Protein AF-0000000071814256 (afdb_homodimer)

Secondary structure (DSSP, 8-state):
-HHHHHHHTT-----HHHHHHHHHHHHHHHHHHHHHHHHHHIIIIIS----SSSSHHHHTHHHHHHHIIIIIIHHHHHHHHHHTTTS-HHHHHHHHHHHHHHHHHHHHHHHHHHHHHHHHHTPPSS-SHHHHHHHHHHHHHHHHHHHHIIIIIS--S-HHHHHHHHHHHHHHHHHHHHHHHHHHHHHHHHHHHHHS-GGG--HHHHHHHHHHHHHHHHHHHHHHHHH-GGGSPPPPHHHHHHHHHHHH-/-HHHHHHHTT-----HHHHHHHHHHHHHHHHHHHHHHHHHHIIIIIS----SSSSHHHHTHHHHHHHIIIIIIHHHHHHHHHHTTTS-HHHHHHHHHHHHHHHHHHHHHHHHHHHHHHHHHTPPSS-SHHHHHHHHHHHHHHHHHHHHIIIIIS--S-HHHHHHHHHHHHHHHHHHHHHHHHHHHHHHHHHHHHHS-GGG--HHHHHHHHHHHHHHHHHHHHHHHHH-GGGSPPPPHHHHHHHHHHHH-

pLDDT: mean 90.41, std 16.83, range [28.31, 98.94]

Sequence (498 aa):
MLERLQLRQSGTSTNLTERLWPFLVVASQTFGLLAFILLTIWVTKFLGGMLWDGGAKEFNVHPYCMVISMILLNGEAISFFRIFRHSSKNTVKLAHASIQLVAFTLATVGLSAVFQFHDNKGYPNAYSMHSWCGLLTVSLFGLQYVFGLVFFVLRFFHENLRQDYLKLHQFFGKIIFAMAIATSLIGIDEELTFAGKYGQLPPVASLGNVLGLVLIIFGIIVAYIITHTEFERPPSDDEFKAISETENDMLERLQLRQSGTSTNLTERLWPFLVVASQTFGLLAFILLTIWVTKFLGGMLWDGGAKEFNVHPYCMVISMILLNGEAISFFRIFRHSSKNTVKLAHASIQLVAFTLATVGLSAVFQFHDNKGYPNAYSMHSWCGLLTVSLFGLQYVFGLVFFVLRFFHENLRQDYLKLHQFFGKIIFAMAIATSLIGIDEELTFAGKYGQLPPVASLGNVLGLVLIIFGIIVAYIITHTEFERPPSDDEFKAISETEND

InterPro domains:
  IPR006593 Cytochrome b561/ferric reductase, transmembrane domain [PF03188] (61-194)
  IPR006593 Cytochrome b561/ferric reductase, transmembrane domain [PS50939] (27-227)
  IPR006593 Cytochrome b561/ferric reductase, transmembrane domain [SM00665] (61-188)
  IPR043205 Cytochrome b561/Cytochrome b reductase 1-like [PTHR10106] (24-233)

Foldseek 3Di:
DVVVVVPPVPPPPVPPVNVCQVVLVVLLVVLLVVLLVLLQCLLVPPQPAADQDLESNLLSLQLNLLCCQLANLLLVLLLLQLVVLVDDPVVSLVVSLVSNVVSLVSNVSSVVSNVSSCVSVVHDAQDDPLSVLSVVLSVLSVVLSVVSCVCPVVVVDDPVVSVVVVVVSSVVSLVSNVSSLVSSLVVLVVVLVVVDPLVVVDVSNVSSVVSSVSSVVSSVSSCVSNVDCVSGRDDDPVRVVVVVVVVVD/DVVVVVPPVPPPPVPPVNVCQVVLVVLLVVLLVVLLVLLQCLLVPPQPAADQDLESNLLSLQLNLLCCQLANLLLVLLLLQLVVLVDDPVVSLVVSLVSNVVSLVSNVSSVVSNVSSCVSVVHDAQDDPLSVLSVVLSVLSVVLSVVSCVCPVVVVDDPVVSVVVVVVSSVVSLVSNVSSLVSSLVVLVVVLVVVDPLVVVDVSNVSSVVSSVSSVVSSVSSCVSNVDCVSGRDDDPVRVVVVVVVVVD

Solvent-accessible surface area (backbone atoms only — not comparable to full-atom values): 25847 Å² total; per-residue (Å²): 113,72,70,61,59,65,60,54,81,54,68,67,70,70,46,73,65,62,71,41,44,68,57,49,53,51,48,34,52,50,34,43,50,48,36,51,51,46,49,50,47,46,38,46,72,62,63,68,21,70,42,94,72,53,40,70,27,15,34,43,40,17,64,56,27,35,47,45,12,48,40,49,40,42,52,50,33,67,37,39,62,43,74,48,34,86,52,59,67,66,60,48,50,51,51,31,53,50,44,47,48,53,20,51,53,37,33,51,52,12,49,50,28,40,54,47,22,27,60,67,69,68,46,74,75,73,61,48,48,38,42,51,46,39,52,51,35,53,50,51,47,51,52,50,50,53,52,45,42,42,47,68,72,65,48,75,54,57,68,70,58,40,56,56,46,46,56,52,52,54,51,48,51,54,51,41,43,52,44,36,51,37,28,48,43,26,43,53,38,50,56,38,56,72,70,49,65,40,74,71,46,44,68,62,45,47,49,50,42,50,40,46,50,37,48,50,52,30,48,52,48,47,49,53,53,69,67,40,71,89,41,51,51,69,76,48,71,68,57,48,49,50,53,52,49,59,68,73,98,112,72,71,62,61,63,58,57,77,52,67,64,69,71,46,74,64,64,71,40,44,68,57,51,54,51,47,33,53,48,34,43,50,49,37,50,51,48,49,51,46,46,38,48,71,61,62,67,20,71,43,94,74,52,40,72,28,14,35,43,39,16,64,55,27,35,46,46,14,46,40,48,40,41,50,50,32,68,36,39,61,44,73,48,34,88,50,59,67,68,59,50,49,50,52,31,54,50,44,46,48,53,20,50,52,36,34,50,52,12,48,51,30,38,52,47,21,27,60,66,70,68,46,73,75,73,58,48,48,39,40,50,46,41,51,52,35,53,49,51,48,51,52,49,51,52,53,44,42,43,44,68,71,65,48,78,56,56,71,69,58,41,58,57,46,47,57,52,51,55,52,48,52,54,50,41,41,52,44,36,51,37,28,49,45,27,43,52,36,49,55,38,56,74,70,49,64,40,74,72,46,45,70,62,45,46,50,51,43,51,40,45,52,38,47,50,51,29,48,51,47,47,48,51,54,70,66,41,70,90,41,50,51,70,78,48,72,68,54,48,49,53,53,50,49,64,69,72,104

Nearest PDB structures (foldseek):
  5zle-assembly1_A  TM=9.724E-01  e=1.574E-11  Homo sapiens
  4o79-assembly1_A  TM=9.378E-01  e=1.574E-11  Arabidopsis thaliana
  6z0c-assembly4_D  TM=2.703E-01  e=1.440E+00  Escherichia coli
  5zle-assembly1_A  TM=9.723E-01  e=1.574E-11  Homo sapiens
  4o79-assembly1_A  TM=9.378E-01  e=1.574E-11  Arabidopsis thaliana

Radius of gyration: 24.45 Å; Cα contacts (8 Å, |Δi|>4): 523; chains: 2; bounding box: 48×78×53 Å

Organism: Trichoplax adhaerens (NCBI:txid10228)

Structure (mmCIF, N/CA/C/O backbone):
data_AF-0000000071814256-model_v1
#
loop_
_entity.id
_entity.type
_entity.pdbx_description
1 polymer 'Cytochrome b561 domain-containing protein'
#
loop_
_atom_site.group_PDB
_atom_site.id
_atom_site.type_symbol
_atom_site.label_atom_id
_atom_site.label_alt_id
_atom_site.label_comp_id
_atom_site.label_asym_id
_atom_site.label_entity_id
_atom_site.label_seq_id
_atom_site.pdbx_PDB_ins_code
_atom_site.Cartn_x
_atom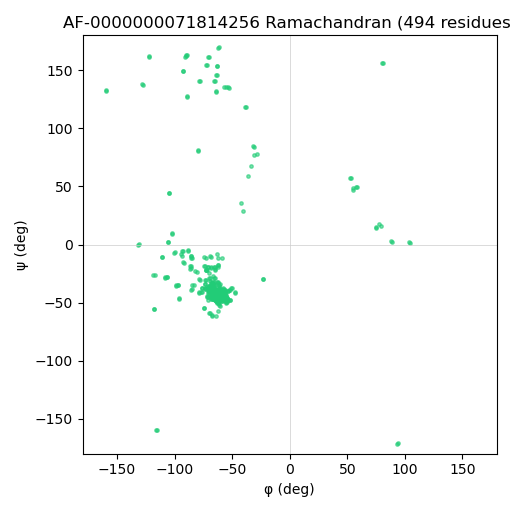_site.Cartn_y
_atom_site.Cartn_z
_atom_site.occupancy
_atom_site.B_iso_or_equiv
_atom_site.auth_seq_id
_atom_site.auth_comp_id
_atom_site.auth_asym_id
_atom_site.auth_atom_id
_atom_site.pdbx_PDB_model_num
ATOM 1 N N . MET A 1 1 ? -7.086 48.562 13.062 1 28.31 1 MET A N 1
ATOM 2 C CA . MET A 1 1 ? -5.812 48 12.633 1 28.31 1 MET A CA 1
ATOM 3 C C . MET A 1 1 ? -5.883 46.469 12.594 1 28.31 1 MET A C 1
ATOM 5 O O . MET A 1 1 ? -5.324 45.844 11.695 1 28.31 1 MET A O 1
ATOM 9 N N . LEU A 1 2 ? -6.496 45.844 13.617 1 32.44 2 LEU A N 1
ATOM 10 C CA . LEU A 1 2 ? -6.684 44.406 13.664 1 32.44 2 LEU A CA 1
ATOM 11 C C . LEU A 1 2 ? -7.594 43.906 12.539 1 32.44 2 LEU A C 1
ATOM 13 O O . LEU A 1 2 ? -7.441 42.812 12.039 1 32.44 2 LEU A O 1
ATOM 17 N N . GLU A 1 3 ? -8.656 44.656 12.219 1 37.81 3 GLU A N 1
ATOM 18 C CA . GLU A 1 3 ? -9.594 44.281 11.164 1 37.81 3 GLU A CA 1
ATOM 19 C C . GLU A 1 3 ? -8.891 44.219 9.805 1 37.81 3 GLU A C 1
ATOM 21 O O . GLU A 1 3 ? -9.195 43.344 8.992 1 37.81 3 GLU A O 1
ATOM 26 N N . ARG A 1 4 ? -8.016 45.156 9.484 1 35.41 4 ARG A N 1
ATOM 27 C CA . ARG A 1 4 ? -7.348 45.156 8.188 1 35.41 4 ARG A CA 1
ATOM 28 C C . ARG A 1 4 ? -6.367 44 8.062 1 35.41 4 ARG A C 1
ATOM 30 O O . ARG A 1 4 ? -6.043 43.562 6.957 1 35.41 4 ARG A O 1
ATOM 37 N N . LEU A 1 5 ? -5.664 43.594 9.172 1 34.88 5 LEU A N 1
ATOM 38 C CA . LEU A 1 5 ? -4.688 42.5 9.047 1 34.88 5 LEU A CA 1
ATOM 39 C C . LEU A 1 5 ? -5.371 41.188 8.734 1 34.88 5 LEU A C 1
ATOM 41 O O . LEU A 1 5 ? -4.754 40.281 8.156 1 34.88 5 LEU A O 1
ATOM 45 N N . GLN A 1 6 ? -6.551 40.938 9.266 1 35.47 6 GLN A N 1
ATOM 46 C CA . GLN A 1 6 ? -7.25 39.688 8.953 1 35.47 6 GLN A CA 1
ATOM 47 C C . GLN A 1 6 ? -7.598 39.594 7.473 1 35.47 6 GLN A C 1
ATOM 49 O O . GLN A 1 6 ? -7.688 38.5 6.914 1 35.47 6 GLN A O 1
ATOM 54 N N . LEU A 1 7 ? -7.996 40.656 6.844 1 34.47 7 LEU A N 1
ATOM 55 C CA . LEU A 1 7 ? -8.492 40.688 5.473 1 34.47 7 LEU A CA 1
ATOM 56 C C . LEU A 1 7 ? -7.355 40.438 4.484 1 34.47 7 LEU A C 1
ATOM 58 O O . LEU A 1 7 ? -7.59 39.938 3.371 1 34.47 7 LEU A O 1
ATOM 62 N N . ARG A 1 8 ? -6.16 41.062 4.621 1 33.91 8 ARG A N 1
ATOM 63 C CA . ARG A 1 8 ? -5.168 41 3.553 1 33.91 8 ARG A CA 1
ATOM 64 C C . ARG A 1 8 ? -4.684 39.562 3.342 1 33.91 8 ARG A C 1
ATOM 66 O O . ARG A 1 8 ? -4.406 39.156 2.211 1 33.91 8 ARG A O 1
ATOM 73 N N . GLN A 1 9 ? -4.078 38.938 4.328 1 35.5 9 GLN A N 1
ATOM 74 C CA . GLN A 1 9 ? -3.332 37.75 3.906 1 35.5 9 GLN A CA 1
ATOM 75 C C . GLN A 1 9 ? -4.262 36.688 3.32 1 35.5 9 GLN A C 1
ATOM 77 O O . GLN A 1 9 ? -3.904 35.531 3.248 1 35.5 9 GLN A O 1
ATOM 82 N N . SER A 1 10 ? -5.512 36.875 3.406 1 35.38 10 SER A N 1
ATOM 83 C CA . SER A 1 10 ? -6.473 36.062 2.668 1 35.38 10 SER A CA 1
ATOM 84 C C . SER A 1 10 ? -6.234 36.156 1.164 1 35.38 10 SER A C 1
ATOM 86 O O . SER A 1 10 ? -7.176 36.031 0.374 1 35.38 10 SER A O 1
ATOM 88 N N . GLY A 1 11 ? -5.414 37.062 0.671 1 36.56 11 GLY A N 1
ATOM 89 C CA . GLY A 1 11 ? -5.238 36.875 -0.761 1 36.56 11 GLY A CA 1
ATOM 90 C C . GLY A 1 11 ? -5.281 35.438 -1.19 1 36.56 11 GLY A C 1
ATOM 91 O O . GLY A 1 11 ? -4.336 34.656 -0.938 1 36.56 11 GLY A O 1
ATOM 92 N N . THR A 1 12 ? -6.375 34.75 -1.119 1 39.97 12 THR A N 1
ATOM 93 C CA . THR A 1 12 ? -6.777 33.375 -1.449 1 39.97 12 THR A CA 1
ATOM 94 C C . THR A 1 12 ? -6.141 32.938 -2.76 1 39.97 12 THR A C 1
ATOM 96 O O . THR A 1 12 ? -6.656 33.219 -3.84 1 39.97 12 THR A O 1
ATOM 99 N N . SER A 1 13 ? -5.023 33.406 -3.162 1 43.78 13 SER A N 1
ATOM 100 C CA . SER A 1 13 ? -4.449 32.625 -4.266 1 43.78 13 SER A CA 1
ATOM 101 C C . SER A 1 13 ? -4.824 31.156 -4.172 1 43.78 13 SER A C 1
ATOM 103 O O . SER A 1 13 ? -4.484 30.484 -3.195 1 43.78 13 SER A O 1
ATOM 105 N N . THR A 1 14 ? -6.02 30.844 -4.539 1 55.06 14 THR A N 1
ATOM 106 C CA . THR A 1 14 ? -6.512 29.484 -4.691 1 55.06 14 THR A CA 1
ATOM 107 C C . THR A 1 14 ? -5.391 28.562 -5.145 1 55.06 14 THR A C 1
ATOM 109 O O . THR A 1 14 ? -4.852 28.719 -6.242 1 55.06 14 THR A O 1
ATOM 112 N N . ASN A 1 15 ? -4.574 28.031 -4.207 1 68.69 15 ASN A N 1
ATOM 113 C CA . ASN A 1 15 ? -3.506 27.062 -4.41 1 68.69 15 ASN A CA 1
ATOM 114 C C . ASN A 1 15 ? -3.896 26.016 -5.449 1 68.69 15 ASN A C 1
ATOM 116 O O . ASN A 1 15 ? -5.082 25.781 -5.688 1 68.69 15 ASN A O 1
ATOM 120 N N . LEU A 1 16 ? -3.133 25.984 -6.512 1 75.12 16 LEU A N 1
ATOM 121 C CA . LEU A 1 16 ? -3.291 24.984 -7.562 1 75.12 16 LEU A CA 1
ATOM 122 C C . LEU A 1 16 ? -3.992 23.734 -7.027 1 75.12 16 LEU A C 1
ATOM 124 O O . LEU A 1 16 ? -4.871 23.172 -7.688 1 75.12 16 LEU A O 1
ATOM 128 N N . THR A 1 17 ? -3.783 23.5 -5.789 1 76 17 THR A N 1
ATOM 129 C CA . THR A 1 17 ? -4.348 22.297 -5.199 1 76 17 THR A CA 1
ATOM 130 C C . THR A 1 17 ? -5.844 22.469 -4.953 1 76 17 THR A C 1
ATOM 132 O O . THR A 1 17 ? -6.629 21.547 -5.199 1 76 17 THR A O 1
ATOM 135 N N . GLU A 1 18 ? -6.258 23.609 -4.559 1 80.31 18 GLU A N 1
ATOM 136 C CA . GLU A 1 18 ? -7.676 23.875 -4.316 1 80.31 18 GLU A CA 1
ATOM 137 C C . GLU A 1 18 ? -8.469 23.875 -5.621 1 80.31 18 GLU A C 1
ATOM 139 O O . GLU A 1 18 ? -9.60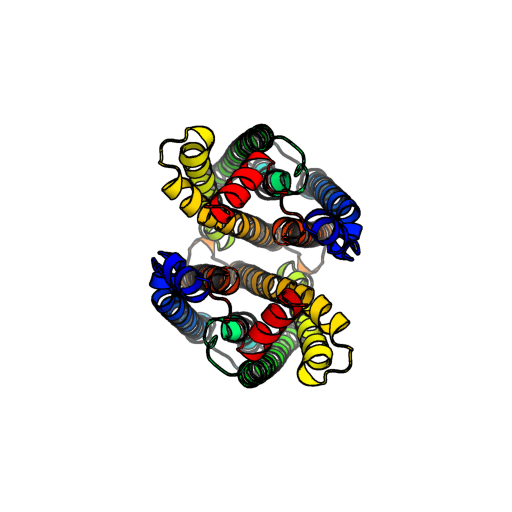9 23.438 -5.664 1 80.31 18 GLU A O 1
ATOM 144 N N . ARG A 1 19 ? -7.836 24.297 -6.68 1 83.88 19 ARG A N 1
ATOM 145 C CA . ARG A 1 19 ? -8.484 24.328 -7.988 1 83.88 19 ARG A CA 1
ATOM 146 C C . ARG A 1 19 ? -8.656 22.922 -8.547 1 83.88 19 ARG A C 1
ATOM 148 O O . ARG A 1 19 ? -9.586 22.672 -9.32 1 83.88 19 ARG A O 1
ATOM 155 N N . LEU A 1 20 ? -7.84 22.047 -8.039 1 88.69 20 LEU A N 1
ATOM 156 C CA . LEU A 1 20 ? -7.855 20.688 -8.539 1 88.69 20 LEU A CA 1
ATOM 157 C C . LEU A 1 20 ? -8.867 19.828 -7.785 1 88.69 20 LEU A C 1
ATOM 159 O O . LEU A 1 20 ? -9.219 18.734 -8.227 1 88.69 20 LEU A O 1
ATOM 163 N N . TRP A 1 21 ? -9.477 20.406 -6.762 1 89.06 21 TRP A N 1
ATOM 164 C CA . TRP A 1 21 ? -10.297 19.656 -5.828 1 89.06 21 TRP A CA 1
ATOM 165 C C . TRP A 1 21 ? -11.484 19.016 -6.543 1 89.06 21 TRP A C 1
ATOM 167 O O . TRP A 1 21 ? -11.672 17.797 -6.484 1 89.06 21 TRP A O 1
ATOM 177 N N . PRO A 1 22 ? -12.281 19.797 -7.312 1 91.19 22 PRO A N 1
ATOM 178 C CA . PRO A 1 22 ? -13.445 19.172 -7.957 1 91.19 22 PRO A CA 1
ATOM 179 C C . PRO A 1 22 ? -13.047 18.094 -8.969 1 91.19 22 PRO A C 1
ATOM 181 O O . PRO A 1 22 ? -13.766 17.109 -9.125 1 91.19 22 PRO A O 1
ATOM 184 N N . PHE A 1 23 ? -11.984 18.25 -9.594 1 94.31 23 PHE A N 1
ATOM 185 C CA . PHE A 1 23 ? -11.523 17.281 -10.586 1 94.31 23 PHE A CA 1
ATOM 186 C C . PHE A 1 23 ? -11.062 15.992 -9.906 1 94.31 23 PHE A C 1
ATOM 188 O O . PHE A 1 23 ? -11.266 14.898 -10.438 1 94.31 23 PHE A O 1
ATOM 195 N N . LEU A 1 24 ? -10.445 16.172 -8.766 1 95.94 24 LEU A N 1
ATOM 196 C CA . LEU A 1 24 ? -10 15 -8.008 1 95.94 24 LEU A CA 1
ATOM 197 C C . LEU A 1 24 ? -11.188 14.18 -7.52 1 95.94 24 LEU A C 1
ATOM 199 O O . LEU A 1 24 ? -11.164 12.953 -7.582 1 95.94 24 LEU A O 1
ATOM 203 N N . VAL A 1 25 ? -12.188 14.844 -7.051 1 96.06 25 VAL A N 1
ATOM 204 C CA . VAL A 1 25 ? -13.383 14.164 -6.57 1 96.06 25 VAL A CA 1
ATOM 205 C C . VAL A 1 25 ? -14.055 13.422 -7.723 1 96.06 25 VAL A C 1
ATOM 207 O O . VAL A 1 25 ? -14.391 12.242 -7.602 1 96.06 25 VAL A O 1
ATOM 210 N N . VAL A 1 26 ? -14.195 14.086 -8.852 1 97.5 26 VAL A N 1
ATOM 211 C CA . VAL A 1 26 ? -14.812 13.469 -10.023 1 97.5 26 VAL A CA 1
ATOM 212 C C . VAL A 1 26 ? -13.969 12.289 -10.492 1 97.5 26 VAL A C 1
ATOM 214 O O . VAL A 1 26 ? -14.5 11.234 -10.844 1 97.5 26 VAL A O 1
ATOM 217 N N . ALA A 1 27 ? -12.688 12.461 -10.484 1 98.06 27 ALA A N 1
ATOM 218 C CA . ALA A 1 27 ? -11.781 11.391 -10.891 1 98.06 27 ALA A CA 1
ATOM 219 C C . ALA A 1 27 ? -11.922 10.18 -9.969 1 98.06 27 ALA A C 1
ATOM 221 O O . ALA A 1 27 ? -11.953 9.039 -10.43 1 98.06 27 ALA A O 1
ATOM 222 N N . SER A 1 28 ? -11.961 10.43 -8.648 1 97.88 28 SER A N 1
ATOM 223 C CA . SER A 1 28 ? -12.109 9.328 -7.711 1 97.88 28 SER A CA 1
ATOM 224 C C . SER A 1 28 ? -13.406 8.562 -7.953 1 97.88 28 SER A C 1
ATOM 226 O O . SER A 1 28 ? -13.422 7.332 -7.953 1 97.88 28 SER A O 1
ATOM 228 N N . GLN A 1 29 ? -14.508 9.305 -8.227 1 98.12 29 GLN A N 1
ATOM 229 C CA . GLN A 1 29 ? -15.789 8.664 -8.5 1 98.12 29 GLN A CA 1
ATOM 230 C C . GLN A 1 29 ? -15.758 7.906 -9.82 1 98.12 29 GLN A C 1
ATOM 232 O O . GLN A 1 29 ? -16.312 6.809 -9.93 1 98.12 29 GLN A O 1
ATOM 237 N N . THR A 1 30 ? -15.102 8.453 -10.789 1 98.62 30 THR A N 1
ATOM 238 C CA . THR A 1 30 ? -15.023 7.848 -12.109 1 98.62 30 THR A CA 1
ATOM 239 C C . THR A 1 30 ? -14.211 6.555 -12.062 1 98.62 30 THR A C 1
ATOM 241 O O . THR A 1 30 ? -14.641 5.523 -12.586 1 98.62 30 THR A O 1
ATOM 244 N N . PHE A 1 31 ? -13.133 6.578 -11.414 1 98.81 31 PHE A N 1
ATOM 245 C CA . PHE A 1 31 ? -12.289 5.387 -11.344 1 98.81 31 PHE A CA 1
ATOM 246 C C . PHE A 1 31 ? -12.906 4.344 -10.422 1 98.81 31 PHE A C 1
ATOM 248 O O . PHE A 1 31 ? -12.742 3.141 -10.641 1 98.81 31 PHE A O 1
ATOM 255 N N . GLY A 1 32 ? -13.602 4.828 -9.352 1 98.69 32 GLY A N 1
ATOM 256 C CA . GLY A 1 32 ? -14.375 3.883 -8.562 1 98.69 32 GLY A CA 1
ATOM 257 C C . GLY A 1 32 ? -15.438 3.164 -9.359 1 98.69 32 GLY A C 1
ATOM 258 O O . GLY A 1 32 ? -15.57 1.941 -9.273 1 98.69 32 GLY A O 1
ATOM 259 N N . LEU A 1 33 ? -16.172 3.91 -10.109 1 98.75 33 LEU A N 1
ATOM 260 C CA . LEU A 1 33 ? -17.203 3.334 -10.953 1 98.75 33 LEU A CA 1
ATOM 261 C C . LEU A 1 33 ? -16.609 2.42 -12.016 1 98.75 33 LEU A C 1
ATOM 263 O O . LEU A 1 33 ? -17.141 1.347 -12.297 1 98.75 33 LEU A O 1
ATOM 267 N N . LEU A 1 34 ? -15.523 2.863 -12.602 1 98.88 34 LEU A N 1
ATOM 268 C CA . LEU A 1 34 ? -14.828 2.043 -13.586 1 98.88 34 LEU A CA 1
ATOM 269 C C . LEU A 1 34 ? -14.383 0.719 -12.977 1 98.88 34 LEU A C 1
ATOM 271 O O . LEU A 1 34 ? -14.539 -0.337 -13.594 1 98.88 34 LEU A O 1
ATOM 275 N N . ALA A 1 35 ? -13.82 0.777 -11.812 1 98.94 35 ALA A N 1
ATOM 276 C CA . ALA A 1 35 ? -13.414 -0.443 -11.117 1 98.94 35 ALA A CA 1
ATOM 277 C C . ALA A 1 35 ? -14.602 -1.371 -10.891 1 98.94 35 ALA A C 1
ATOM 279 O O . ALA A 1 35 ? -14.5 -2.584 -11.086 1 98.94 35 ALA A O 1
ATOM 280 N N . PHE A 1 36 ? -15.688 -0.779 -10.508 1 98.88 36 PHE A N 1
ATOM 281 C CA . PHE A 1 36 ? -16.891 -1.562 -10.273 1 98.88 36 PHE A CA 1
ATOM 282 C C . PHE A 1 36 ? -17.359 -2.254 -11.547 1 98.88 36 PHE A C 1
ATOM 284 O O . PHE A 1 36 ? -17.688 -3.441 -11.531 1 98.88 36 PHE A O 1
ATOM 291 N N . ILE A 1 37 ? -17.344 -1.537 -12.602 1 98.88 37 ILE A N 1
ATOM 292 C CA . ILE A 1 37 ? -17.797 -2.062 -13.883 1 98.88 37 ILE A CA 1
ATOM 293 C C . ILE A 1 37 ? -16.859 -3.168 -14.352 1 98.88 37 ILE A C 1
ATOM 295 O O . ILE A 1 37 ? -17.312 -4.25 -14.742 1 98.88 37 ILE A O 1
ATOM 299 N N . LEU A 1 38 ? -15.57 -2.943 -14.297 1 98.88 38 LEU A N 1
ATOM 300 C CA . LEU A 1 38 ? -14.586 -3.936 -14.719 1 98.88 38 LEU A CA 1
ATOM 301 C C . LEU A 1 38 ? -14.68 -5.188 -13.859 1 98.88 38 LEU A C 1
ATOM 303 O O . LEU A 1 38 ? -14.594 -6.309 -14.367 1 98.88 38 LEU A O 1
ATOM 307 N N . LEU A 1 39 ? -14.812 -4.984 -12.586 1 98.88 39 LEU A N 1
ATOM 308 C CA . LEU A 1 39 ? -14.969 -6.109 -11.664 1 98.88 39 LEU A CA 1
ATOM 309 C C . LEU A 1 39 ? -16.188 -6.949 -12.031 1 98.88 39 LEU A C 1
ATOM 311 O O . LEU A 1 39 ? -16.109 -8.18 -12.047 1 98.88 39 LEU A O 1
ATOM 315 N N . THR A 1 40 ? -17.266 -6.254 -12.258 1 98.88 40 THR A N 1
ATOM 316 C CA . THR A 1 40 ? -18.516 -6.941 -12.562 1 98.88 40 THR A CA 1
ATOM 317 C C . THR A 1 40 ? -18.391 -7.742 -13.859 1 98.88 40 THR A C 1
ATOM 319 O O . THR A 1 40 ? -18.781 -8.914 -13.914 1 98.88 40 THR A O 1
ATOM 322 N N . ILE A 1 41 ? -17.797 -7.195 -14.867 1 98.81 41 ILE A N 1
ATOM 323 C CA . ILE A 1 41 ? -17.578 -7.887 -16.141 1 98.81 41 ILE A CA 1
ATOM 324 C C . ILE A 1 41 ? -16.625 -9.055 -15.938 1 98.81 41 ILE A C 1
ATOM 326 O O . ILE A 1 41 ? -16.859 -10.156 -16.438 1 98.81 41 ILE A O 1
ATOM 330 N N . TRP A 1 42 ? -15.547 -8.828 -15.211 1 98.69 42 TRP A N 1
ATOM 331 C CA . TRP A 1 42 ? -14.547 -9.859 -14.977 1 98.69 42 TRP A CA 1
ATOM 332 C C . TRP A 1 42 ? -15.164 -11.078 -14.297 1 98.69 42 TRP A C 1
ATOM 334 O O . TRP A 1 42 ? -14.953 -12.211 -14.727 1 98.69 42 TRP A O 1
ATOM 344 N N . VAL A 1 43 ? -16 -10.844 -13.32 1 98.5 43 VAL A N 1
ATOM 345 C CA . VAL A 1 43 ? -16.562 -11.914 -12.5 1 98.5 43 VAL A CA 1
ATOM 346 C C . VAL A 1 43 ? -17.703 -12.602 -13.25 1 98.5 43 VAL A C 1
ATOM 348 O O . VAL A 1 43 ? -17.797 -13.828 -13.258 1 98.5 43 VAL A O 1
ATOM 351 N N . THR A 1 44 ? -18.547 -11.867 -13.938 1 98.06 44 THR A N 1
ATOM 352 C CA . THR A 1 44 ? -19.75 -12.43 -14.531 1 98.06 44 THR A CA 1
ATOM 353 C C . THR A 1 44 ? -19.438 -13.023 -15.906 1 98.06 44 THR A C 1
ATOM 355 O O . THR A 1 44 ? -19.922 -14.109 -16.234 1 98.06 44 THR A O 1
ATOM 358 N N . LYS A 1 45 ? -18.641 -12.438 -16.688 1 97.75 45 LYS A N 1
ATOM 359 C CA . LYS A 1 45 ? -18.438 -12.875 -18.062 1 97.75 45 LYS A CA 1
ATOM 360 C C . LYS A 1 45 ? -17.203 -13.773 -18.172 1 97.75 45 LYS A C 1
ATOM 362 O O . LYS A 1 45 ? -17.203 -14.742 -18.938 1 97.75 45 LYS A O 1
ATOM 367 N N . PHE A 1 46 ? -16.219 -13.484 -17.391 1 97.31 46 PHE A N 1
ATOM 368 C CA . PHE A 1 46 ? -14.961 -14.164 -17.656 1 97.31 46 PHE A CA 1
ATOM 369 C C . PHE A 1 46 ? -14.695 -15.234 -16.609 1 97.31 46 PHE A C 1
ATOM 371 O O . PHE A 1 46 ? -14.023 -16.234 -16.891 1 97.31 46 PHE A O 1
ATOM 378 N N . LEU A 1 47 ? -15.219 -15.078 -15.375 1 97.12 47 LEU A N 1
ATOM 379 C CA . LEU A 1 47 ? -14.992 -16.094 -14.336 1 97.12 47 LEU A CA 1
ATOM 380 C C . LEU A 1 47 ? -16.203 -17 -14.203 1 97.12 47 LEU A C 1
ATOM 382 O O . LEU A 1 47 ? -16.172 -17.953 -13.422 1 97.12 47 LEU A O 1
ATOM 386 N N . GLY A 1 48 ? -17.297 -16.688 -14.891 1 96.75 48 GLY A N 1
ATOM 387 C CA . GLY A 1 48 ? -18.406 -17.625 -14.961 1 96.75 48 GLY A CA 1
ATOM 388 C C . GLY A 1 48 ? -19.578 -17.234 -14.086 1 96.75 48 GLY A C 1
ATOM 389 O O . GLY A 1 48 ? -20.516 -18.016 -13.914 1 96.75 48 GLY A O 1
ATOM 390 N N . GLY A 1 49 ? -19.453 -16.109 -13.422 1 98.12 49 GLY A N 1
ATOM 391 C CA . GLY A 1 49 ? -20.578 -15.609 -12.648 1 98.12 49 GLY A CA 1
ATOM 392 C C . GLY A 1 49 ? -20.547 -16.031 -11.195 1 98.12 49 GLY A C 1
ATOM 393 O O . GLY A 1 49 ? -19.516 -16.516 -10.711 1 98.12 49 GLY A O 1
ATOM 394 N N . MET A 1 50 ? -21.609 -15.773 -10.477 1 98.44 50 MET A N 1
ATOM 395 C CA . MET A 1 50 ? -21.672 -16.047 -9.047 1 98.44 50 MET A CA 1
ATOM 396 C C . MET A 1 50 ? -22.922 -16.859 -8.703 1 98.44 50 MET A C 1
ATOM 398 O O . MET A 1 50 ? -24 -16.625 -9.25 1 98.44 50 MET A O 1
ATOM 402 N N . LEU A 1 51 ? -22.719 -17.766 -7.883 1 98 51 LEU A N 1
ATOM 403 C CA . LEU A 1 51 ? -23.781 -18.625 -7.336 1 98 51 LEU A CA 1
ATOM 404 C C . LEU A 1 51 ? -23.328 -19.266 -6.031 1 98 51 LEU A C 1
ATOM 406 O O . LEU A 1 51 ? -22.203 -19.734 -5.922 1 98 51 LEU A O 1
ATOM 410 N N . TRP A 1 52 ? -24.172 -19.203 -5.035 1 98 52 TRP A N 1
ATOM 411 C CA . TRP A 1 52 ? -23.828 -19.844 -3.768 1 98 52 TRP A CA 1
ATOM 412 C C . TRP A 1 52 ? -24.078 -21.344 -3.828 1 98 52 TRP A C 1
ATOM 414 O O . TRP A 1 52 ? -25.078 -21.844 -3.307 1 98 52 TRP A O 1
ATOM 424 N N . ASP A 1 53 ? -23.156 -22.141 -4.414 1 97.62 53 ASP A N 1
ATOM 425 C CA . ASP A 1 53 ? -23.406 -23.547 -4.723 1 97.62 53 ASP A CA 1
ATOM 426 C C . ASP A 1 53 ? -22.266 -24.422 -4.223 1 97.62 53 ASP A C 1
ATOM 428 O O . ASP A 1 53 ? -22.234 -25.625 -4.473 1 97.62 53 ASP A O 1
ATOM 432 N N . GLY A 1 54 ? -21.312 -23.844 -3.629 1 96.25 54 GLY A N 1
ATOM 433 C CA . GLY A 1 54 ? -20.172 -24.578 -3.107 1 96.25 54 GLY A CA 1
ATOM 434 C C . GLY A 1 54 ? -19.062 -24.766 -4.125 1 96.25 54 GLY A C 1
ATOM 435 O O . GLY A 1 54 ? -18.031 -25.375 -3.822 1 96.25 54 GLY A O 1
ATOM 436 N N . GLY A 1 55 ? -19.234 -24.203 -5.281 1 96.56 55 GLY A N 1
ATOM 437 C CA . GLY A 1 55 ? -18.266 -24.406 -6.348 1 96.56 55 GLY A CA 1
ATOM 438 C C . GLY A 1 55 ? -17.578 -23.125 -6.762 1 96.56 55 GLY A C 1
ATOM 439 O O . GLY A 1 55 ? -17.453 -22.188 -5.969 1 96.56 55 GLY A O 1
ATOM 440 N N . ALA A 1 56 ? -17.016 -23.141 -7.973 1 95.62 56 ALA A N 1
ATOM 441 C CA . ALA A 1 56 ? -16.219 -22.047 -8.492 1 95.62 56 ALA A CA 1
ATOM 442 C C . ALA A 1 56 ? -17 -20.734 -8.5 1 95.62 56 ALA A C 1
ATOM 444 O O . ALA A 1 56 ? -16.453 -19.672 -8.266 1 95.62 56 ALA A O 1
ATOM 445 N N . LYS A 1 57 ? -18.266 -20.859 -8.82 1 98 57 LYS A N 1
ATOM 446 C CA . LYS A 1 57 ? -19.109 -19.672 -8.836 1 98 57 LYS A CA 1
ATOM 447 C C . LYS A 1 57 ? -19.25 -19.078 -7.43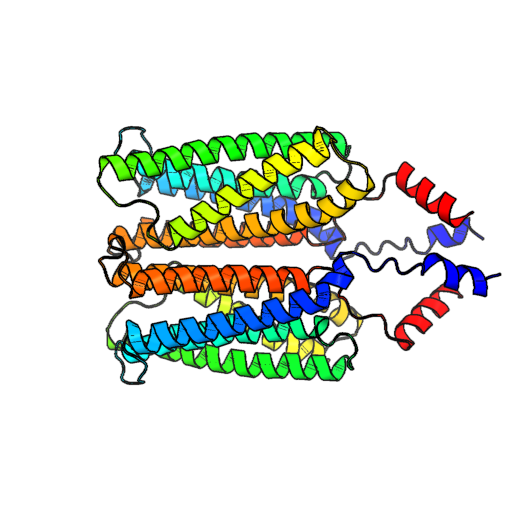4 1 98 57 LYS A C 1
ATOM 449 O O . LYS A 1 57 ? -19.375 -17.859 -7.273 1 98 57 LYS A O 1
ATOM 454 N N . GLU A 1 58 ? -19.297 -19.891 -6.465 1 98.12 58 GLU A N 1
ATOM 455 C CA . GLU A 1 58 ? -19.312 -19.406 -5.09 1 98.12 58 GLU A CA 1
ATOM 456 C C . GLU A 1 58 ? -18 -18.719 -4.727 1 98.12 58 GLU A C 1
ATOM 458 O O . GLU A 1 58 ? -18 -17.719 -4.016 1 98.12 58 GLU A O 1
ATOM 463 N N . PHE A 1 59 ? -16.906 -19.297 -5.156 1 98 59 PHE A N 1
ATOM 464 C CA . PHE A 1 59 ? -15.617 -18.625 -4.977 1 98 59 PHE A CA 1
ATOM 465 C C . PHE A 1 59 ? -15.672 -17.203 -5.516 1 98 59 PHE A C 1
ATOM 467 O O . PHE A 1 59 ? -15.141 -16.281 -4.895 1 98 59 PHE A O 1
ATOM 474 N N . ASN A 1 60 ? -16.312 -17 -6.602 1 98.5 60 ASN A N 1
ATOM 475 C CA . ASN A 1 60 ? -16.344 -15.711 -7.281 1 98.5 60 ASN A CA 1
ATOM 476 C C . ASN A 1 60 ? -17.047 -14.656 -6.449 1 98.5 60 ASN A C 1
ATOM 478 O O . ASN A 1 60 ? -16.875 -13.453 -6.672 1 98.5 60 ASN A O 1
ATOM 482 N N . VAL A 1 61 ? -17.828 -15.039 -5.496 1 98.81 61 VAL A N 1
ATOM 483 C CA . VAL A 1 61 ? -18.484 -14.109 -4.582 1 98.81 61 VAL A CA 1
ATOM 484 C C . VAL A 1 61 ? -17.438 -13.398 -3.734 1 98.81 61 VAL A C 1
ATOM 486 O O . VAL A 1 61 ? -17.594 -12.227 -3.381 1 98.81 61 VAL A O 1
ATOM 489 N N . HIS A 1 62 ? -16.344 -14.078 -3.514 1 98.81 62 HIS A N 1
ATOM 490 C CA . HIS A 1 62 ? -15.312 -13.562 -2.629 1 98.81 62 HIS A CA 1
ATOM 491 C C . HIS A 1 62 ? -14.641 -12.328 -3.227 1 98.81 62 HIS A C 1
ATOM 493 O O . HIS A 1 62 ? -14.711 -11.242 -2.65 1 98.81 62 HIS A O 1
ATOM 499 N N . PRO A 1 63 ? -13.992 -12.453 -4.398 1 98.81 63 PRO A N 1
ATOM 500 C CA . PRO A 1 63 ? -13.367 -11.242 -4.914 1 98.81 63 PRO A CA 1
ATOM 501 C C . PRO A 1 63 ? -14.367 -10.117 -5.176 1 98.81 63 PRO A C 1
ATOM 503 O O . PRO A 1 63 ? -14.039 -8.938 -5.02 1 98.81 63 PRO A O 1
ATOM 506 N N . TYR A 1 64 ? -15.555 -10.469 -5.578 1 98.88 64 TYR A N 1
ATOM 507 C CA . TYR A 1 64 ? -16.578 -9.461 -5.871 1 98.88 64 TYR A CA 1
ATOM 508 C C . TYR A 1 64 ? -16.938 -8.664 -4.621 1 98.88 64 TYR A C 1
ATOM 510 O O . TYR A 1 64 ? -16.891 -7.434 -4.633 1 98.88 64 TYR A O 1
ATOM 518 N N . CYS A 1 65 ? -17.219 -9.344 -3.557 1 98.88 65 CYS A N 1
ATOM 519 C CA . CYS A 1 65 ? -17.594 -8.703 -2.303 1 98.88 65 CYS A CA 1
ATOM 520 C C . CYS A 1 65 ? -16.422 -7.953 -1.695 1 98.88 65 CYS A C 1
ATOM 522 O O . CYS A 1 65 ? -16.578 -6.84 -1.194 1 98.88 65 CYS A O 1
ATOM 524 N N . MET A 1 66 ? -15.289 -8.547 -1.767 1 98.94 66 MET A N 1
ATOM 525 C CA . MET A 1 66 ? -14.148 -7.969 -1.062 1 98.94 66 MET A CA 1
ATOM 526 C C . MET A 1 66 ? -13.695 -6.676 -1.727 1 98.94 66 MET A C 1
ATOM 528 O O . MET A 1 66 ? -13.344 -5.711 -1.044 1 98.94 66 MET A O 1
ATOM 532 N N . VAL A 1 67 ? -13.672 -6.586 -3.029 1 98.94 67 VAL A N 1
ATOM 533 C CA . VAL A 1 67 ? -13.273 -5.367 -3.719 1 98.94 67 VAL A CA 1
ATOM 534 C C . VAL A 1 67 ? -14.297 -4.266 -3.457 1 98.94 67 VAL A C 1
ATOM 536 O O . VAL A 1 67 ? -13.93 -3.123 -3.17 1 98.94 67 VAL A O 1
ATOM 539 N N . ILE A 1 68 ? -15.531 -4.59 -3.514 1 98.94 68 ILE A N 1
ATOM 540 C CA . ILE A 1 68 ? -16.578 -3.602 -3.271 1 98.94 68 ILE A CA 1
ATOM 541 C C . ILE A 1 68 ? -16.516 -3.121 -1.824 1 98.94 68 ILE A C 1
ATOM 543 O O . ILE A 1 68 ? -16.578 -1.919 -1.559 1 98.94 68 ILE A O 1
ATOM 547 N N . SER A 1 69 ? -16.375 -4.055 -0.937 1 98.88 69 SER A N 1
ATOM 548 C CA . SER A 1 69 ? -16.359 -3.75 0.49 1 98.88 69 SER A CA 1
ATOM 549 C C . SER A 1 69 ? -15.102 -3.002 0.894 1 98.88 69 SER A C 1
ATOM 551 O O . SER A 1 69 ? -15.156 -1.836 1.288 1 98.88 69 SER A O 1
ATOM 553 N N . MET A 1 70 ? -13.945 -3.547 0.686 1 98.88 70 MET A N 1
ATOM 554 C CA . MET A 1 70 ? -12.688 -3.131 1.308 1 98.88 70 MET A CA 1
ATOM 555 C C . MET A 1 70 ? -12.039 -2.006 0.513 1 98.88 70 MET A C 1
ATOM 557 O O . MET A 1 70 ? -11.148 -1.313 1.021 1 98.88 70 MET A O 1
ATOM 561 N N . ILE A 1 71 ? -12.445 -1.839 -0.743 1 98.94 71 ILE A N 1
ATOM 562 C CA . ILE A 1 71 ? -11.773 -0.825 -1.547 1 98.94 71 ILE A CA 1
ATOM 563 C C . ILE A 1 71 ? -12.773 0.255 -1.958 1 98.94 71 ILE A C 1
ATOM 565 O O . ILE A 1 71 ? -12.609 1.426 -1.604 1 98.94 71 ILE A O 1
ATOM 569 N N . LEU A 1 72 ? -13.852 -0.125 -2.586 1 98.94 72 LEU A N 1
ATOM 570 C CA . LEU A 1 72 ? -14.75 0.883 -3.139 1 98.94 72 LEU A CA 1
ATOM 571 C C . LEU A 1 72 ? -15.547 1.564 -2.031 1 98.94 72 LEU A C 1
ATOM 573 O O . LEU A 1 72 ? -15.516 2.791 -1.904 1 98.94 72 LEU A O 1
ATOM 577 N N . LEU A 1 73 ? -16.266 0.802 -1.184 1 98.88 73 LEU A N 1
ATOM 578 C CA . LEU A 1 73 ? -17.031 1.383 -0.087 1 98.88 73 LEU A CA 1
ATOM 579 C C . LEU A 1 73 ? -16.109 2.004 0.955 1 98.88 73 LEU A C 1
ATOM 581 O O . LEU A 1 73 ? -16.344 3.121 1.418 1 98.88 73 LEU A O 1
ATOM 585 N N . ASN A 1 74 ? -15.086 1.233 1.309 1 98.81 74 ASN A N 1
ATOM 586 C CA . ASN A 1 74 ? -14.125 1.761 2.271 1 98.81 74 ASN A CA 1
ATOM 587 C C . ASN A 1 74 ? -13.492 3.057 1.777 1 98.81 74 ASN A C 1
ATOM 589 O O . ASN A 1 74 ? -13.398 4.031 2.525 1 98.81 74 ASN A O 1
ATOM 593 N N . GLY A 1 75 ? -13.031 3.076 0.499 1 98.62 75 GLY A N 1
ATOM 594 C CA . GLY A 1 75 ? -12.461 4.277 -0.086 1 98.62 75 GLY A CA 1
ATOM 595 C C . GLY A 1 75 ? -13.414 5.457 -0.08 1 98.62 75 GLY A C 1
ATOM 596 O O . GLY A 1 75 ? -13.008 6.586 0.209 1 98.62 75 GLY A O 1
ATOM 597 N N . GLU A 1 76 ? -14.672 5.184 -0.366 1 98.12 76 GLU A N 1
ATOM 598 C CA . GLU A 1 76 ? -15.688 6.227 -0.323 1 98.12 76 GLU A CA 1
ATOM 599 C C . GLU A 1 76 ? -15.883 6.75 1.097 1 98.12 76 GLU A C 1
ATOM 601 O O . GLU A 1 76 ? -15.922 7.961 1.318 1 98.12 76 GLU A O 1
ATOM 606 N N . ALA A 1 77 ? -15.992 5.863 1.996 1 98.5 77 ALA A N 1
ATOM 607 C CA . ALA A 1 77 ? -16.281 6.238 3.379 1 98.5 77 ALA A CA 1
ATOM 608 C C . ALA A 1 77 ? -15.156 7.098 3.957 1 98.5 77 ALA A C 1
ATOM 610 O O . ALA A 1 77 ? -15.422 8.086 4.648 1 98.5 77 ALA A O 1
ATOM 611 N N . ILE A 1 78 ? -13.906 6.754 3.701 1 97.94 78 ILE A N 1
ATOM 612 C CA . ILE A 1 78 ? -12.805 7.5 4.293 1 97.94 78 ILE A CA 1
ATOM 613 C C . ILE A 1 78 ? -12.664 8.852 3.602 1 97.94 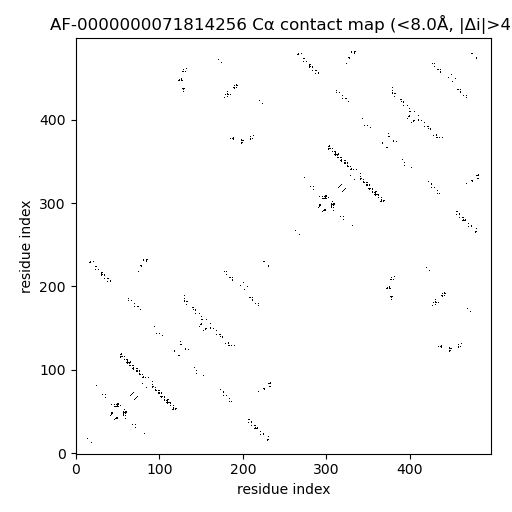78 ILE A C 1
ATOM 615 O O . ILE A 1 78 ? -12.086 9.789 4.16 1 97.94 78 ILE A O 1
ATOM 619 N N . SER A 1 79 ? -13.219 9 2.414 1 97.5 79 SER A N 1
ATOM 620 C CA . SER A 1 79 ? -13.133 10.25 1.669 1 97.5 79 SER A CA 1
ATOM 621 C C . SER A 1 79 ? -14.227 11.227 2.09 1 97.5 79 SER A C 1
ATOM 623 O O . SER A 1 79 ? -14.172 12.406 1.751 1 97.5 79 SER A O 1
ATOM 625 N N . PHE A 1 80 ? -15.188 10.773 2.84 1 96.44 80 PHE A N 1
ATOM 626 C CA . PHE A 1 80 ? -16.359 11.578 3.168 1 96.44 80 PHE A CA 1
ATOM 627 C C . PHE A 1 80 ? -15.961 12.828 3.945 1 96.44 80 PHE A C 1
ATOM 629 O O . PHE A 1 80 ? -16.531 13.898 3.74 1 96.44 80 PHE A O 1
ATOM 636 N N . PHE A 1 81 ? -14.977 12.727 4.766 1 94.44 81 PHE A N 1
ATOM 637 C CA . PHE A 1 81 ? -14.602 13.844 5.621 1 94.44 81 PHE A CA 1
ATOM 638 C C . PHE A 1 81 ? -13.953 14.961 4.805 1 94.44 81 PHE A C 1
ATOM 640 O O . PHE A 1 81 ? -13.859 16.094 5.262 1 94.44 81 PHE A O 1
ATOM 647 N N . ARG A 1 82 ? -13.492 14.547 3.592 1 93.44 82 ARG A N 1
ATOM 648 C CA . ARG A 1 82 ? -12.891 15.547 2.713 1 93.44 82 ARG A CA 1
ATOM 649 C C . ARG A 1 82 ? -13.891 16.031 1.668 1 93.44 82 ARG A C 1
ATOM 651 O O . ARG A 1 82 ? -13.906 17.219 1.316 1 93.44 82 ARG A O 1
ATOM 658 N N . ILE A 1 83 ? -14.703 15.164 1.233 1 92.81 83 ILE A N 1
ATOM 659 C CA . ILE A 1 83 ? -15.648 15.477 0.167 1 92.81 83 ILE A CA 1
ATOM 660 C C . ILE A 1 83 ? -16.797 16.312 0.725 1 92.81 83 ILE A C 1
ATOM 662 O O . ILE A 1 83 ? -17.219 17.297 0.102 1 92.81 83 ILE A O 1
ATOM 666 N N . PHE A 1 84 ? -17.297 16.031 1.882 1 92.31 84 PHE A N 1
ATOM 667 C CA . PHE A 1 84 ? -18.391 16.75 2.516 1 92.31 84 PHE A CA 1
ATOM 668 C C . PHE A 1 84 ? -17.875 17.641 3.637 1 92.31 84 PHE A C 1
ATOM 670 O O . PHE A 1 84 ? -18.484 17.703 4.715 1 92.31 84 PHE A O 1
ATOM 677 N N . ARG A 1 85 ? -16.812 18.328 3.363 1 88.25 85 ARG A N 1
ATOM 678 C CA . ARG A 1 85 ? -16.094 19.078 4.375 1 88.25 85 ARG A CA 1
ATOM 679 C C . ARG A 1 85 ? -16.906 20.281 4.852 1 88.25 85 ARG A C 1
ATOM 681 O O . ARG A 1 85 ? -16.594 20.891 5.875 1 88.25 85 ARG A O 1
ATOM 688 N N . HIS A 1 86 ? -18 20.609 4.207 1 89.12 86 HIS A N 1
ATOM 689 C CA . HIS A 1 86 ? -18.828 21.734 4.617 1 89.12 86 HIS A CA 1
ATOM 690 C C . HIS A 1 86 ? -20.109 21.25 5.297 1 89.12 86 HIS A C 1
ATOM 692 O O . HIS A 1 86 ? -20.922 22.078 5.742 1 89.12 86 HIS A O 1
ATOM 698 N N . SER A 1 87 ? -20.281 19.969 5.469 1 89.5 87 SER A N 1
ATOM 699 C CA . SER A 1 87 ? -21.422 19.375 6.156 1 89.5 87 SER A CA 1
ATOM 700 C C . SER A 1 87 ? -21.141 19.203 7.648 1 89.5 87 SER A C 1
ATOM 702 O O . SER A 1 87 ? -20 19.344 8.094 1 89.5 87 SER A O 1
ATOM 704 N N . SER A 1 88 ? -22.203 19.047 8.398 1 92.19 88 SER A N 1
ATOM 705 C CA . SER A 1 88 ? -22.047 18.812 9.836 1 92.19 88 SER A CA 1
ATOM 706 C C . SER A 1 88 ? -21.156 17.609 10.117 1 92.19 88 SER A C 1
ATOM 708 O O . SER A 1 88 ? -21.297 16.562 9.484 1 92.19 88 SER A O 1
ATOM 710 N N . LYS A 1 89 ? -20.297 17.812 11.031 1 92.12 89 LYS A N 1
ATOM 711 C CA . LYS A 1 89 ? -19.359 16.75 11.383 1 92.12 89 LYS A CA 1
ATOM 712 C C . LYS A 1 89 ? -20.094 15.5 11.844 1 92.12 89 LYS A C 1
ATOM 714 O O . LYS A 1 89 ? -19.703 14.383 11.508 1 92.12 89 LYS A O 1
ATOM 719 N N . ASN A 1 90 ? -21.109 15.695 12.539 1 92.81 90 ASN A N 1
ATOM 720 C CA . ASN A 1 90 ? -21.875 14.57 13.055 1 92.81 90 ASN A CA 1
ATOM 721 C C . ASN A 1 90 ? -22.562 13.789 11.938 1 92.81 90 ASN A C 1
ATOM 723 O O . ASN A 1 90 ? -22.609 12.562 11.969 1 92.81 90 ASN A O 1
ATOM 727 N N . THR A 1 91 ? -23.094 14.484 11.023 1 95.06 91 THR A N 1
ATOM 728 C CA . THR A 1 91 ? -23.734 13.836 9.891 1 95.06 91 THR A CA 1
ATOM 729 C C . THR A 1 91 ? -22.734 13.016 9.086 1 95.06 91 THR A C 1
ATOM 731 O O . THR A 1 91 ? -23.016 11.867 8.719 1 95.06 91 THR A O 1
ATOM 734 N N . VAL A 1 92 ? -21.562 13.57 8.836 1 96.5 92 VAL A N 1
ATOM 735 C CA . VAL A 1 92 ? -20.531 12.883 8.062 1 96.5 92 VAL A CA 1
ATOM 736 C C . VAL A 1 92 ? -20.047 11.664 8.836 1 96.5 92 VAL A C 1
ATOM 738 O O . VAL A 1 92 ? -19.844 10.594 8.258 1 96.5 92 VAL A O 1
ATOM 741 N N . LYS A 1 93 ? -19.891 11.844 10.109 1 96.69 93 LYS A N 1
ATOM 742 C CA . LYS A 1 93 ? -19.469 10.742 10.977 1 96.69 93 LYS A CA 1
ATOM 743 C C . LYS A 1 93 ? -20.453 9.578 10.922 1 96.69 93 LYS A C 1
ATOM 745 O O . LYS A 1 93 ? -20.047 8.422 10.82 1 96.69 93 LYS A O 1
ATOM 750 N N . LEU A 1 94 ? -21.672 9.859 11.008 1 96.5 94 LEU A N 1
ATOM 751 C CA . LEU A 1 94 ? -22.703 8.82 10.969 1 96.5 94 LEU A CA 1
ATOM 752 C C . LEU A 1 94 ? -22.734 8.141 9.602 1 96.5 94 LEU A C 1
ATOM 754 O O . LEU A 1 94 ? -22.906 6.922 9.516 1 96.5 94 LEU A O 1
ATOM 758 N N . ALA A 1 95 ? -22.656 8.938 8.539 1 97.69 95 ALA A N 1
ATOM 759 C CA . ALA A 1 95 ? -22.594 8.375 7.195 1 97.69 95 ALA A CA 1
ATOM 760 C C . ALA A 1 95 ? -21.375 7.465 7.035 1 97.69 95 ALA A C 1
ATOM 762 O O . ALA A 1 95 ? -21.5 6.359 6.5 1 97.69 95 ALA A O 1
ATOM 763 N N . HIS A 1 96 ? -20.219 7.953 7.488 1 98.44 96 HIS A N 1
ATOM 764 C CA . HIS A 1 96 ? -18.984 7.176 7.477 1 98.44 96 HIS A CA 1
ATOM 765 C C . HIS A 1 96 ? -19.172 5.852 8.211 1 98.44 96 HIS A C 1
ATOM 767 O O . HIS A 1 96 ? -18.844 4.789 7.672 1 98.44 96 HIS A O 1
ATOM 773 N N . ALA A 1 97 ? -19.703 5.891 9.391 1 98.38 97 ALA A N 1
ATOM 774 C CA . ALA A 1 97 ? -19.891 4.691 10.203 1 98.38 97 ALA A CA 1
ATOM 775 C C . ALA A 1 97 ? -20.859 3.729 9.531 1 98.38 97 ALA A C 1
ATOM 777 O O . ALA A 1 97 ? -20.672 2.514 9.562 1 98.38 97 ALA A O 1
ATOM 778 N N . SER A 1 98 ? -21.891 4.246 8.953 1 98.56 98 SER A N 1
ATOM 779 C CA . SER A 1 98 ? -22.922 3.426 8.328 1 98.56 98 SER A CA 1
ATOM 780 C C . SER A 1 98 ? -22.375 2.711 7.094 1 98.56 98 SER A C 1
ATOM 782 O O . SER A 1 98 ? -22.625 1.518 6.902 1 98.56 98 SER A O 1
ATOM 784 N N . ILE A 1 99 ? -21.672 3.443 6.242 1 98.75 99 ILE A N 1
ATOM 785 C CA . ILE A 1 99 ? -21.094 2.828 5.051 1 98.75 99 ILE A CA 1
ATOM 786 C C . ILE A 1 99 ? -20.094 1.753 5.457 1 98.75 99 ILE A C 1
ATOM 788 O O . ILE A 1 99 ? -20.031 0.688 4.836 1 98.75 99 ILE A O 1
ATOM 792 N N . GLN A 1 100 ? -19.344 2.031 6.535 1 98.88 100 GLN A N 1
ATOM 793 C CA . GLN A 1 100 ? -18.375 1.046 7.012 1 98.88 100 GLN A CA 1
ATOM 794 C C . GLN A 1 100 ? -19.078 -0.205 7.531 1 98.88 100 GLN A C 1
ATOM 796 O O . GLN A 1 100 ? -18.547 -1.312 7.418 1 98.88 100 GLN A O 1
ATOM 801 N N . LEU A 1 101 ? -20.234 -0.064 8.086 1 98.56 101 LEU A N 1
ATOM 802 C CA . LEU A 1 101 ? -21.016 -1.22 8.523 1 98.56 101 LEU A CA 1
ATOM 803 C C . LEU A 1 101 ? -21.422 -2.084 7.336 1 98.56 101 LEU A C 1
ATOM 805 O O . LEU A 1 101 ? -21.328 -3.312 7.395 1 98.56 101 LEU A O 1
ATOM 809 N N . VAL A 1 102 ? -21.891 -1.438 6.305 1 98.81 102 VAL A N 1
ATOM 810 C CA . VAL A 1 102 ? -22.25 -2.16 5.09 1 98.81 102 VAL A CA 1
ATOM 811 C C . VAL A 1 102 ? -21.016 -2.867 4.531 1 98.81 102 VAL A C 1
ATOM 813 O O . VAL A 1 102 ? -21.078 -4.039 4.152 1 98.81 102 VAL A O 1
ATOM 816 N N . ALA A 1 103 ? -19.906 -2.119 4.5 1 98.81 103 ALA A N 1
ATOM 817 C CA . ALA A 1 103 ? -18.656 -2.707 4.027 1 98.81 103 ALA A CA 1
ATOM 818 C C . ALA A 1 103 ? -18.266 -3.924 4.859 1 98.81 103 ALA A C 1
ATOM 820 O O . ALA A 1 103 ? -17.875 -4.957 4.316 1 98.81 103 ALA A O 1
ATOM 821 N N . PHE A 1 104 ? -18.391 -3.807 6.141 1 98.69 104 PHE A N 1
ATOM 822 C CA . PHE A 1 104 ? -18.062 -4.902 7.047 1 98.69 104 PHE A CA 1
ATOM 823 C C . PHE A 1 104 ? -18.938 -6.113 6.777 1 98.69 104 PHE A C 1
ATOM 825 O O . PHE A 1 104 ? -18.453 -7.246 6.746 1 98.69 104 PHE A O 1
ATOM 832 N N . THR A 1 105 ? -20.172 -5.922 6.594 1 98.69 105 THR A N 1
ATOM 833 C CA . THR A 1 105 ? -21.109 -6.996 6.328 1 98.69 105 THR A CA 1
ATOM 834 C C . THR A 1 105 ? -20.781 -7.695 5.012 1 98.69 105 THR A C 1
ATOM 836 O O . THR A 1 105 ? -20.75 -8.922 4.949 1 98.69 105 THR A O 1
ATOM 839 N N . LEU A 1 106 ? -20.531 -6.926 3.996 1 98.81 106 LEU A N 1
ATOM 840 C CA . LEU A 1 106 ? -20.188 -7.488 2.697 1 98.81 106 LEU A CA 1
ATOM 841 C C . LEU A 1 106 ? -18.875 -8.273 2.777 1 98.81 106 LEU A C 1
ATOM 843 O O . LEU A 1 106 ? -18.734 -9.32 2.139 1 98.81 106 LEU A O 1
ATOM 847 N N . ALA A 1 107 ? -17.922 -7.742 3.506 1 98.88 107 ALA A N 1
ATOM 848 C CA . ALA A 1 107 ? -16.656 -8.461 3.695 1 98.88 107 ALA A CA 1
ATOM 849 C C . ALA A 1 107 ? -16.891 -9.82 4.348 1 98.88 107 ALA A C 1
ATOM 851 O O . ALA A 1 107 ? -16.266 -10.812 3.979 1 98.88 107 ALA A O 1
ATOM 852 N N . THR A 1 108 ? -17.797 -9.844 5.293 1 98.69 108 THR A N 1
ATOM 853 C CA . THR A 1 108 ? -18.125 -11.102 5.973 1 98.69 108 THR A CA 1
ATOM 854 C C . THR A 1 108 ? -18.719 -12.102 4.992 1 98.69 108 THR A C 1
ATOM 856 O O . THR A 1 108 ? -18.406 -13.289 5.035 1 98.69 108 THR A O 1
ATOM 859 N N . VAL A 1 109 ? -19.547 -11.633 4.141 1 98.75 109 VAL A N 1
ATOM 860 C CA . VAL A 1 109 ? -20.141 -12.484 3.117 1 98.75 109 VAL A CA 1
ATOM 861 C C . VAL A 1 109 ? -19.062 -13.023 2.197 1 98.75 109 VAL A C 1
ATOM 863 O O . VAL A 1 109 ? -19.016 -14.219 1.907 1 98.75 109 V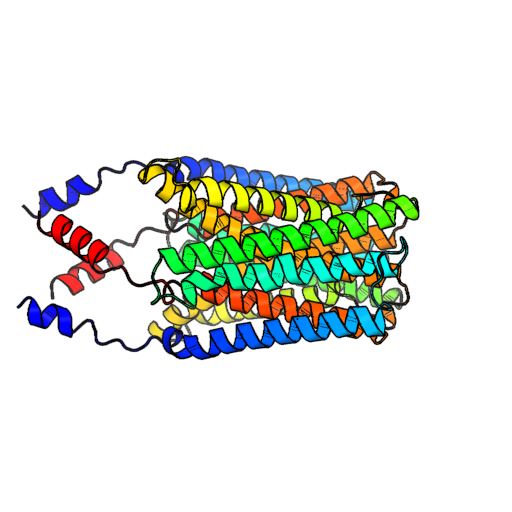AL A O 1
ATOM 866 N N . GLY A 1 110 ? -18.188 -12.156 1.734 1 98.75 110 GLY A N 1
ATOM 867 C CA . GLY A 1 110 ? -17.078 -12.586 0.88 1 98.75 110 GLY A CA 1
ATOM 868 C C . GLY A 1 110 ? -16.188 -13.609 1.539 1 98.75 110 GLY A C 1
ATOM 869 O O . GLY A 1 110 ? -15.773 -14.586 0.903 1 98.75 110 GLY A O 1
ATOM 870 N N . LEU A 1 111 ? -15.93 -13.422 2.777 1 98.69 111 LEU A N 1
ATOM 871 C CA . LEU A 1 111 ? -15.086 -14.359 3.514 1 98.69 111 LEU A CA 1
ATOM 872 C C . LEU A 1 111 ? -15.781 -15.711 3.678 1 98.69 111 LEU A C 1
ATOM 874 O O . LEU A 1 111 ? -15.156 -16.766 3.521 1 98.69 111 LEU A O 1
ATOM 878 N N . SER A 1 112 ? -17.031 -15.656 4.047 1 98.56 112 SER A N 1
ATOM 879 C CA . SER A 1 112 ? -17.797 -16.891 4.184 1 98.56 112 SER A CA 1
ATOM 880 C C . SER A 1 112 ? -17.781 -17.703 2.889 1 98.56 112 SER A C 1
ATOM 882 O O . SER A 1 112 ? -17.641 -18.922 2.914 1 98.56 112 SER A O 1
ATOM 884 N N . ALA A 1 113 ? -17.859 -17.031 1.792 1 98.62 113 ALA A N 1
ATOM 885 C CA . ALA A 1 113 ? -17.906 -17.688 0.492 1 98.62 113 ALA A CA 1
ATOM 886 C C . ALA A 1 113 ? -16.594 -18.438 0.219 1 98.62 113 ALA A C 1
ATOM 888 O O . ALA A 1 113 ? -16.609 -19.594 -0.199 1 98.62 113 ALA A O 1
ATOM 889 N N . VAL A 1 114 ? -15.492 -17.828 0.473 1 98.06 114 VAL A N 1
ATOM 890 C CA . VAL A 1 114 ? -14.227 -18.453 0.12 1 98.06 114 VAL A CA 1
ATOM 891 C C . VAL A 1 114 ? -13.922 -19.594 1.089 1 98.06 114 VAL A C 1
ATOM 893 O O . VAL A 1 114 ? -13.383 -20.625 0.689 1 98.06 114 VAL A O 1
ATOM 896 N N . PHE A 1 115 ? -14.242 -19.453 2.367 1 98 115 PHE A N 1
ATOM 897 C CA . PHE A 1 115 ? -14 -20.516 3.328 1 98 115 PHE A CA 1
ATOM 898 C C . PHE A 1 115 ? -14.883 -21.734 3.021 1 98 115 PHE A C 1
ATOM 900 O O . PHE A 1 115 ? -14.414 -22.875 3.07 1 98 115 PHE A O 1
ATOM 907 N N . GLN A 1 116 ? -16.094 -21.469 2.744 1 98.19 116 GLN A N 1
ATOM 908 C CA . GLN A 1 116 ? -16.984 -22.562 2.387 1 98.19 116 GLN A CA 1
ATOM 909 C C . GLN A 1 116 ? -16.516 -23.25 1.099 1 98.19 116 GLN A C 1
ATOM 911 O O . GLN A 1 116 ? -16.562 -24.469 0.989 1 98.19 116 GLN A O 1
ATOM 916 N N . PHE A 1 117 ? -16.141 -22.484 0.098 1 97.56 117 PHE A N 1
ATOM 917 C CA . PHE A 1 117 ? -15.602 -23.031 -1.143 1 97.56 117 PHE A CA 1
ATOM 918 C C . PHE A 1 117 ? -14.414 -23.953 -0.862 1 97.56 117 PHE A C 1
ATOM 920 O O . PHE A 1 117 ? -14.367 -25.078 -1.363 1 97.56 117 PHE A O 1
ATOM 927 N N . HIS A 1 118 ? -13.453 -23.5 -0.054 1 96.69 118 HIS A N 1
ATOM 928 C CA . HIS A 1 118 ? -12.273 -24.281 0.287 1 96.69 118 HIS A CA 1
ATOM 929 C C . HIS A 1 118 ? -12.656 -25.578 0.997 1 96.69 118 HIS A C 1
ATOM 931 O O . HIS A 1 118 ? -12.141 -26.641 0.664 1 96.69 118 HIS A O 1
ATOM 937 N N . ASP A 1 119 ? -13.555 -25.422 1.908 1 97.25 119 ASP A N 1
ATOM 938 C CA . ASP A 1 119 ? -14 -26.594 2.672 1 97.25 119 ASP A CA 1
ATOM 939 C C . ASP A 1 119 ? -14.664 -27.625 1.764 1 97.25 119 ASP A C 1
ATOM 941 O O . ASP A 1 119 ? -14.398 -28.828 1.881 1 97.25 119 ASP A O 1
ATOM 945 N N . ASN A 1 120 ? -15.438 -27.172 0.907 1 97.25 120 ASN A N 1
ATOM 946 C CA . ASN A 1 120 ? -16.156 -28.047 -0.007 1 97.25 120 ASN A CA 1
ATOM 947 C C . ASN A 1 120 ? -15.195 -28.75 -0.969 1 97.25 120 ASN A C 1
ATOM 949 O O . ASN A 1 120 ? -15.422 -29.906 -1.339 1 97.25 120 ASN A O 1
ATOM 953 N N . LYS A 1 121 ? -14.164 -28.078 -1.334 1 95.94 121 LYS A N 1
ATOM 954 C CA . LYS A 1 121 ? -13.242 -28.641 -2.318 1 95.94 121 LYS A CA 1
ATOM 955 C C . LYS A 1 121 ? -12.078 -29.344 -1.637 1 95.94 121 LYS A C 1
ATOM 957 O O . LYS A 1 121 ? -11.242 -29.969 -2.305 1 95.94 121 LYS A O 1
ATOM 962 N N . GLY A 1 122 ? -11.984 -29.188 -0.32 1 95.06 122 GLY A N 1
ATOM 963 C CA . GLY A 1 122 ? -10.898 -29.797 0.429 1 95.06 122 GLY A CA 1
ATOM 964 C C . GLY A 1 122 ? -9.586 -29.062 0.305 1 95.06 122 GLY A C 1
ATOM 965 O O . GLY A 1 122 ? -8.516 -29.656 0.421 1 95.06 122 GLY A O 1
ATOM 966 N N . TYR A 1 123 ? -9.594 -27.828 -0.127 1 92 123 TYR A N 1
ATOM 967 C CA . TYR A 1 123 ? -8.398 -27 -0.203 1 92 123 TYR A CA 1
ATOM 968 C C . TYR A 1 123 ? -8.031 -26.453 1.17 1 92 123 TYR A C 1
ATOM 970 O O . TYR A 1 123 ? -8.906 -26.094 1.96 1 92 123 TYR A O 1
ATOM 978 N N . PRO A 1 124 ? -6.766 -26.406 1.459 1 92.62 124 PRO A N 1
ATOM 979 C CA . PRO A 1 124 ? -6.383 -25.766 2.719 1 92.62 124 PRO A CA 1
ATOM 980 C C . PRO A 1 124 ? -6.734 -24.281 2.754 1 92.62 124 PRO A C 1
ATOM 982 O O . PRO A 1 124 ? -6.637 -23.594 1.733 1 92.62 124 PRO A O 1
ATOM 985 N N . ASN A 1 125 ? -7.086 -23.906 3.984 1 91.31 125 ASN A N 1
ATOM 986 C CA . ASN A 1 125 ? -7.367 -22.484 4.176 1 91.31 125 ASN A CA 1
ATOM 987 C C . ASN A 1 125 ? -6.133 -21.734 4.641 1 91.31 125 ASN A C 1
ATOM 989 O O . ASN A 1 125 ? -5.266 -22.297 5.312 1 91.31 125 ASN A O 1
ATOM 993 N N . ALA A 1 126 ? -5.984 -20.469 4.297 1 92.5 126 ALA A N 1
ATOM 994 C CA . ALA A 1 126 ? -5.09 -19.484 4.871 1 92.5 126 ALA A CA 1
ATOM 995 C C . ALA A 1 126 ? -3.635 -19.938 4.785 1 92.5 126 ALA A C 1
ATOM 997 O O . ALA A 1 126 ? -2.904 -19.891 5.777 1 92.5 126 ALA A O 1
ATOM 998 N N . TYR A 1 127 ? -3.213 -20.359 3.629 1 94.69 127 TYR A N 1
ATOM 999 C CA . TYR A 1 127 ? -1.833 -20.797 3.479 1 94.69 127 TYR A CA 1
ATOM 1000 C C . TYR A 1 127 ? -1.021 -19.797 2.662 1 94.69 127 TYR A C 1
ATOM 1002 O O . TYR A 1 127 ? 0.197 -19.703 2.822 1 94.69 127 TYR A O 1
ATOM 1010 N N . SER A 1 128 ? -1.71 -19.125 1.806 1 97.25 128 SER A N 1
ATOM 1011 C CA . SER A 1 128 ? -1.007 -18.328 0.817 1 97.25 128 SER A CA 1
ATOM 1012 C C . SER A 1 128 ? -0.749 -16.906 1.339 1 97.25 128 SER A C 1
ATOM 1014 O O . SER A 1 128 ? -1.34 -16.5 2.338 1 97.25 128 SER A O 1
ATOM 1016 N N . MET A 1 129 ? 0.181 -16.203 0.691 1 98.25 129 MET A N 1
ATOM 1017 C CA . MET A 1 129 ? 0.438 -14.797 1.002 1 98.25 129 MET A CA 1
ATOM 1018 C C . MET A 1 129 ? -0.848 -13.977 0.936 1 98.25 129 MET A C 1
ATOM 1020 O O . MET A 1 129 ? -1.085 -13.117 1.783 1 98.25 129 MET A O 1
ATOM 1024 N N . HIS A 1 130 ? -1.711 -14.227 -0.016 1 98.56 130 HIS A N 1
ATOM 1025 C CA . HIS A 1 130 ? -2.996 -13.547 -0.137 1 98.56 130 HIS A CA 1
ATOM 1026 C C . HIS A 1 130 ? -3.846 -13.75 1.112 1 98.56 130 HIS A C 1
ATOM 1028 O O . HIS A 1 130 ? -4.379 -12.789 1.672 1 98.56 130 HIS A O 1
ATOM 1034 N N . SER A 1 131 ? -3.934 -14.969 1.521 1 98.19 131 SER A N 1
ATOM 1035 C CA . SER A 1 131 ? -4.805 -15.258 2.654 1 98.19 131 SER A CA 1
ATOM 1036 C C . SER A 1 131 ? -4.258 -14.656 3.943 1 98.19 131 SER A C 1
ATOM 1038 O O . SER A 1 131 ? -5.02 -14.188 4.789 1 98.19 131 SER A O 1
ATOM 1040 N N . TRP A 1 132 ? -2.922 -14.672 4.117 1 98.25 132 TRP A N 1
ATOM 1041 C CA . TRP A 1 132 ? -2.328 -14.047 5.293 1 98.25 132 TRP A CA 1
ATOM 1042 C C . TRP A 1 132 ? -2.584 -12.539 5.301 1 98.25 132 TRP A C 1
ATOM 1044 O O . TRP A 1 132 ? -3.016 -11.984 6.309 1 98.25 132 TRP A O 1
ATOM 1054 N N . CYS A 1 133 ? -2.316 -11.938 4.195 1 98.69 133 CYS A N 1
ATOM 1055 C CA . CYS A 1 133 ? -2.57 -10.508 4.074 1 98.69 133 CYS A CA 1
ATOM 1056 C C . CYS A 1 133 ? -4.055 -10.195 4.234 1 98.69 133 CYS A C 1
ATOM 1058 O O . CYS A 1 133 ? -4.426 -9.219 4.887 1 98.69 133 CYS A O 1
ATOM 1060 N N . GLY A 1 134 ? -4.855 -11.039 3.627 1 98.69 134 GLY A N 1
ATOM 1061 C CA . GLY A 1 134 ? -6.293 -10.844 3.705 1 98.69 134 GLY A CA 1
ATOM 1062 C C . GLY A 1 134 ? -6.832 -10.914 5.121 1 98.69 134 GLY A C 1
ATOM 1063 O O . GLY A 1 134 ? -7.582 -10.039 5.555 1 98.69 134 GLY A O 1
ATOM 1064 N N . LEU A 1 135 ? -6.438 -11.906 5.793 1 98.44 135 LEU A N 1
ATOM 1065 C CA . LEU A 1 135 ? -6.906 -12.078 7.168 1 98.44 135 LEU A CA 1
ATOM 1066 C C . LEU A 1 135 ? -6.41 -10.938 8.055 1 98.44 135 LEU A C 1
ATOM 1068 O O . LEU A 1 135 ? -7.148 -10.445 8.906 1 98.44 135 LEU A O 1
ATOM 1072 N N . LEU A 1 136 ? -5.191 -10.57 7.828 1 98.56 136 LEU A N 1
ATOM 1073 C CA . LEU A 1 136 ? -4.656 -9.438 8.578 1 98.56 136 LEU A CA 1
ATOM 1074 C C . LEU A 1 136 ? -5.449 -8.164 8.289 1 98.56 136 LEU A C 1
ATOM 1076 O O . LEU A 1 136 ? -5.848 -7.457 9.211 1 98.56 136 LEU A O 1
ATOM 1080 N N . THR A 1 137 ? -5.688 -7.898 7.082 1 98.81 137 THR A N 1
ATOM 1081 C CA . THR A 1 137 ? -6.359 -6.68 6.648 1 98.81 137 THR A CA 1
ATOM 1082 C C . THR A 1 137 ? -7.785 -6.625 7.184 1 98.81 137 THR A C 1
ATOM 1084 O O . THR A 1 137 ? -8.203 -5.617 7.754 1 98.81 137 THR A O 1
ATOM 1087 N N . VAL A 1 138 ? -8.547 -7.715 7.055 1 98.69 138 VAL A N 1
ATOM 1088 C CA . VAL A 1 138 ? -9.945 -7.715 7.465 1 98.69 138 VAL A CA 1
ATOM 1089 C C . VAL A 1 138 ? -10.039 -7.648 8.984 1 98.69 138 VAL A C 1
ATOM 1091 O O . VAL A 1 138 ? -10.945 -7.016 9.531 1 98.69 138 VAL A O 1
ATOM 1094 N N . SER A 1 139 ? -9.117 -8.297 9.648 1 98.69 139 SER A N 1
ATOM 1095 C CA . SER A 1 139 ? -9.102 -8.211 11.109 1 98.69 139 SER A CA 1
ATOM 1096 C C . SER A 1 139 ? -8.836 -6.789 11.578 1 98.69 139 SER A C 1
ATOM 1098 O O . SER A 1 139 ? -9.523 -6.285 12.469 1 98.69 139 SER A O 1
ATOM 1100 N N . LEU A 1 140 ? -7.859 -6.145 10.992 1 98.81 140 LEU A N 1
ATOM 1101 C CA . LEU A 1 140 ? -7.574 -4.754 11.336 1 98.81 140 LEU A CA 1
ATOM 1102 C C . LEU A 1 140 ? -8.773 -3.859 11.016 1 98.81 140 LEU A C 1
ATOM 1104 O O . LEU A 1 140 ? -9.078 -2.941 11.781 1 98.81 140 LEU A O 1
ATOM 1108 N N . PHE A 1 141 ? -9.391 -4.141 9.922 1 98.88 141 PHE A N 1
ATOM 1109 C CA . PHE A 1 141 ? -10.578 -3.383 9.531 1 98.88 141 PHE A CA 1
ATOM 1110 C C . PHE A 1 141 ? -11.68 -3.537 10.57 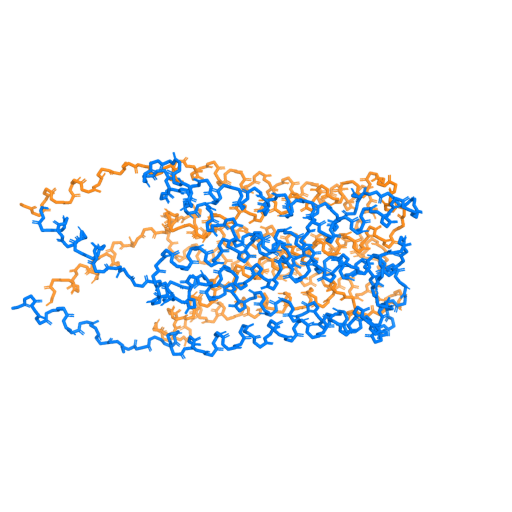1 98.88 141 PHE A C 1
ATOM 1112 O O . PHE A 1 141 ? -12.312 -2.555 10.961 1 98.88 141 PHE A O 1
ATOM 1119 N N . GLY A 1 142 ? -11.93 -4.773 10.953 1 98.69 142 GLY A N 1
ATOM 1120 C CA . GLY A 1 142 ? -12.93 -5.027 11.977 1 98.69 142 GLY A CA 1
ATOM 1121 C C . GLY A 1 142 ? -12.633 -4.328 13.289 1 98.69 142 GLY A C 1
ATOM 1122 O O . GLY A 1 142 ? -13.516 -3.709 13.883 1 98.69 142 GLY A O 1
ATOM 1123 N N . LEU A 1 143 ? -11.406 -4.422 13.75 1 98.62 143 LEU A N 1
ATOM 1124 C CA . LEU A 1 143 ? -10.992 -3.738 14.969 1 98.62 143 LEU A CA 1
ATOM 1125 C C . LEU A 1 143 ? -11.148 -2.229 14.82 1 98.62 143 LEU A C 1
ATOM 1127 O O . LEU A 1 143 ? -11.617 -1.556 15.742 1 98.62 143 LEU A O 1
ATOM 1131 N N . GLN A 1 144 ? -10.703 -1.724 13.688 1 98.5 144 GLN A N 1
ATOM 1132 C CA . GLN A 1 144 ? -10.859 -0.304 13.383 1 98.5 144 GLN A CA 1
ATOM 1133 C C . GLN A 1 144 ? -12.32 0.126 13.5 1 98.5 144 GLN A C 1
ATOM 1135 O O . GLN A 1 144 ? -12.617 1.206 14.016 1 98.5 144 GLN A O 1
ATOM 1140 N N . TYR A 1 145 ? -13.195 -0.664 12.938 1 98.38 145 TYR A N 1
ATOM 1141 C CA . TYR A 1 145 ? -14.617 -0.332 12.961 1 98.38 145 TYR A CA 1
ATOM 1142 C C . TYR A 1 145 ? -15.148 -0.308 14.391 1 98.38 145 TYR A C 1
ATOM 1144 O O . TYR A 1 145 ? -15.812 0.647 14.797 1 98.38 145 TYR A O 1
ATOM 1152 N N . VAL A 1 146 ? -14.859 -1.31 15.188 1 98 146 VAL A N 1
ATOM 1153 C CA . VAL A 1 146 ? -15.367 -1.438 16.547 1 98 146 VAL A CA 1
ATOM 1154 C C . VA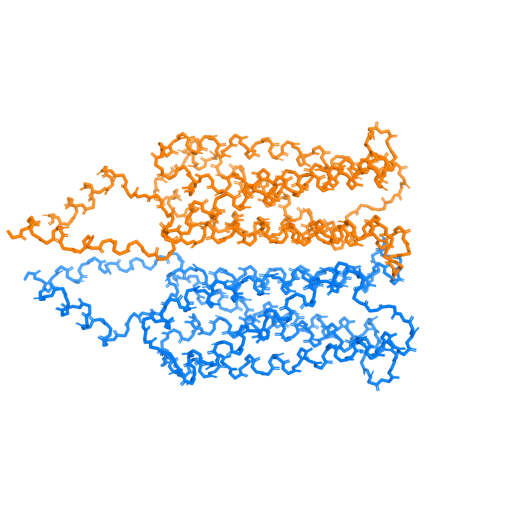L A 1 146 ? -14.82 -0.304 17.406 1 98 146 VAL A C 1
ATOM 1156 O O . VAL A 1 146 ? -15.578 0.376 18.109 1 98 146 VAL A O 1
ATOM 1159 N N . PHE A 1 147 ? -13.523 -0.054 17.344 1 98.12 147 PHE A N 1
ATOM 1160 C CA . PHE A 1 147 ? -12.938 1.015 18.141 1 98.12 147 PHE A CA 1
ATOM 1161 C C . PHE A 1 147 ? -13.453 2.375 17.688 1 98.12 147 PHE A C 1
ATOM 1163 O O . PHE A 1 147 ? -13.625 3.283 18.5 1 98.12 147 PHE A O 1
ATOM 1170 N N . GLY A 1 148 ? -13.609 2.475 16.391 1 97.69 148 GLY A N 1
ATOM 1171 C CA . GLY A 1 148 ? -14.219 3.707 15.906 1 97.69 148 GLY A CA 1
ATOM 1172 C C . GLY A 1 148 ? -15.609 3.941 16.469 1 97.69 148 GLY A C 1
ATOM 1173 O O . GLY A 1 148 ? -15.938 5.055 16.875 1 97.69 148 GLY A O 1
ATOM 1174 N N . LEU A 1 149 ? -16.453 2.932 16.547 1 97.5 149 LEU A N 1
ATOM 1175 C CA . LEU A 1 149 ? -17.797 3.027 17.109 1 97.5 149 LEU A CA 1
ATOM 1176 C C . LEU A 1 149 ? -17.75 3.404 18.578 1 97.5 149 LEU A C 1
ATOM 1178 O O . LEU A 1 149 ? -18.469 4.297 19.016 1 97.5 149 LEU A O 1
ATOM 1182 N N . VAL A 1 150 ? -16.891 2.809 19.328 1 97.12 150 VAL A N 1
ATOM 1183 C CA . VAL A 1 150 ? -16.797 2.975 20.766 1 97.12 150 VAL A CA 1
ATOM 1184 C C . VAL A 1 150 ? -16.281 4.375 21.094 1 97.12 150 VAL A C 1
ATOM 1186 O O . VAL A 1 150 ? -16.797 5.039 22 1 97.12 150 VAL A O 1
ATOM 1189 N N . PHE A 1 151 ? -15.344 4.879 20.375 1 96.69 151 PHE A N 1
ATOM 1190 C CA . PHE A 1 151 ? -14.688 6.145 20.688 1 96.69 151 PHE A CA 1
ATOM 1191 C C . PHE A 1 151 ? -15.5 7.324 20.172 1 96.69 151 PHE A C 1
ATOM 1193 O O . PHE A 1 151 ? -15.57 8.367 20.812 1 96.69 151 PHE A O 1
ATOM 1200 N N . PHE A 1 152 ? -16.156 7.121 19.016 1 96.12 152 PHE A N 1
ATOM 1201 C CA . PHE A 1 152 ? -16.609 8.336 18.359 1 96.12 152 PHE A CA 1
ATOM 1202 C C . PHE A 1 152 ? -18.125 8.359 18.234 1 96.12 152 PHE A C 1
ATOM 1204 O O . PHE A 1 152 ? -18.719 9.43 18.109 1 96.12 152 PHE A O 1
ATOM 1211 N N . VAL A 1 153 ? -18.75 7.25 18.203 1 94.56 153 VAL A N 1
ATOM 1212 C CA . VAL A 1 153 ? -20.219 7.215 18.125 1 94.56 153 VAL A CA 1
ATOM 1213 C C . VAL A 1 153 ? -20.797 7.059 19.531 1 94.56 153 VAL A C 1
ATOM 1215 O O . VAL A 1 153 ? -21.656 7.832 19.938 1 94.56 153 VAL A O 1
ATOM 1218 N N . LEU A 1 154 ? -20.266 6.137 20.297 1 94.81 154 LEU A N 1
ATOM 1219 C CA . LEU A 1 154 ? -20.766 5.906 21.641 1 94.81 154 LEU A CA 1
ATOM 1220 C C . LEU A 1 154 ? -20.094 6.848 22.641 1 94.81 154 LEU A C 1
ATOM 1222 O O . LEU A 1 154 ? -20.594 7.039 23.75 1 94.81 154 LEU A O 1
ATOM 1226 N N . ARG A 1 155 ? -18.969 7.406 22.328 1 94.75 155 ARG A N 1
ATOM 1227 C CA . ARG A 1 155 ? -18.25 8.398 23.125 1 94.75 155 ARG A CA 1
ATOM 1228 C C . ARG A 1 155 ? -18 7.891 24.531 1 94.75 155 ARG A C 1
ATOM 1230 O O . ARG A 1 155 ? -18.266 8.594 25.516 1 94.75 155 ARG A O 1
ATOM 1237 N N . PHE A 1 156 ? -17.484 6.652 24.594 1 95 156 PHE A N 1
ATOM 1238 C CA . PHE A 1 156 ? -17.266 5.988 25.875 1 95 156 PHE A CA 1
ATOM 1239 C C . PHE A 1 156 ? -16.062 6.582 26.578 1 95 156 PHE A C 1
ATOM 1241 O O . PHE A 1 156 ? -15.891 6.379 27.797 1 95 156 PHE A O 1
ATOM 1248 N N . PHE A 1 157 ? -15.25 7.398 25.953 1 94.31 157 PHE A N 1
ATOM 1249 C CA . PHE A 1 157 ? -14 7.898 26.516 1 94.31 157 PHE A CA 1
ATOM 1250 C C . PHE A 1 157 ? -14 9.422 26.562 1 94.31 157 PHE A C 1
ATOM 1252 O O . PHE A 1 157 ? -14.781 10.07 25.859 1 94.31 157 PHE A O 1
ATOM 1259 N N . HIS A 1 158 ? -13.078 9.961 27.391 1 93.88 158 HIS A N 1
ATOM 1260 C CA . HIS A 1 158 ? -12.961 11.406 27.547 1 93.88 158 HIS A CA 1
ATOM 1261 C C . HIS A 1 158 ? -12.383 12.047 26.297 1 93.88 158 HIS A C 1
ATOM 1263 O O . HIS A 1 158 ? -11.742 11.375 25.484 1 93.88 158 HIS A O 1
ATOM 1269 N N . GLU A 1 159 ? -12.594 13.312 26.188 1 92.81 159 GLU A N 1
ATOM 1270 C CA . GLU A 1 159 ? -12.266 14.07 24.984 1 92.81 159 GLU A CA 1
ATOM 1271 C C . GLU A 1 159 ? -10.781 13.992 24.656 1 92.81 159 GLU A C 1
ATOM 1273 O O . GLU A 1 159 ? -10.398 13.875 23.5 1 92.81 159 GLU A O 1
ATOM 1278 N N . ASN A 1 160 ? -9.961 14.062 25.609 1 91.31 160 ASN A N 1
ATOM 1279 C CA . ASN A 1 160 ? -8.523 14.016 25.375 1 91.31 160 ASN A CA 1
ATOM 1280 C C . ASN A 1 160 ? -8.102 12.688 24.766 1 91.31 160 ASN A C 1
ATOM 1282 O O . ASN A 1 160 ? -7.301 12.664 23.828 1 91.31 160 ASN A O 1
ATOM 1286 N N . LEU A 1 161 ? -8.688 11.586 25.312 1 93.56 161 LEU A N 1
ATOM 1287 C CA . LEU A 1 161 ? -8.383 10.266 24.781 1 93.56 161 LEU A CA 1
ATOM 1288 C C . LEU A 1 161 ? -8.93 10.117 23.359 1 93.56 161 LEU A C 1
ATOM 1290 O O . LEU A 1 161 ? -8.312 9.469 22.516 1 93.56 161 LEU A O 1
ATOM 1294 N N . ARG A 1 162 ? -10.047 10.688 23.094 1 95.31 162 ARG A N 1
ATOM 1295 C CA . ARG A 1 162 ? -10.641 10.625 21.766 1 95.31 162 ARG A CA 1
ATOM 1296 C C . ARG A 1 162 ? -9.781 11.367 20.734 1 95.31 162 ARG A C 1
ATOM 1298 O O . ARG A 1 162 ? -9.602 10.898 19.609 1 95.31 162 ARG A O 1
ATOM 1305 N N . GLN A 1 163 ? -9.234 12.461 21.125 1 92.94 163 GLN A N 1
ATOM 1306 C CA . GLN A 1 163 ? -8.383 13.234 20.234 1 92.94 163 GLN A CA 1
ATOM 1307 C C . GLN A 1 163 ? -7.094 12.484 19.922 1 92.94 163 GLN A C 1
ATOM 1309 O O . GLN A 1 163 ? -6.637 12.484 18.766 1 92.94 163 GLN A O 1
ATOM 1314 N N . ASP A 1 164 ? -6.59 11.852 20.906 1 91.69 164 ASP A N 1
ATOM 1315 C CA . ASP A 1 164 ? -5.387 11.055 20.688 1 91.69 164 ASP A CA 1
ATOM 1316 C C . ASP A 1 164 ? -5.672 9.852 19.797 1 91.69 164 ASP A C 1
ATOM 1318 O O . ASP A 1 164 ? -4.895 9.547 18.891 1 91.69 164 ASP A O 1
ATOM 1322 N N . TYR A 1 165 ? -6.785 9.219 20.094 1 96.12 165 TYR A N 1
ATOM 1323 C CA . TYR A 1 165 ? -7.117 8.031 19.312 1 96.12 165 TYR A CA 1
ATOM 1324 C C . TYR A 1 165 ? -7.492 8.406 17.891 1 96.12 165 TYR A C 1
ATOM 1326 O O . TYR A 1 165 ? -7.344 7.594 16.969 1 96.12 165 TYR A O 1
ATOM 1334 N N . LEU A 1 166 ? -8.023 9.586 17.672 1 96.38 166 LEU A N 1
ATOM 1335 C CA . LEU A 1 166 ? -8.391 10.039 16.328 1 96.38 166 LEU A CA 1
ATOM 1336 C C . LEU A 1 166 ? -7.191 9.984 15.398 1 96.38 166 LEU A C 1
ATOM 1338 O O . LEU A 1 166 ? -7.312 9.539 14.25 1 96.38 166 LEU A O 1
ATOM 1342 N N . LYS A 1 167 ? -6.043 10.375 15.867 1 94.56 167 LYS A N 1
ATOM 1343 C CA . LYS A 1 167 ? -4.824 10.344 15.062 1 94.56 167 LYS A CA 1
ATOM 1344 C C . LYS A 1 167 ? -4.469 8.922 14.656 1 94.56 167 LYS A C 1
ATOM 1346 O O . LYS A 1 167 ? -4.105 8.672 13.5 1 94.56 167 LYS A O 1
ATOM 1351 N N . LEU A 1 168 ? -4.59 8.008 15.609 1 96.25 168 LEU A N 1
ATOM 1352 C CA . LEU A 1 168 ? -4.309 6.602 15.336 1 96.25 168 LEU A CA 1
ATOM 1353 C C . LEU A 1 168 ? -5.348 6.008 14.391 1 96.25 168 LEU A C 1
ATOM 1355 O O . LEU A 1 168 ? -5.008 5.262 13.469 1 96.25 168 LEU A O 1
ATOM 1359 N N . HIS A 1 169 ? -6.629 6.355 14.664 1 98.12 169 HIS A N 1
ATOM 1360 C CA . HIS A 1 169 ? -7.727 5.887 13.828 1 98.12 169 HIS A CA 1
ATOM 1361 C C . HIS A 1 169 ? -7.539 6.32 12.375 1 98.12 169 HIS A C 1
ATOM 1363 O O . HIS A 1 169 ? -7.711 5.516 11.461 1 98.12 169 HIS A O 1
ATOM 1369 N N . GLN A 1 170 ? -7.133 7.555 12.18 1 97.31 170 GLN A N 1
ATOM 1370 C CA . GLN A 1 170 ? -6.922 8.07 10.836 1 97.31 170 GLN A CA 1
ATOM 1371 C C . GLN A 1 170 ? -5.723 7.406 10.172 1 97.31 170 GLN A C 1
ATOM 1373 O O . GLN A 1 170 ? -5.754 7.102 8.977 1 97.31 170 GLN A O 1
ATOM 1378 N N . PHE A 1 171 ? -4.703 7.223 10.953 1 97.62 171 PHE A N 1
ATOM 1379 C CA . PHE A 1 171 ? -3.508 6.57 10.422 1 97.62 171 PHE A CA 1
ATOM 1380 C C . PHE A 1 171 ? -3.824 5.152 9.961 1 97.62 171 PHE A C 1
ATOM 1382 O O . PHE A 1 171 ? -3.535 4.785 8.82 1 97.62 171 PHE A O 1
ATOM 1389 N N . PHE A 1 172 ? -4.445 4.355 10.734 1 98.5 172 PHE A N 1
ATOM 1390 C CA . PHE A 1 172 ? -4.703 2.953 10.414 1 98.5 172 PHE A CA 1
ATOM 1391 C C . PHE A 1 172 ? -5.785 2.828 9.352 1 98.5 172 PHE A C 1
ATOM 1393 O O . PHE A 1 172 ? -5.805 1.857 8.594 1 98.5 172 PHE A O 1
ATOM 1400 N N . GLY A 1 173 ? -6.707 3.773 9.328 1 98.5 173 GLY A N 1
ATOM 1401 C CA . GLY A 1 173 ? -7.641 3.775 8.211 1 98.5 173 GLY A CA 1
ATOM 1402 C C . GLY A 1 173 ? -6.949 3.789 6.863 1 98.5 173 GLY A C 1
ATOM 1403 O O . GLY A 1 173 ? -7.324 3.039 5.961 1 98.5 173 GLY A O 1
ATOM 1404 N N . LYS A 1 174 ? -5.922 4.664 6.719 1 98.5 174 LYS A N 1
ATOM 1405 C CA . LYS A 1 174 ? -5.164 4.762 5.473 1 98.5 174 LYS A CA 1
ATOM 1406 C C . LYS A 1 174 ? -4.371 3.486 5.207 1 98.5 174 LYS A C 1
ATOM 1408 O O . LYS A 1 174 ? -4.305 3.014 4.07 1 98.5 174 LYS A O 1
ATOM 1413 N N . ILE A 1 175 ? -3.785 2.922 6.258 1 98.81 175 ILE A N 1
ATOM 1414 C CA . ILE A 1 175 ? -2.98 1.71 6.141 1 98.81 175 ILE A CA 1
ATOM 1415 C C . ILE A 1 175 ? -3.861 0.547 5.688 1 98.81 175 ILE A C 1
ATOM 1417 O O . ILE A 1 175 ? -3.496 -0.197 4.777 1 98.81 175 ILE A O 1
ATOM 1421 N N . ILE A 1 176 ? -4.992 0.421 6.328 1 98.88 176 ILE A N 1
ATOM 1422 C CA . ILE A 1 176 ? -5.91 -0.669 6.012 1 98.88 176 ILE A CA 1
ATOM 1423 C C . ILE A 1 176 ? -6.371 -0.549 4.562 1 98.88 176 ILE A C 1
ATOM 1425 O O . ILE A 1 176 ? -6.473 -1.552 3.852 1 98.88 176 ILE A O 1
ATOM 1429 N N . PHE A 1 177 ? -6.695 0.656 4.145 1 98.88 177 PHE A N 1
ATOM 1430 C CA . PHE A 1 177 ? -7.113 0.897 2.77 1 98.88 177 PHE A CA 1
ATOM 1431 C C . PHE A 1 177 ? -6.023 0.467 1.792 1 98.88 177 PHE A C 1
ATOM 1433 O O . PHE A 1 177 ? -6.301 -0.234 0.816 1 98.88 177 PHE A O 1
ATOM 1440 N N . ALA A 1 178 ? -4.773 0.826 2.027 1 98.88 178 ALA A N 1
ATOM 1441 C CA . ALA A 1 178 ? -3.643 0.435 1.188 1 98.88 178 ALA A CA 1
ATOM 1442 C C . ALA A 1 178 ? -3.449 -1.078 1.196 1 98.88 178 ALA A C 1
ATOM 1444 O O . ALA A 1 178 ? -3.191 -1.684 0.154 1 98.88 178 ALA A O 1
ATOM 1445 N N . MET A 1 179 ? -3.568 -1.637 2.328 1 98.94 179 MET A N 1
ATOM 1446 C CA . MET A 1 179 ? -3.416 -3.084 2.461 1 98.94 179 MET A CA 1
ATOM 1447 C C . MET A 1 179 ? -4.508 -3.816 1.687 1 98.94 179 MET A C 1
ATOM 1449 O O . MET A 1 179 ? -4.262 -4.883 1.12 1 98.94 179 MET A O 1
ATOM 1453 N N . ALA A 1 180 ? -5.695 -3.287 1.734 1 98.94 180 ALA A N 1
ATOM 1454 C CA . ALA A 1 180 ? -6.793 -3.906 0.995 1 98.94 180 ALA A CA 1
ATOM 1455 C C . ALA A 1 180 ? -6.492 -3.947 -0.501 1 98.94 180 ALA A C 1
ATOM 1457 O O . ALA A 1 180 ? -6.734 -4.961 -1.161 1 98.94 180 ALA A O 1
ATOM 1458 N N . ILE A 1 181 ? -6.004 -2.887 -1.019 1 98.94 181 ILE A N 1
ATOM 1459 C CA . ILE A 1 181 ? -5.66 -2.834 -2.436 1 98.94 181 ILE A CA 1
ATOM 1460 C C . ILE A 1 181 ? -4.543 -3.83 -2.732 1 98.94 181 ILE A C 1
ATOM 1462 O O . ILE A 1 181 ? -4.645 -4.625 -3.67 1 98.94 181 ILE A O 1
ATOM 1466 N N . ALA A 1 182 ? -3.486 -3.822 -1.908 1 98.94 182 ALA A N 1
ATOM 1467 C CA . ALA A 1 182 ? -2.379 -4.758 -2.092 1 98.94 182 ALA A CA 1
ATOM 1468 C C . ALA A 1 182 ? -2.867 -6.203 -2.053 1 98.94 182 ALA A C 1
ATOM 1470 O O . ALA A 1 182 ? -2.475 -7.02 -2.889 1 98.94 182 ALA A O 1
ATOM 1471 N N . THR A 1 183 ? -3.686 -6.473 -1.059 1 98.94 183 THR A N 1
ATOM 1472 C CA . THR A 1 183 ? -4.223 -7.82 -0.906 1 98.94 183 THR A CA 1
ATOM 1473 C C . THR A 1 183 ? -5.016 -8.227 -2.145 1 98.94 183 THR A C 1
ATOM 1475 O O . THR A 1 183 ? -4.922 -9.375 -2.598 1 98.94 183 THR A O 1
ATOM 1478 N N . SER A 1 184 ? -5.805 -7.336 -2.66 1 98.94 184 SER A N 1
ATOM 1479 C CA . SER A 1 184 ? -6.602 -7.613 -3.852 1 98.94 184 SER A CA 1
ATOM 1480 C C . SER A 1 184 ? -5.711 -7.891 -5.059 1 98.94 184 SER A C 1
ATOM 1482 O O . SER A 1 184 ? -6.02 -8.758 -5.879 1 98.94 184 SER A O 1
ATOM 1484 N N . LEU A 1 185 ? -4.633 -7.145 -5.184 1 98.94 185 LEU A N 1
ATOM 1485 C CA . LEU A 1 185 ? -3.695 -7.371 -6.277 1 98.94 185 LEU A CA 1
ATOM 1486 C C . LEU A 1 185 ? -3.066 -8.758 -6.176 1 98.94 185 LEU A C 1
ATOM 1488 O O . LEU A 1 185 ? -2.908 -9.445 -7.188 1 98.94 185 LEU A O 1
ATOM 1492 N N . ILE A 1 186 ? -2.713 -9.156 -4.953 1 98.88 186 ILE A N 1
ATOM 1493 C CA . ILE A 1 186 ? -2.184 -10.5 -4.738 1 98.88 186 ILE A CA 1
ATOM 1494 C C . ILE A 1 186 ? -3.227 -11.539 -5.148 1 98.88 186 ILE A C 1
ATOM 1496 O O . ILE A 1 186 ? -2.902 -12.523 -5.816 1 98.88 186 ILE A O 1
ATOM 1500 N N . GLY A 1 187 ? -4.445 -11.328 -4.75 1 98.5 187 GLY A N 1
ATOM 1501 C CA . GLY A 1 187 ? -5.516 -12.258 -5.07 1 98.5 187 GLY A CA 1
ATOM 1502 C C . GLY A 1 187 ? -5.766 -12.391 -6.559 1 98.5 187 GLY A C 1
ATOM 1503 O O . GLY A 1 187 ? -5.98 -13.5 -7.062 1 98.5 187 GLY A O 1
ATOM 1504 N N . ILE A 1 188 ? -5.789 -11.281 -7.266 1 98.44 188 ILE A N 1
ATOM 1505 C CA . ILE A 1 188 ? -5.969 -11.305 -8.711 1 98.44 188 ILE A CA 1
ATOM 1506 C C . ILE A 1 188 ? -4.836 -12.094 -9.367 1 98.44 188 ILE A C 1
ATOM 1508 O O . ILE A 1 188 ? -5.074 -12.93 -10.234 1 98.44 188 ILE A O 1
ATOM 1512 N N . ASP A 1 189 ? -3.637 -11.852 -8.93 1 98.25 189 ASP A N 1
ATOM 1513 C CA . ASP A 1 189 ? -2.473 -12.555 -9.453 1 98.25 189 ASP A CA 1
ATOM 1514 C C . ASP A 1 189 ? -2.596 -14.062 -9.227 1 98.25 189 ASP A C 1
ATOM 1516 O O . ASP A 1 189 ? -2.322 -14.859 -10.125 1 98.25 189 ASP A O 1
ATOM 1520 N N . GLU A 1 190 ? -2.984 -14.414 -8.008 1 96.38 190 GLU A N 1
ATOM 1521 C CA . GLU A 1 190 ? -3.125 -15.82 -7.652 1 96.38 190 GLU A CA 1
ATOM 1522 C C . GLU A 1 190 ? -4.191 -16.5 -8.508 1 96.38 190 GLU A C 1
ATOM 1524 O O . GLU A 1 190 ? -3.979 -17.609 -9.016 1 96.38 190 GLU A O 1
ATOM 1529 N N . GLU A 1 191 ? -5.363 -15.836 -8.641 1 95.81 191 GLU A N 1
ATOM 1530 C CA . GLU A 1 191 ? -6.457 -16.375 -9.445 1 95.81 191 GLU A CA 1
ATOM 1531 C C . GLU A 1 191 ? -6.008 -16.641 -10.875 1 95.81 191 GLU A C 1
ATOM 1533 O O . GLU A 1 191 ? -6.301 -17.703 -11.43 1 95.81 191 GLU A O 1
ATOM 1538 N N . LEU A 1 192 ? -5.266 -15.75 -11.43 1 96.44 192 LEU A N 1
ATOM 1539 C CA . LEU A 1 192 ? -4.859 -15.844 -12.828 1 96.44 192 LEU A CA 1
ATOM 1540 C C . LEU A 1 192 ? -3.713 -16.844 -12.992 1 96.44 192 LEU A C 1
ATOM 1542 O O . LEU A 1 192 ? -3.609 -17.5 -14.023 1 96.44 192 LEU A O 1
ATOM 1546 N N . THR A 1 193 ? -2.9 -16.969 -11.969 1 93.81 193 THR A N 1
ATOM 1547 C CA . THR A 1 193 ? -1.827 -17.953 -12 1 93.81 193 THR A CA 1
ATOM 1548 C C . THR A 1 193 ? -2.389 -19.375 -11.906 1 93.81 193 THR A C 1
ATOM 1550 O O . THR A 1 193 ? -1.98 -20.266 -12.656 1 93.81 193 THR A O 1
ATOM 1553 N N . PHE A 1 194 ? -3.344 -19.594 -11.078 1 89.94 194 PHE A N 1
ATOM 1554 C CA . PHE A 1 194 ? -3.949 -20.906 -10.883 1 89.94 194 PHE A CA 1
ATOM 1555 C C . PHE A 1 194 ? -4.711 -21.344 -12.125 1 89.94 194 PHE A C 1
ATOM 1557 O O . PHE A 1 194 ? -4.773 -22.531 -12.43 1 89.94 194 PHE A O 1
ATOM 1564 N N . ALA A 1 195 ? -5.301 -20.406 -12.844 1 88.62 195 ALA A N 1
ATOM 1565 C CA . ALA A 1 195 ? -6.098 -20.719 -14.031 1 88.62 195 ALA A CA 1
ATOM 1566 C C . ALA A 1 195 ? -5.215 -21.234 -15.164 1 88.62 195 ALA A C 1
ATOM 1568 O O . ALA A 1 195 ? -5.707 -21.859 -16.109 1 88.62 195 ALA A O 1
ATOM 1569 N N . GLY A 1 196 ? -3.971 -20.938 -15.047 1 87.75 196 GLY A N 1
ATOM 1570 C CA . GLY A 1 196 ? -3.07 -21.391 -16.094 1 87.75 196 GLY A CA 1
ATOM 1571 C C . GLY A 1 196 ? -3.088 -20.516 -17.328 1 87.75 196 GLY A C 1
ATOM 1572 O O . GLY A 1 196 ? -3.953 -19.641 -17.453 1 87.75 196 GLY A O 1
ATOM 1573 N N . LYS A 1 197 ? -2.098 -20.484 -18.109 1 91.81 197 LYS A N 1
ATOM 1574 C CA . LYS A 1 197 ? -1.959 -19.797 -19.391 1 91.81 197 LYS A CA 1
ATOM 1575 C C . LYS A 1 197 ? -1.783 -18.281 -19.172 1 91.81 197 LYS A C 1
ATOM 1577 O O . LYS A 1 197 ? -2.039 -17.5 -20.094 1 91.81 197 LYS A O 1
ATOM 1582 N N . TYR A 1 198 ? -1.503 -17.953 -18 1 94.75 198 TYR A N 1
ATOM 1583 C CA . TYR A 1 198 ? -1.333 -16.531 -17.703 1 94.75 198 TYR A CA 1
ATOM 1584 C C . TYR A 1 198 ? -0.374 -15.875 -18.672 1 94.75 198 TYR A C 1
ATOM 1586 O O . TYR A 1 198 ? -0.621 -14.766 -19.141 1 94.75 198 TYR A O 1
ATOM 1594 N N . GLY A 1 199 ? 0.639 -16.547 -19.062 1 93.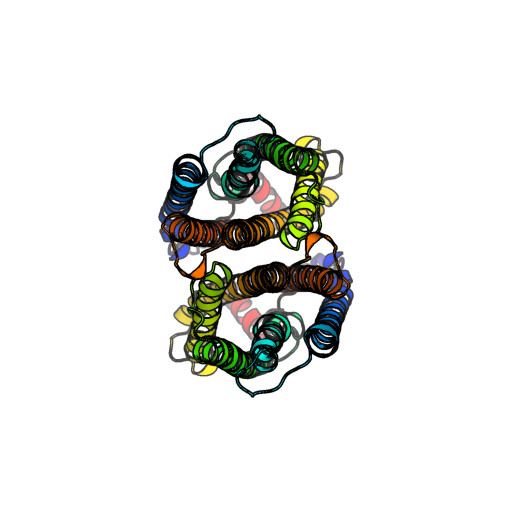31 199 GLY A N 1
ATOM 1595 C CA . GLY A 1 199 ? 1.675 -16.016 -19.938 1 93.31 199 GLY A CA 1
ATOM 1596 C C . GLY A 1 199 ? 1.164 -15.672 -21.328 1 93.31 199 GLY A C 1
ATOM 1597 O O . GLY A 1 199 ? 1.767 -14.852 -22.031 1 93.31 199 GLY A O 1
ATOM 1598 N N . GLN A 1 200 ? 0.055 -16.266 -21.688 1 94.81 200 GLN A N 1
ATOM 1599 C CA . GLN A 1 200 ? -0.538 -15.992 -23 1 94.81 200 GLN A CA 1
ATOM 1600 C C . GLN A 1 200 ? -1.436 -14.758 -22.938 1 94.81 200 GLN A C 1
ATOM 1602 O O . GLN A 1 200 ? -1.909 -14.281 -23.969 1 94.81 200 GLN A O 1
ATOM 1607 N N . LEU A 1 201 ? -1.675 -14.297 -21.766 1 94.94 201 LEU A N 1
ATOM 1608 C CA . LEU A 1 201 ? -2.465 -13.102 -21.516 1 94.94 201 LEU A CA 1
ATOM 1609 C C . LEU A 1 201 ? -3.814 -13.188 -22.219 1 94.94 201 LEU A C 1
ATOM 1611 O O . LEU A 1 201 ? -4.176 -12.289 -22.984 1 94.94 201 LEU A O 1
ATOM 1615 N N . PRO A 1 202 ? -4.555 -14.188 -21.938 1 96.25 202 PRO A N 1
ATOM 1616 C CA . PRO A 1 202 ? -5.918 -14.227 -22.469 1 96.25 202 PRO A CA 1
ATOM 1617 C C . PRO A 1 202 ? -6.781 -13.062 -21.984 1 96.25 202 PRO A C 1
ATOM 1619 O O . PRO A 1 202 ? -6.383 -12.344 -21.062 1 96.25 202 PRO A O 1
ATOM 1622 N N . PRO A 1 203 ? -7.93 -12.859 -22.516 1 97.12 203 PRO A N 1
ATOM 1623 C CA . PRO A 1 203 ? -8.766 -11.719 -22.141 1 97.12 203 PRO A CA 1
ATOM 1624 C C . PRO A 1 203 ? -9.07 -11.672 -20.656 1 97.12 203 PRO A C 1
ATOM 1626 O O . PRO A 1 203 ? -9.086 -10.602 -20.047 1 97.12 203 PRO A O 1
ATOM 1629 N N . VAL A 1 204 ? -9.328 -12.773 -20.031 1 97.5 204 VAL A N 1
ATOM 1630 C CA . VAL A 1 204 ? -9.609 -12.828 -18.609 1 97.5 204 VAL A CA 1
ATOM 1631 C C . VAL A 1 204 ? -8.414 -12.281 -17.828 1 97.5 204 VAL A C 1
ATOM 1633 O O . VAL A 1 204 ? -8.594 -11.57 -16.828 1 97.5 204 VAL A O 1
ATOM 1636 N N . ALA A 1 205 ? -7.203 -12.617 -18.234 1 97.81 205 ALA A N 1
ATOM 1637 C CA . ALA A 1 205 ? -5.984 -12.164 -17.562 1 97.81 205 ALA A CA 1
ATOM 1638 C C . ALA A 1 205 ? -5.742 -10.68 -17.828 1 97.81 205 ALA A C 1
ATOM 1640 O O . ALA A 1 205 ? -5.391 -9.93 -16.906 1 97.81 205 ALA A O 1
ATOM 1641 N N . SER A 1 206 ? -5.918 -10.281 -19.094 1 97.5 206 SER A N 1
ATOM 1642 C CA . SER A 1 206 ? -5.734 -8.875 -19.438 1 97.5 206 SER A CA 1
ATOM 1643 C C . SER A 1 206 ? -6.707 -7.992 -18.672 1 97.5 206 SER A C 1
ATOM 1645 O O . SER A 1 206 ? -6.324 -6.941 -18.156 1 97.5 206 SER A O 1
ATOM 1647 N N . LEU A 1 207 ? -7.914 -8.414 -18.625 1 98.38 207 LEU A N 1
ATOM 1648 C CA . LEU A 1 207 ? -8.914 -7.637 -17.891 1 98.38 207 LEU A CA 1
ATOM 1649 C C . LEU A 1 207 ? -8.609 -7.602 -16.406 1 98.38 207 LEU A C 1
ATOM 1651 O O . LEU A 1 207 ? -8.766 -6.562 -15.758 1 98.38 207 LEU A O 1
ATOM 1655 N N . GLY A 1 208 ? -8.234 -8.75 -15.844 1 98.5 208 GLY A N 1
ATOM 1656 C CA . GLY A 1 208 ? -7.812 -8.766 -14.453 1 98.5 208 GLY A CA 1
ATOM 1657 C C . GLY A 1 208 ? -6.668 -7.816 -14.156 1 98.5 208 GLY A C 1
ATOM 1658 O O . GLY A 1 208 ? -6.691 -7.094 -13.156 1 98.5 208 GLY A O 1
ATOM 1659 N N . ASN A 1 209 ? -5.668 -7.777 -15.055 1 98.62 209 ASN A N 1
ATOM 1660 C CA . ASN A 1 209 ? -4.539 -6.863 -14.914 1 98.62 209 ASN A CA 1
ATOM 1661 C C . ASN A 1 209 ? -4.988 -5.406 -14.969 1 98.62 209 ASN A C 1
ATOM 1663 O O . ASN A 1 209 ? -4.539 -4.582 -14.172 1 98.62 209 ASN A O 1
ATOM 1667 N N . VAL A 1 210 ? -5.836 -5.109 -15.875 1 98.75 210 VAL A N 1
ATOM 1668 C CA . VAL A 1 210 ? -6.328 -3.746 -16.031 1 98.75 210 VAL A CA 1
ATOM 1669 C C . VAL A 1 210 ? -7.129 -3.342 -14.797 1 98.75 210 VAL A C 1
ATOM 1671 O O . VAL A 1 210 ? -7 -2.219 -14.305 1 98.75 210 VAL A O 1
ATOM 1674 N N . LEU A 1 211 ? -7.984 -4.258 -14.336 1 98.88 211 LEU A N 1
ATOM 1675 C CA . LEU A 1 211 ? -8.719 -4 -13.102 1 98.88 211 LEU A CA 1
ATOM 1676 C C . LEU A 1 211 ? -7.762 -3.643 -11.969 1 98.88 211 LEU A C 1
ATOM 1678 O O . LEU A 1 211 ? -7.98 -2.666 -11.25 1 98.88 211 LEU A O 1
ATOM 1682 N N . GLY A 1 212 ? -6.68 -4.465 -11.812 1 98.88 212 GLY A N 1
ATOM 1683 C CA . GLY A 1 212 ? -5.68 -4.16 -10.805 1 98.88 212 GLY A CA 1
ATOM 1684 C C . GLY A 1 212 ? -5.09 -2.77 -10.938 1 98.88 212 GLY A C 1
ATOM 1685 O O . GLY A 1 212 ? -4.949 -2.047 -9.953 1 98.88 212 GLY A O 1
ATOM 1686 N N . LEU A 1 213 ? -4.766 -2.367 -12.148 1 98.81 213 LEU A N 1
ATOM 1687 C CA . LEU A 1 213 ? -4.207 -1.042 -12.391 1 98.81 213 LEU A CA 1
ATOM 1688 C C . LEU A 1 213 ? -5.215 0.046 -12.039 1 98.81 213 LEU A C 1
ATOM 1690 O O . LEU A 1 213 ? -4.848 1.08 -11.477 1 98.81 213 LEU A O 1
ATOM 1694 N N . VAL A 1 214 ? -6.453 -0.157 -12.367 1 98.88 214 VAL A N 1
ATOM 1695 C CA . VAL A 1 214 ? -7.504 0.81 -12.07 1 98.88 214 VAL A CA 1
ATOM 1696 C C . VAL A 1 214 ? -7.668 0.947 -10.555 1 98.88 214 VAL A C 1
ATOM 1698 O O . VAL A 1 214 ? -7.883 2.049 -10.047 1 98.88 214 VAL A O 1
ATOM 1701 N N . LEU A 1 215 ? -7.59 -0.148 -9.836 1 98.94 215 LEU A N 1
ATOM 1702 C CA . LEU A 1 215 ? -7.664 -0.099 -8.383 1 98.94 215 LEU A CA 1
ATOM 1703 C C . LEU A 1 215 ? -6.508 0.709 -7.809 1 98.94 215 LEU A C 1
ATOM 1705 O O . LEU A 1 215 ? -6.688 1.461 -6.848 1 98.94 215 LEU A O 1
ATOM 1709 N N . ILE A 1 216 ? -5.312 0.551 -8.391 1 98.94 216 ILE A N 1
ATOM 1710 C CA . ILE A 1 216 ? -4.145 1.308 -7.949 1 98.94 216 ILE A CA 1
ATOM 1711 C C . ILE A 1 216 ? -4.383 2.799 -8.172 1 98.94 216 ILE A C 1
ATOM 1713 O O . ILE A 1 216 ? -4.164 3.611 -7.27 1 98.94 216 ILE A O 1
ATOM 1717 N N . ILE A 1 217 ? -4.84 3.148 -9.336 1 98.81 217 ILE A N 1
ATOM 1718 C CA . ILE A 1 217 ? -5.074 4.547 -9.672 1 98.81 217 ILE A CA 1
ATOM 1719 C C . ILE A 1 217 ? -6.145 5.129 -8.75 1 98.81 217 ILE A C 1
ATOM 1721 O O . ILE A 1 217 ? -5.98 6.223 -8.211 1 98.81 217 ILE A O 1
ATOM 1725 N N . PHE A 1 218 ? -7.285 4.414 -8.594 1 98.88 218 PHE A N 1
ATOM 1726 C CA . PHE A 1 218 ? -8.328 4.809 -7.66 1 98.88 218 PHE A CA 1
ATOM 1727 C C . PHE A 1 218 ? -7.75 5.055 -6.273 1 98.88 218 PHE A C 1
ATOM 1729 O O . PHE A 1 218 ? -8.031 6.082 -5.648 1 98.88 218 PHE A O 1
ATOM 1736 N N . GLY A 1 219 ? -6.914 4.09 -5.805 1 98.81 219 GLY A N 1
ATOM 1737 C CA . GLY A 1 219 ? -6.297 4.215 -4.492 1 98.81 219 GLY A CA 1
ATOM 1738 C C . GLY A 1 219 ? -5.406 5.438 -4.367 1 98.81 219 GLY A C 1
ATOM 1739 O O . GLY A 1 219 ? -5.41 6.113 -3.334 1 98.81 219 GLY A O 1
ATOM 1740 N N . ILE A 1 220 ? -4.629 5.727 -5.371 1 98.75 220 ILE A N 1
ATOM 1741 C CA . ILE A 1 220 ? -3.717 6.863 -5.355 1 98.75 220 ILE A CA 1
ATOM 1742 C C . ILE A 1 220 ? -4.512 8.164 -5.297 1 98.75 220 ILE A C 1
ATOM 1744 O O . ILE A 1 220 ? -4.152 9.086 -4.555 1 98.75 220 ILE A O 1
ATOM 1748 N N . ILE A 1 221 ? -5.586 8.258 -6.051 1 98.38 221 ILE A N 1
ATOM 1749 C CA . ILE A 1 221 ? -6.426 9.453 -6.059 1 98.38 221 ILE A CA 1
ATOM 1750 C C . ILE A 1 221 ? -7.047 9.656 -4.68 1 98.38 221 ILE A C 1
ATOM 1752 O O . ILE A 1 221 ? -7.016 10.766 -4.133 1 98.38 221 ILE A O 1
ATOM 1756 N N . VAL A 1 222 ? -7.586 8.602 -4.145 1 98.38 222 VAL A N 1
ATOM 1757 C CA . VAL A 1 222 ? -8.195 8.672 -2.818 1 98.38 222 VAL A CA 1
ATOM 1758 C C . VAL A 1 222 ? -7.145 9.086 -1.792 1 98.38 222 VAL A C 1
ATOM 1760 O O . VAL A 1 222 ? -7.391 9.969 -0.961 1 98.38 222 VAL A O 1
ATOM 1763 N N . ALA A 1 223 ? -5.965 8.445 -1.873 1 98.25 223 ALA A N 1
ATOM 1764 C CA . ALA A 1 223 ? -4.875 8.789 -0.96 1 98.25 223 ALA A CA 1
ATOM 1765 C C . ALA A 1 223 ? -4.52 10.273 -1.066 1 98.25 223 ALA A C 1
ATOM 1767 O O . ALA A 1 223 ? -4.285 10.938 -0.053 1 98.25 223 ALA A O 1
ATOM 1768 N N . TYR A 1 224 ? -4.465 10.766 -2.225 1 97.38 224 TYR A N 1
ATOM 1769 C CA . TYR A 1 224 ? -4.156 12.172 -2.424 1 97.38 224 TYR A CA 1
ATOM 1770 C C . TYR A 1 224 ? -5.195 13.062 -1.751 1 97.38 224 TYR A C 1
ATOM 1772 O O . TYR A 1 224 ? -4.848 14.023 -1.06 1 97.38 224 TYR A O 1
ATOM 1780 N N . ILE A 1 225 ? -6.414 12.727 -1.902 1 96.38 225 ILE A N 1
ATOM 1781 C CA . ILE A 1 225 ? -7.523 13.5 -1.358 1 96.38 225 ILE A CA 1
ATOM 1782 C C . ILE A 1 225 ? -7.457 13.5 0.167 1 96.38 225 ILE A C 1
ATOM 1784 O O . ILE A 1 225 ? -7.594 14.547 0.802 1 96.38 225 ILE A O 1
ATOM 1788 N N . ILE A 1 226 ? -7.129 12.383 0.771 1 96.25 226 ILE A N 1
ATOM 1789 C CA . ILE A 1 226 ? -7.332 12.258 2.209 1 96.25 226 ILE A CA 1
ATOM 1790 C C . ILE A 1 226 ? -6.055 12.648 2.947 1 96.25 226 ILE A C 1
ATOM 1792 O O . ILE A 1 226 ? -6.051 12.781 4.172 1 96.25 226 ILE A O 1
ATOM 1796 N N . THR A 1 227 ? -4.957 12.922 2.203 1 94.62 227 THR A N 1
ATOM 1797 C CA . THR A 1 227 ? -3.715 13.227 2.904 1 94.62 227 THR A CA 1
ATOM 1798 C C . THR A 1 227 ? -3.342 14.695 2.719 1 94.62 227 THR A C 1
ATOM 1800 O O . THR A 1 227 ? -2.449 15.211 3.398 1 94.62 227 THR A O 1
ATOM 1803 N N . HIS A 1 228 ? -3.998 15.406 1.84 1 90.81 228 HIS A N 1
ATOM 1804 C CA . HIS A 1 228 ? -3.672 16.812 1.648 1 90.81 228 HIS A CA 1
ATOM 1805 C C . HIS A 1 228 ? -4.484 17.703 2.588 1 90.81 228 HIS A C 1
ATOM 1807 O O . HIS A 1 228 ? -5.715 17.688 2.547 1 90.81 228 HIS A O 1
ATOM 1813 N N . THR A 1 229 ? -3.807 18.5 3.283 1 86.5 229 THR A N 1
ATOM 1814 C CA . THR A 1 229 ? -4.402 19.281 4.359 1 86.5 229 THR A CA 1
ATOM 1815 C C . THR A 1 229 ? -5.285 20.391 3.793 1 86.5 229 THR A C 1
ATOM 1817 O O . THR A 1 229 ? -6.188 20.891 4.473 1 86.5 229 THR A O 1
ATOM 1820 N N . GLU A 1 230 ? -5.027 20.75 2.57 1 84.94 230 GLU A N 1
ATOM 1821 C CA . GLU A 1 230 ? -5.82 21.797 1.932 1 84.94 230 GLU A CA 1
ATOM 1822 C C . GLU A 1 230 ? -7.285 21.391 1.82 1 84.94 230 GLU A C 1
ATOM 1824 O O . GLU A 1 230 ? -8.164 22.25 1.661 1 84.94 230 GLU A O 1
ATOM 1829 N N . PHE A 1 231 ? -7.461 20.094 1.962 1 86.94 231 PHE A N 1
ATOM 1830 C CA . PHE A 1 231 ? -8.82 19.594 1.778 1 86.94 231 PHE A CA 1
ATOM 1831 C C . PHE A 1 231 ? -9.477 19.312 3.123 1 86.94 231 PHE A C 1
ATOM 1833 O O . PHE A 1 231 ? -10.586 18.781 3.176 1 86.94 231 PHE A O 1
ATOM 1840 N N . GLU A 1 232 ? -8.852 19.703 4.141 1 87.69 232 GLU A N 1
ATOM 1841 C CA . GLU A 1 232 ? -9.414 19.469 5.469 1 87.69 232 GLU A CA 1
ATOM 1842 C C . GLU A 1 232 ? -10.617 20.375 5.727 1 87.69 232 GLU A C 1
ATOM 1844 O O . GLU A 1 232 ? -10.703 21.469 5.172 1 87.69 232 GLU A O 1
ATOM 1849 N N . ARG A 1 233 ? -11.406 19.891 6.574 1 84 233 ARG A N 1
ATOM 1850 C CA . ARG A 1 233 ? -12.555 20.672 7.012 1 84 233 ARG A CA 1
ATOM 1851 C C . ARG A 1 233 ? -12.117 21.938 7.75 1 84 233 ARG A C 1
ATOM 1853 O O . ARG A 1 233 ? -11.242 21.875 8.625 1 84 233 ARG A O 1
ATOM 1860 N N . PRO A 1 234 ? -12.711 23.031 7.328 1 79 234 PRO A N 1
ATOM 1861 C CA . PRO A 1 234 ? -12.406 24.266 8.07 1 79 234 PRO A CA 1
ATOM 1862 C C . PRO A 1 234 ? -12.914 24.219 9.508 1 79 234 PRO A C 1
ATOM 1864 O O . PRO A 1 234 ? -13.906 23.562 9.797 1 79 234 PRO A O 1
ATOM 1867 N N . PRO A 1 235 ? -12.078 24.766 10.359 1 73.44 235 PRO A N 1
ATOM 1868 C CA . PRO A 1 235 ? -12.531 24.797 11.75 1 73.44 235 PRO A CA 1
ATOM 1869 C C . PRO A 1 235 ? -13.906 25.438 11.914 1 73.44 235 PRO A C 1
ATOM 1871 O O . PRO A 1 235 ? -14.258 26.359 11.164 1 73.44 235 PRO A O 1
ATOM 1874 N N . SER A 1 236 ? -14.734 24.797 12.703 1 64.81 236 SER A N 1
ATOM 1875 C CA . SER A 1 236 ? -16.047 25.359 12.984 1 64.81 236 SER A CA 1
ATOM 1876 C C . SER A 1 236 ? -15.93 26.688 13.727 1 64.81 236 SER A C 1
ATOM 1878 O O . SER A 1 236 ? -14.898 26.984 14.336 1 64.81 236 SER A O 1
ATOM 1880 N N . ASP A 1 237 ? -16.953 27.516 13.555 1 57.56 237 ASP A N 1
ATOM 1881 C CA . ASP A 1 237 ? -17.047 28.797 14.25 1 57.56 237 ASP A CA 1
ATOM 1882 C C . ASP A 1 237 ? -16.75 28.625 15.742 1 57.56 237 ASP A C 1
ATOM 1884 O O . ASP A 1 237 ? -16.047 29.453 16.344 1 57.56 237 ASP A O 1
ATOM 1888 N N . ASP A 1 238 ? -17.281 27.547 16.344 1 54.31 238 ASP A N 1
ATOM 1889 C CA . ASP A 1 238 ? -17.062 27.328 17.781 1 54.31 238 ASP A CA 1
ATOM 1890 C C . ASP A 1 238 ? -15.609 27 18.078 1 54.31 238 ASP A C 1
ATOM 1892 O O . ASP A 1 238 ? -15.055 27.453 19.078 1 54.31 238 ASP A O 1
ATOM 1896 N N . GLU A 1 239 ? -15.055 26.266 17.25 1 58.31 239 GLU A N 1
ATOM 1897 C CA . GLU A 1 239 ? -13.641 25.938 17.406 1 58.31 239 GLU A CA 1
ATOM 1898 C C . GLU A 1 239 ? -12.758 27.156 17.172 1 58.31 239 GLU A C 1
ATOM 1900 O O . GLU A 1 239 ? -11.742 27.344 17.844 1 58.31 239 GLU A O 1
ATOM 1905 N N . PHE A 1 240 ? -13.148 27.922 16.234 1 52.69 240 PHE A N 1
ATOM 1906 C CA . PHE A 1 240 ? -12.477 29.172 15.961 1 52.69 240 PHE A CA 1
ATOM 1907 C C . PHE A 1 240 ? -12.562 30.109 17.172 1 52.69 240 PHE A C 1
ATOM 1909 O O . PHE A 1 240 ? -11.578 30.766 17.516 1 52.69 240 PHE A O 1
ATOM 1916 N N . LYS A 1 241 ? -13.688 30.312 17.859 1 55.34 241 LYS A N 1
ATOM 1917 C CA . LYS A 1 241 ? -13.859 31.141 19.047 1 55.34 241 LYS A CA 1
ATOM 1918 C C . LYS A 1 241 ? -12.984 30.656 20.203 1 55.34 241 LYS A C 1
ATOM 1920 O O . LYS A 1 241 ? -12.375 31.469 20.906 1 55.34 241 LYS A O 1
ATOM 1925 N N . ALA A 1 242 ? -12.898 29.391 20.328 1 56.88 242 ALA A N 1
ATOM 1926 C CA . ALA A 1 242 ? -12.109 28.828 21.406 1 56.88 242 ALA A CA 1
ATOM 1927 C C . ALA A 1 242 ? -10.617 29.078 21.203 1 56.88 242 ALA A C 1
ATOM 1929 O O . ALA A 1 242 ? -9.898 29.406 22.141 1 56.88 242 ALA A O 1
ATOM 1930 N N . ILE A 1 243 ? -10.336 29 20.047 1 54.91 243 ILE A N 1
ATOM 1931 C CA . ILE A 1 243 ? -8.938 29.266 19.703 1 54.91 243 ILE A CA 1
ATOM 1932 C C . ILE A 1 243 ? -8.648 30.75 19.891 1 54.91 243 ILE A C 1
ATOM 1934 O O . ILE A 1 243 ? -7.598 31.125 20.422 1 54.91 243 ILE A O 1
ATOM 1938 N N . SER A 1 244 ? -9.633 31.594 19.5 1 55.81 244 SER A N 1
ATOM 1939 C CA . SER A 1 244 ? -9.492 33.031 19.641 1 55.81 244 SER A CA 1
ATOM 1940 C C . SER A 1 244 ? -9.539 33.469 21.109 1 55.81 244 SER A C 1
ATOM 1942 O O . SER A 1 244 ? -8.812 34.375 21.531 1 55.81 244 SER A O 1
ATOM 1944 N N . GLU A 1 245 ? -10.367 32.844 21.906 1 54.56 245 GLU A N 1
ATOM 1945 C CA . GLU A 1 245 ? -10.461 33.156 23.328 1 54.56 245 GLU A CA 1
ATOM 1946 C C . GLU A 1 245 ? -9.219 32.688 24.078 1 54.56 245 GLU A C 1
ATOM 1948 O O . GLU A 1 245 ? -8.758 33.344 25.016 1 54.56 245 GLU A O 1
ATOM 1953 N N . THR A 1 246 ? -8.789 31.609 23.719 1 53.88 246 THR A N 1
ATOM 1954 C CA . THR A 1 246 ? -7.57 31.109 24.344 1 53.88 246 THR A CA 1
ATOM 1955 C C . THR A 1 246 ? -6.375 31.984 23.969 1 53.88 246 THR A C 1
ATOM 1957 O O . THR A 1 246 ? -5.406 32.062 24.719 1 53.88 246 THR A O 1
ATOM 1960 N N . GLU A 1 247 ? -6.453 32.594 22.875 1 50.44 247 GLU A N 1
ATOM 1961 C CA . GLU A 1 247 ? -5.414 33.531 22.469 1 50.44 247 GLU A CA 1
ATOM 1962 C C . GLU A 1 247 ? -5.594 34.875 23.141 1 50.44 247 GLU A C 1
ATOM 1964 O O . GLU A 1 247 ? -4.637 35.625 23.297 1 50.44 247 GLU A O 1
ATOM 1969 N N . ASN A 1 248 ? -6.75 35.25 23.578 1 50.84 248 ASN A N 1
ATOM 1970 C CA . ASN A 1 248 ? -7.016 36.531 24.219 1 50.84 248 ASN A CA 1
ATOM 1971 C C . ASN A 1 248 ? -6.891 36.406 25.75 1 50.84 248 ASN A C 1
ATOM 1973 O O . ASN A 1 248 ? -6.965 37.438 26.453 1 50.84 248 ASN A O 1
ATOM 1977 N N . ASP A 1 249 ? -6.879 35.25 26.25 1 42.22 249 ASP A N 1
ATOM 1978 C CA . ASP A 1 249 ? -6.633 35.156 27.688 1 42.22 249 ASP A CA 1
ATOM 1979 C C . ASP A 1 249 ? -5.145 34.969 27.984 1 42.22 249 ASP A C 1
ATOM 1981 O O . ASP A 1 249 ? -4.484 34.156 27.312 1 42.22 249 ASP A O 1
ATOM 1985 N N . MET B 1 1 ? 6.211 40.969 29.281 1 28.62 1 MET B N 1
ATOM 1986 C CA . MET B 1 1 ? 4.984 40.312 28.859 1 28.62 1 MET B CA 1
ATOM 1987 C C . MET B 1 1 ? 5.27 39.312 27.734 1 28.62 1 MET B C 1
ATOM 1989 O O . MET B 1 1 ? 4.688 38.219 27.719 1 28.62 1 MET B O 1
ATOM 1993 N N . LEU B 1 2 ? 6.137 39.656 26.781 1 33.69 2 LEU B N 1
ATOM 1994 C CA . LEU B 1 2 ? 6.547 38.781 25.703 1 33.69 2 LEU B CA 1
ATOM 1995 C C . LEU B 1 2 ? 7.336 37.594 26.234 1 33.69 2 LEU B C 1
ATOM 1997 O O . LEU B 1 2 ? 7.23 36.469 25.703 1 33.69 2 LEU B O 1
ATOM 2001 N N . GLU B 1 3 ? 8.234 37.812 27.219 1 37.69 3 GLU B N 1
ATOM 2002 C CA . GLU B 1 3 ? 9.055 36.719 27.766 1 37.69 3 GLU B CA 1
ATOM 2003 C C . GLU B 1 3 ? 8.188 35.656 28.438 1 37.69 3 GLU B C 1
ATOM 2005 O O . GLU B 1 3 ? 8.469 34.469 28.344 1 37.69 3 GLU B O 1
ATOM 2010 N N . ARG B 1 4 ? 7.16 36.031 29.219 1 35.38 4 ARG B N 1
ATOM 2011 C CA . ARG B 1 4 ? 6.328 35.062 29.906 1 35.38 4 ARG B CA 1
ATOM 2012 C C . ARG B 1 4 ? 5.504 34.25 28.922 1 35.38 4 ARG B C 1
ATOM 2014 O O . ARG B 1 4 ? 5.066 33.125 29.234 1 35.38 4 ARG B O 1
ATOM 2021 N N . LEU B 1 5 ? 5.012 34.812 27.781 1 35.22 5 LEU B N 1
ATOM 2022 C CA . LEU B 1 5 ? 4.203 34.031 26.844 1 35.22 5 LEU B CA 1
ATOM 2023 C C . LEU B 1 5 ? 5.039 32.938 26.188 1 35.22 5 LEU B C 1
ATOM 2025 O O . LEU B 1 5 ? 4.496 31.938 25.719 1 35.22 5 LEU B O 1
ATOM 2029 N N . GLN B 1 6 ? 6.32 33.156 25.938 1 35.81 6 GLN B N 1
ATOM 2030 C CA . GLN B 1 6 ? 7.168 32.125 25.359 1 35.81 6 GLN B CA 1
ATOM 2031 C C . GLN B 1 6 ? 7.305 30.938 26.297 1 35.81 6 GLN B C 1
ATOM 2033 O O . GLN B 1 6 ? 7.48 29.797 25.844 1 35.81 6 GLN B O 1
ATOM 2038 N N . LEU B 1 7 ? 7.426 31.141 27.578 1 34.5 7 LEU B N 1
ATOM 2039 C CA . LEU B 1 7 ? 7.711 30.078 28.531 1 34.5 7 LEU B CA 1
ATOM 2040 C C . LEU B 1 7 ? 6.5 29.156 28.703 1 34.5 7 LEU B C 1
ATOM 2042 O O . LEU B 1 7 ? 6.645 27.984 29.062 1 34.5 7 LEU B O 1
ATOM 2046 N N . ARG B 1 8 ? 5.258 29.688 28.906 1 34.09 8 ARG B N 1
ATOM 2047 C CA . ARG B 1 8 ? 4.148 28.828 29.297 1 34.09 8 ARG B CA 1
ATOM 2048 C C . ARG B 1 8 ? 3.859 27.797 28.203 1 34.09 8 ARG B C 1
ATOM 2050 O O . ARG B 1 8 ? 3.424 26.672 28.5 1 34.09 8 ARG B O 1
ATOM 2057 N N . GLN B 1 9 ? 3.576 28.203 27 1 35.62 9 GLN B N 1
ATOM 2058 C CA . GLN B 1 9 ? 3.045 27.156 26.125 1 35.62 9 GLN B CA 1
ATOM 2059 C C . GLN B 1 9 ? 4.062 26.047 25.922 1 35.62 9 GLN B C 1
ATOM 2061 O O . GLN B 1 9 ? 3.852 25.156 25.094 1 35.62 9 GLN B O 1
ATOM 2066 N N . SER B 1 10 ? 5.238 26.25 26.297 1 35.31 10 SER B N 1
ATOM 2067 C CA . SER B 1 10 ? 6.242 25.188 26.281 1 35.31 10 SER B CA 1
ATOM 2068 C C . SER B 1 10 ? 5.855 24.047 27.219 1 35.31 10 SER B C 1
ATOM 2070 O O . SER B 1 10 ? 6.711 23.266 27.656 1 35.31 10 SER B O 1
ATOM 2072 N N . GLY B 1 11 ? 4.957 24.281 28.172 1 36.75 11 GLY B N 1
ATOM 2073 C CA . GLY B 1 11 ? 4.688 23.031 28.891 1 36.75 11 GLY B CA 1
ATOM 2074 C C . GLY B 1 11 ? 4.695 21.812 27.984 1 36.75 11 GLY B C 1
ATOM 2075 O O . GLY B 1 11 ? 3.727 21.562 27.266 1 36.75 11 GLY B O 1
ATOM 2076 N N . THR B 1 12 ? 5.738 21.5 27.297 1 39.97 12 THR B N 1
ATOM 2077 C CA . THR B 1 12 ? 6.051 20.406 26.391 1 39.97 12 THR B CA 1
ATOM 2078 C C . THR B 1 12 ? 5.523 19.078 26.953 1 39.97 12 THR B C 1
ATOM 2080 O O . THR B 1 12 ? 6.141 18.484 27.828 1 39.97 12 THR B O 1
ATOM 2083 N N . SER B 1 13 ? 4.43 19 27.609 1 43.72 13 SER B N 1
ATOM 2084 C CA . SER B 1 13 ? 3.918 17.641 27.734 1 43.72 13 SER B CA 1
ATOM 2085 C C . SER B 1 13 ? 4.344 16.781 26.562 1 43.72 13 SER B C 1
ATOM 2087 O O . SER B 1 13 ? 4.008 17.078 25.406 1 43.72 13 SER B O 1
ATOM 2089 N N . THR B 1 14 ? 5.574 16.344 26.578 1 54.81 14 THR B N 1
ATOM 2090 C CA . THR B 1 14 ? 6.105 15.359 25.641 1 54.81 14 THR B CA 1
ATOM 2091 C C . THR B 1 14 ? 5.02 14.391 25.203 1 54.81 14 THR B C 1
ATOM 2093 O O . THR B 1 14 ? 4.484 13.633 26.016 1 54.81 14 THR B O 1
ATOM 2096 N N . ASN B 1 15 ? 4.215 14.766 24.188 1 69 15 ASN B N 1
ATOM 2097 C CA . ASN B 1 15 ? 3.178 13.961 23.547 1 69 15 ASN B CA 1
ATOM 2098 C C . ASN B 1 15 ? 3.607 12.508 23.406 1 69 15 ASN B C 1
ATOM 2100 O O . ASN B 1 15 ? 4.801 12.203 23.375 1 69 15 ASN B O 1
ATOM 2104 N N . LEU B 1 16 ? 2.855 11.641 24.047 1 75.31 16 LEU B N 1
ATOM 2105 C CA . LEU B 1 16 ? 3.051 10.203 23.938 1 75.31 16 LEU B CA 1
ATOM 2106 C C . LEU B 1 16 ? 3.773 9.844 22.656 1 75.31 16 LEU B C 1
ATOM 2108 O O . LEU B 1 16 ? 4.668 8.992 22.656 1 75.31 16 LEU B O 1
ATOM 2112 N N . THR B 1 17 ? 3.561 10.633 21.688 1 76.38 17 THR B N 1
ATOM 2113 C CA . THR B 1 17 ? 4.145 10.336 20.391 1 76.38 17 THR B CA 1
ATOM 2114 C C . THR B 1 17 ? 5.633 10.672 20.375 1 76.38 17 THR B C 1
ATOM 2116 O O . THR B 1 17 ? 6.441 9.922 19.828 1 76.38 17 THR B O 1
ATOM 2119 N N . GLU B 1 18 ? 6.02 11.711 21.016 1 80.25 18 GLU B N 1
ATOM 2120 C CA . GLU B 1 18 ? 7.426 12.094 21.078 1 80.25 18 GLU B CA 1
ATOM 2121 C C . GLU B 1 18 ? 8.234 11.109 21.922 1 80.25 18 GLU B C 1
ATOM 2123 O O . GLU B 1 18 ? 9.391 10.82 21.609 1 80.25 18 GLU B O 1
ATOM 2128 N N . ARG B 1 19 ? 7.609 10.539 22.906 1 84.19 19 ARG B N 1
ATOM 2129 C CA . ARG B 1 19 ? 8.266 9.562 23.766 1 84.19 19 ARG B CA 1
ATOM 2130 C C . ARG B 1 19 ? 8.477 8.242 23.031 1 84.19 19 ARG B C 1
ATOM 2132 O O . ARG B 1 19 ? 9.414 7.504 23.328 1 84.19 19 ARG B O 1
ATOM 2139 N N . LEU B 1 20 ? 7.676 8.078 22.031 1 88.88 20 LEU B N 1
ATOM 2140 C CA . LEU B 1 20 ? 7.723 6.816 21.297 1 88.88 20 LEU B CA 1
ATOM 2141 C C . LEU B 1 20 ? 8.75 6.883 20.172 1 88.88 20 LEU B C 1
ATOM 2143 O O . LEU B 1 20 ? 9.125 5.852 19.609 1 88.88 20 LEU B O 1
ATOM 2147 N N . TRP B 1 21 ? 9.328 8.047 19.969 1 89.19 21 TRP B N 1
ATOM 2148 C CA . TRP B 1 21 ? 10.164 8.297 18.797 1 89.19 21 TRP B CA 1
ATOM 2149 C C . TRP B 1 21 ? 11.367 7.359 18.766 1 89.19 21 TRP B C 1
ATOM 2151 O O . TRP B 1 21 ? 11.57 6.633 17.797 1 89.19 21 TRP B O 1
ATOM 2161 N N . PRO B 1 22 ? 12.164 7.289 19.875 1 91.31 22 PRO B N 1
ATOM 2162 C CA . PRO B 1 22 ? 13.336 6.414 19.828 1 91.31 22 PRO B CA 1
ATOM 2163 C C . PRO B 1 22 ? 12.969 4.945 19.641 1 91.31 22 PRO B C 1
ATOM 2165 O O . PRO B 1 22 ? 13.703 4.203 18.984 1 91.31 22 PRO B O 1
ATOM 2168 N N . PHE B 1 23 ? 11.906 4.539 20.141 1 94.31 23 PHE B N 1
ATOM 2169 C CA . PHE B 1 23 ? 11.477 3.152 20.016 1 94.31 23 PHE B CA 1
ATOM 2170 C C . PHE B 1 23 ? 11.031 2.846 18.594 1 94.31 23 PHE B C 1
ATOM 2172 O O . PHE B 1 23 ? 11.258 1.745 18.078 1 94.31 23 PHE B O 1
ATOM 2179 N N . LEU B 1 24 ? 10.398 3.83 17.984 1 96 24 LEU B N 1
ATOM 2180 C CA . LEU B 1 24 ? 9.969 3.664 16.594 1 96 24 LEU B CA 1
ATOM 2181 C C . LEU B 1 24 ? 11.172 3.543 15.672 1 96 24 LEU B C 1
ATOM 2183 O O . LEU B 1 24 ? 11.172 2.709 14.766 1 96 24 LEU B O 1
ATOM 2187 N N . VAL B 1 25 ? 12.156 4.344 15.898 1 96.12 25 VAL B N 1
ATOM 2188 C CA . VAL B 1 25 ? 13.359 4.305 15.07 1 96.12 25 VAL B CA 1
ATOM 2189 C C . VAL B 1 25 ? 14.055 2.957 15.242 1 96.12 25 VAL B C 1
ATOM 2191 O O . VAL B 1 25 ? 14.406 2.305 14.258 1 96.12 25 VAL B O 1
ATOM 2194 N N . VAL B 1 26 ? 14.203 2.512 16.469 1 97.5 26 VAL B N 1
ATOM 2195 C CA . VAL B 1 26 ? 14.844 1.229 16.75 1 97.5 26 VAL B CA 1
ATOM 2196 C C . VAL B 1 26 ? 14.023 0.099 16.125 1 97.5 26 VAL B C 1
ATOM 2198 O O . VAL B 1 26 ? 14.586 -0.834 15.547 1 97.5 26 VAL B O 1
ATOM 2201 N N . ALA B 1 27 ? 12.742 0.19 16.25 1 98.06 27 ALA B N 1
ATOM 2202 C CA . ALA B 1 27 ? 11.859 -0.822 15.664 1 98.06 27 ALA B CA 1
ATOM 2203 C C . ALA B 1 27 ? 12.016 -0.879 14.148 1 98.06 27 ALA B C 1
ATOM 2205 O O . ALA B 1 27 ? 12.078 -1.964 13.562 1 98.06 27 ALA B O 1
ATOM 2206 N N . SER B 1 28 ? 12.039 0.298 13.508 1 97.88 28 SER B N 1
ATOM 2207 C CA . SER B 1 28 ? 12.203 0.32 12.055 1 97.88 28 SER B CA 1
ATOM 2208 C C . SER B 1 28 ? 13.516 -0.326 11.641 1 97.88 28 SER B C 1
ATOM 2210 O O . SER B 1 28 ? 13.555 -1.108 10.688 1 97.88 28 SER B O 1
ATOM 2212 N N . GLN B 1 29 ? 14.602 -0.041 12.391 1 98.19 29 GLN B N 1
ATOM 2213 C CA . GLN B 1 29 ? 15.898 -0.631 12.086 1 98.19 29 GLN B CA 1
ATOM 2214 C C . GLN B 1 29 ? 15.898 -2.135 12.344 1 98.19 29 GLN B C 1
ATOM 2216 O O . GLN B 1 29 ? 16.469 -2.904 11.57 1 98.19 29 GLN B O 1
ATOM 2221 N N . THR B 1 30 ? 15.242 -2.543 13.367 1 98.62 30 THR B N 1
ATOM 2222 C CA . THR B 1 30 ? 15.188 -3.951 13.742 1 98.62 30 THR B CA 1
ATOM 2223 C C . THR B 1 30 ? 14.398 -4.754 12.711 1 98.62 30 THR B C 1
ATOM 2225 O O . THR B 1 30 ? 14.859 -5.801 12.25 1 98.62 30 THR B O 1
ATOM 2228 N N . PHE B 1 31 ? 13.312 -4.262 12.305 1 98.81 31 PHE B N 1
ATOM 2229 C CA . PHE B 1 31 ? 12.5 -4.984 11.336 1 98.81 31 PHE B CA 1
ATOM 2230 C C . PHE B 1 31 ? 13.125 -4.926 9.953 1 98.81 31 PHE B C 1
ATOM 2232 O O . PHE B 1 31 ? 12.984 -5.863 9.164 1 98.81 31 PHE B O 1
ATOM 2239 N N . GLY B 1 32 ? 13.797 -3.775 9.648 1 98.69 32 GLY B N 1
ATOM 2240 C CA . GLY B 1 32 ? 14.578 -3.75 8.422 1 98.69 32 GLY B CA 1
ATOM 2241 C C . GLY B 1 32 ? 15.672 -4.801 8.391 1 98.69 32 GLY B C 1
ATOM 2242 O O . GLY B 1 32 ? 15.828 -5.512 7.391 1 98.69 32 GLY B O 1
ATOM 2243 N N . LEU B 1 33 ? 16.391 -4.895 9.445 1 98.75 33 LEU B N 1
ATOM 2244 C CA . LEU B 1 33 ? 17.453 -5.891 9.555 1 98.75 33 LEU B CA 1
ATOM 2245 C C . LEU B 1 33 ? 16.875 -7.305 9.516 1 98.75 33 LEU B C 1
ATOM 2247 O O . LEU B 1 33 ? 17.438 -8.188 8.875 1 98.75 33 LEU B O 1
ATOM 2251 N N . LEU B 1 34 ? 15.805 -7.488 10.219 1 98.88 34 LEU B N 1
ATOM 2252 C CA . LEU B 1 34 ? 15.141 -8.789 10.211 1 98.88 34 LEU B CA 1
ATOM 2253 C C . LEU B 1 34 ? 14.711 -9.172 8.797 1 98.88 34 LEU B C 1
ATOM 2255 O O . LEU B 1 34 ? 14.898 -10.312 8.383 1 98.88 34 LEU B O 1
ATOM 2259 N N . ALA B 1 35 ? 14.133 -8.25 8.102 1 98.94 35 ALA B N 1
ATOM 2260 C CA . ALA B 1 35 ? 13.742 -8.5 6.715 1 98.94 35 ALA B CA 1
ATOM 2261 C C . ALA B 1 35 ? 14.945 -8.891 5.863 1 98.94 35 ALA B C 1
ATOM 2263 O O . ALA B 1 35 ? 14.867 -9.82 5.055 1 98.94 35 ALA B O 1
ATOM 2264 N N . PHE B 1 36 ? 16.016 -8.195 6.086 1 98.88 36 PHE B N 1
ATOM 2265 C CA . PHE B 1 36 ? 17.234 -8.484 5.34 1 98.88 36 PHE B CA 1
ATOM 2266 C C . PHE B 1 36 ? 17.719 -9.898 5.625 1 98.88 36 PHE B C 1
ATOM 2268 O O . PHE B 1 36 ? 18.078 -10.633 4.703 1 98.88 36 PHE B O 1
ATOM 2275 N N . ILE B 1 37 ? 17.719 -10.25 6.852 1 98.88 37 ILE B N 1
ATOM 2276 C CA . ILE B 1 37 ? 18.188 -11.562 7.27 1 98.88 37 ILE B CA 1
ATOM 2277 C C . ILE B 1 37 ? 17.281 -12.648 6.707 1 98.88 37 ILE B C 1
ATOM 2279 O O . ILE B 1 37 ? 17.75 -13.625 6.125 1 98.88 37 ILE B O 1
ATOM 2283 N N . LEU B 1 38 ? 15.984 -12.492 6.84 1 98.88 38 LEU B N 1
ATOM 2284 C CA . LEU B 1 38 ? 15.031 -13.469 6.332 1 98.88 38 LEU B CA 1
ATOM 2285 C C . LEU B 1 38 ? 15.133 -13.602 4.816 1 98.88 38 LEU B C 1
ATOM 2287 O O . LEU B 1 38 ? 15.07 -14.703 4.277 1 98.88 38 LEU B O 1
ATOM 2291 N N . LEU B 1 39 ? 15.25 -12.484 4.156 1 98.88 39 LEU B N 1
ATOM 2292 C CA . LEU B 1 39 ? 15.414 -12.492 2.707 1 98.88 39 LEU B CA 1
ATOM 2293 C C . LEU B 1 39 ? 16.656 -13.281 2.301 1 98.88 39 LEU B C 1
ATOM 2295 O O . LEU B 1 39 ? 16.609 -14.078 1.361 1 98.88 39 LEU B O 1
ATOM 2299 N N . THR B 1 40 ? 17.734 -13 3.004 1 98.88 40 THR B N 1
ATOM 2300 C CA . THR B 1 40 ? 19 -13.641 2.676 1 98.88 40 THR B CA 1
ATOM 2301 C C . THR B 1 40 ? 18.906 -15.156 2.883 1 98.88 40 THR B C 1
ATOM 2303 O O . THR B 1 40 ? 19.312 -15.93 2.018 1 98.88 40 THR B O 1
ATOM 2306 N N . ILE B 1 41 ? 18.297 -15.594 3.938 1 98.81 41 ILE B N 1
ATOM 2307 C CA . ILE B 1 41 ? 18.109 -17.016 4.211 1 98.81 41 ILE B CA 1
ATOM 2308 C C . ILE B 1 41 ? 17.172 -17.625 3.168 1 98.81 41 ILE B C 1
ATOM 2310 O O . ILE B 1 41 ? 17.453 -18.703 2.635 1 98.81 41 ILE B O 1
ATOM 2314 N N . TRP B 1 42 ? 16.094 -16.953 2.873 1 98.69 42 TRP B N 1
ATOM 2315 C CA . TRP B 1 42 ? 15.109 -17.438 1.918 1 98.69 42 TRP B CA 1
ATOM 2316 C C . TRP B 1 42 ? 15.742 -17.688 0.553 1 98.69 42 TRP B C 1
ATOM 2318 O O . TRP B 1 42 ? 15.555 -18.734 -0.05 1 98.69 42 TRP B O 1
ATOM 2328 N N . VAL B 1 43 ? 16.562 -16.766 0.118 1 98.5 43 VAL B N 1
ATOM 2329 C CA . VAL B 1 43 ? 17.141 -16.812 -1.224 1 98.5 43 VAL B CA 1
ATOM 2330 C C . VAL B 1 43 ? 18.297 -17.797 -1.261 1 98.5 43 VAL B C 1
ATOM 2332 O O . VAL B 1 43 ? 18.422 -18.578 -2.201 1 98.5 43 VAL B O 1
ATOM 2335 N N . THR B 1 44 ? 19.141 -17.828 -0.249 1 98.06 44 THR B N 1
ATOM 2336 C CA . THR B 1 44 ? 20.359 -18.625 -0.293 1 98.06 44 THR B CA 1
ATOM 2337 C C . THR B 1 44 ? 20.094 -20.062 0.124 1 98.06 44 THR B C 1
ATOM 2339 O O . THR B 1 44 ? 20.594 -21 -0.498 1 98.06 44 THR B O 1
ATOM 2342 N N . LYS B 1 45 ? 19.281 -20.312 1.062 1 97.69 45 LYS B N 1
ATOM 2343 C CA . LYS B 1 45 ? 19.094 -21.656 1.602 1 97.69 45 LYS B CA 1
ATOM 2344 C C . LYS B 1 45 ? 17.891 -22.344 0.97 1 97.69 45 LYS B C 1
ATOM 2346 O O . LYS B 1 45 ? 17.922 -23.547 0.708 1 97.69 45 LYS B O 1
ATOM 2351 N N . PHE B 1 46 ? 16.891 -21.578 0.677 1 97.25 46 PHE B N 1
ATOM 2352 C CA . PHE B 1 46 ? 15.648 -22.234 0.313 1 97.25 46 PHE B CA 1
ATOM 2353 C C . PHE B 1 46 ? 15.391 -22.125 -1.185 1 97.25 46 PHE B C 1
ATOM 2355 O O . PHE B 1 46 ? 14.742 -22.984 -1.776 1 97.25 46 PHE B O 1
ATOM 2362 N N . LEU B 1 47 ? 15.898 -21.062 -1.845 1 97.12 47 LEU B N 1
ATOM 2363 C CA . LEU B 1 47 ? 15.68 -20.906 -3.279 1 97.12 47 LEU B CA 1
ATOM 2364 C C . LEU B 1 47 ? 16.906 -21.359 -4.066 1 97.12 47 LEU B C 1
ATOM 2366 O O . LEU B 1 47 ? 16.891 -21.344 -5.301 1 97.12 47 LEU B O 1
ATOM 2370 N N . GLY B 1 48 ? 18 -21.688 -3.373 1 96.69 48 GLY B N 1
ATOM 2371 C CA . GLY B 1 48 ? 19.125 -22.312 -4.043 1 96.69 48 GLY B CA 1
ATOM 2372 C C . GLY B 1 48 ? 20.281 -21.359 -4.293 1 96.69 48 GLY B C 1
ATOM 2373 O O . GLY B 1 48 ? 21.234 -21.703 -4.996 1 96.69 48 GLY B O 1
ATOM 2374 N N . GLY B 1 49 ? 20.125 -20.125 -3.832 1 98.12 49 GLY B N 1
ATOM 2375 C CA . GLY B 1 49 ? 21.234 -19.188 -3.928 1 98.12 49 GLY B CA 1
ATOM 2376 C C . GLY B 1 49 ? 21.188 -18.344 -5.188 1 98.12 49 GLY B C 1
ATOM 2377 O O . GLY B 1 49 ? 20.156 -18.281 -5.871 1 98.12 49 GLY B O 1
ATOM 2378 N N . MET B 1 50 ? 22.25 -17.594 -5.434 1 98.38 50 MET B N 1
ATOM 2379 C CA . MET B 1 50 ? 22.312 -16.656 -6.551 1 98.38 50 MET B CA 1
ATOM 2380 C C . MET B 1 50 ? 23.562 -16.891 -7.391 1 98.38 50 MET B C 1
ATOM 2382 O O . MET B 1 50 ? 24.641 -17.141 -6.848 1 98.38 50 MET B O 1
ATOM 2386 N N . LEU B 1 51 ? 23.375 -16.844 -8.617 1 98 51 LEU B N 1
ATOM 2387 C CA . LEU B 1 51 ? 24.438 -16.938 -9.609 1 98 51 LEU B CA 1
ATOM 2388 C C . LEU B 1 51 ? 24 -16.359 -10.945 1 98 51 LEU B C 1
ATOM 2390 O O . LEU B 1 51 ? 22.875 -16.594 -11.383 1 98 51 LEU B O 1
ATOM 2394 N N . TRP B 1 52 ? 24.828 -15.539 -11.531 1 97.94 52 TRP B N 1
ATOM 2395 C CA . TRP B 1 52 ? 24.484 -14.977 -12.828 1 97.94 52 TRP B CA 1
ATOM 2396 C C . TRP B 1 52 ? 24.766 -15.969 -13.945 1 97.94 52 TRP B C 1
ATOM 2398 O O . TRP B 1 52 ? 25.797 -15.867 -14.633 1 97.94 52 TRP B O 1
ATOM 2408 N N . ASP B 1 53 ? 23.875 -16.938 -14.203 1 97.56 53 ASP B N 1
ATOM 2409 C CA . ASP B 1 53 ? 24.156 -18.062 -15.086 1 97.56 53 ASP B CA 1
ATOM 2410 C C . ASP B 1 53 ? 23.016 -18.266 -16.094 1 97.56 53 ASP B C 1
ATOM 2412 O O . ASP B 1 53 ? 23.031 -19.219 -16.859 1 97.56 53 ASP B O 1
ATOM 2416 N N . GLY B 1 54 ? 22.047 -17.469 -16.016 1 96.12 54 GLY B N 1
ATOM 2417 C CA . GLY B 1 54 ? 20.922 -17.562 -16.938 1 96.12 54 GLY B CA 1
ATOM 2418 C C . GLY B 1 54 ? 19.828 -18.484 -16.453 1 96.12 54 GLY B C 1
ATOM 2419 O O . GLY B 1 54 ? 18.797 -18.656 -17.109 1 96.12 54 GLY B O 1
ATOM 2420 N N . GLY B 1 55 ? 20.016 -19.016 -15.281 1 96.5 55 GLY B N 1
ATOM 2421 C CA . GLY B 1 55 ? 19.062 -19.984 -14.766 1 96.5 55 GLY B CA 1
ATOM 2422 C C . GLY B 1 55 ? 18.344 -19.5 -13.523 1 96.5 55 GLY B C 1
ATOM 2423 O O . GLY B 1 55 ? 18.188 -18.297 -13.312 1 96.5 55 GLY B O 1
ATOM 2424 N N . ALA B 1 56 ? 17.797 -20.469 -12.766 1 95.56 56 ALA B N 1
ATOM 2425 C CA . ALA B 1 56 ? 16.969 -20.172 -11.594 1 95.56 56 ALA B CA 1
ATOM 2426 C C . ALA B 1 56 ? 17.734 -19.344 -10.578 1 95.56 56 ALA B C 1
ATOM 2428 O O . ALA B 1 56 ? 17.156 -18.484 -9.906 1 95.56 56 ALA B O 1
ATOM 2429 N N . LYS B 1 57 ? 19 -19.641 -10.453 1 98 57 LYS B N 1
ATOM 2430 C CA . LYS B 1 57 ? 19.812 -18.859 -9.508 1 98 57 LYS B CA 1
ATOM 2431 C C . LYS B 1 57 ? 19.922 -17.406 -9.945 1 98 57 LYS B C 1
ATOM 2433 O O . LYS B 1 57 ? 20.016 -16.516 -9.109 1 98 57 LYS B O 1
ATOM 2438 N N . GLU B 1 58 ? 19.969 -17.172 -11.188 1 98.12 58 GLU B N 1
ATOM 2439 C CA . GLU B 1 58 ? 19.969 -15.805 -11.695 1 98.12 58 GLU B CA 1
ATOM 2440 C C . GLU B 1 58 ? 18.641 -15.117 -11.406 1 98.12 58 GLU B C 1
ATOM 2442 O O . GLU B 1 58 ? 18.609 -13.93 -11.086 1 98.12 58 GLU B O 1
ATOM 2447 N N . PHE B 1 59 ? 17.562 -15.844 -11.586 1 97.94 59 PHE B N 1
ATOM 2448 C CA . PHE B 1 59 ? 16.266 -15.305 -11.195 1 97.94 59 PHE B CA 1
ATOM 2449 C C . PHE B 1 59 ? 16.281 -14.812 -9.758 1 97.94 59 PHE B C 1
ATOM 2451 O O . PHE B 1 59 ? 15.734 -13.758 -9.445 1 97.94 59 PHE B O 1
ATOM 2458 N N . ASN B 1 60 ? 16.938 -15.508 -8.906 1 98.5 60 ASN B N 1
ATOM 2459 C CA . ASN B 1 60 ? 16.938 -15.211 -7.477 1 98.5 60 ASN B CA 1
ATOM 2460 C C . ASN B 1 60 ? 17.609 -13.875 -7.184 1 98.5 60 ASN B C 1
ATOM 2462 O O . ASN B 1 60 ? 17.406 -13.281 -6.121 1 98.5 60 ASN B O 1
ATOM 2466 N N . VAL B 1 61 ? 18.406 -13.375 -8.086 1 98.81 61 VAL B N 1
ATOM 2467 C CA . VAL B 1 61 ? 19.016 -12.062 -7.945 1 98.81 61 VAL B CA 1
ATOM 2468 C C . VAL B 1 61 ? 17.953 -10.977 -7.949 1 98.81 61 VAL B C 1
ATOM 2470 O O . VAL B 1 61 ? 18.078 -9.953 -7.273 1 98.81 61 VAL B O 1
ATOM 2473 N N . HIS B 1 62 ? 16.875 -11.266 -8.633 1 98.81 62 HIS B N 1
ATOM 2474 C CA . HIS B 1 62 ? 15.812 -10.281 -8.812 1 98.81 62 HIS B CA 1
ATOM 2475 C C . HIS B 1 62 ? 15.117 -9.969 -7.488 1 98.81 62 HIS B C 1
ATOM 2477 O O . HIS B 1 62 ? 15.156 -8.828 -7.016 1 98.81 62 HIS B O 1
ATOM 2483 N N . PRO B 1 63 ? 14.5 -10.969 -6.832 1 98.81 63 PRO B N 1
ATOM 2484 C CA . PRO B 1 63 ? 13.844 -10.602 -5.574 1 98.81 63 PRO B CA 1
ATOM 2485 C C . PRO B 1 63 ? 14.828 -10.07 -4.535 1 98.81 63 PRO B C 1
ATOM 2487 O O . PRO B 1 63 ? 14.469 -9.203 -3.73 1 98.81 63 PRO B O 1
ATOM 2490 N N . TYR B 1 64 ? 16.031 -10.578 -4.535 1 98.88 64 TYR B N 1
ATOM 2491 C CA . TYR B 1 64 ? 17.031 -10.141 -3.564 1 98.88 64 TYR B CA 1
ATOM 2492 C C . TYR B 1 64 ? 17.359 -8.664 -3.744 1 98.88 64 TYR B C 1
ATOM 2494 O O . TYR B 1 64 ? 17.297 -7.887 -2.787 1 98.88 64 TYR B O 1
ATOM 2502 N N . CYS B 1 65 ? 17.641 -8.266 -4.941 1 98.88 65 CYS B N 1
ATOM 2503 C CA . CYS B 1 65 ? 18 -6.883 -5.242 1 98.88 65 CYS B CA 1
ATOM 2504 C C . CYS B 1 65 ? 16.797 -5.965 -5.062 1 98.88 65 CYS B C 1
ATOM 2506 O O . CYS B 1 65 ? 16.922 -4.867 -4.52 1 98.88 65 CYS B O 1
ATOM 2508 N N . MET B 1 66 ? 15.68 -6.422 -5.484 1 98.94 66 MET B N 1
ATOM 2509 C CA . MET B 1 66 ? 14.516 -5.531 -5.5 1 98.94 66 MET B CA 1
ATOM 2510 C C . MET B 1 66 ? 14.039 -5.23 -4.082 1 98.94 66 MET B C 1
ATOM 2512 O O . MET B 1 66 ? 13.664 -4.102 -3.779 1 98.94 66 MET B O 1
ATOM 2516 N N . VAL B 1 67 ? 14.031 -6.18 -3.189 1 98.94 67 VAL B N 1
ATOM 2517 C CA . VAL B 1 67 ? 13.609 -5.941 -1.812 1 98.94 67 VAL B CA 1
ATOM 2518 C C . VAL B 1 67 ? 14.609 -5.02 -1.119 1 98.94 67 VAL B C 1
ATOM 2520 O O . VAL B 1 67 ? 14.219 -4.078 -0.426 1 98.94 67 VAL B O 1
ATOM 2523 N N . ILE B 1 68 ? 15.859 -5.242 -1.319 1 98.94 68 ILE B N 1
ATOM 2524 C CA . ILE B 1 68 ? 16.875 -4.406 -0.698 1 98.94 68 ILE B CA 1
ATOM 2525 C C . ILE B 1 68 ? 16.797 -2.984 -1.25 1 98.94 68 ILE B C 1
ATOM 2527 O O . ILE B 1 68 ? 16.828 -2.014 -0.49 1 98.94 68 ILE B O 1
ATOM 2531 N N . SER B 1 69 ? 16.656 -2.902 -2.539 1 98.88 69 SER B N 1
ATOM 2532 C CA . SER B 1 69 ? 16.625 -1.606 -3.211 1 98.88 69 SER B CA 1
ATOM 2533 C C . SER B 1 69 ? 15.344 -0.845 -2.908 1 98.88 69 SER B C 1
ATOM 2535 O O . SER B 1 69 ? 15.375 0.206 -2.266 1 98.88 69 SER B O 1
ATOM 2537 N N . MET B 1 70 ? 14.203 -1.374 -3.207 1 98.88 70 MET B N 1
ATOM 2538 C CA . MET B 1 70 ? 12.938 -0.654 -3.295 1 98.88 70 MET B CA 1
ATOM 2539 C C . MET B 1 70 ? 12.266 -0.563 -1.927 1 98.88 70 MET B C 1
ATOM 2541 O O . MET B 1 70 ? 11.367 0.253 -1.725 1 98.88 70 MET B O 1
ATOM 2545 N N . ILE B 1 71 ? 12.688 -1.42 -1.001 1 98.94 71 ILE B N 1
ATOM 2546 C CA . ILE B 1 71 ? 12 -1.407 0.286 1 98.94 71 ILE B CA 1
ATOM 2547 C C . ILE B 1 71 ? 12.984 -1.017 1.39 1 98.94 71 ILE B C 1
ATOM 2549 O O . ILE B 1 71 ? 12.797 -0.001 2.064 1 98.94 71 ILE B O 1
ATOM 2553 N N . LEU B 1 72 ? 14.07 -1.717 1.51 1 98.94 72 LEU B N 1
ATOM 2554 C CA . LEU B 1 72 ? 14.953 -1.485 2.648 1 98.94 72 LEU B CA 1
ATOM 2555 C C . LEU B 1 72 ? 15.727 -0.183 2.48 1 98.94 72 LEU B C 1
ATOM 2557 O O . LEU B 1 72 ? 15.672 0.694 3.346 1 98.94 72 LEU B O 1
ATOM 2561 N N . LEU B 1 73 ? 16.453 0.001 1.36 1 98.88 73 LEU B N 1
ATOM 2562 C CA . LEU B 1 73 ? 17.203 1.231 1.118 1 98.88 73 LEU B CA 1
ATOM 2563 C C . LEU B 1 73 ? 16.25 2.412 0.927 1 98.88 73 LEU B C 1
ATOM 2565 O O . LEU B 1 73 ? 16.469 3.482 1.501 1 98.88 73 LEU B O 1
ATOM 2569 N N . ASN B 1 74 ? 15.25 2.176 0.101 1 98.81 74 ASN B N 1
ATOM 2570 C CA . ASN B 1 74 ? 14.273 3.234 -0.116 1 98.81 74 ASN B CA 1
ATOM 2571 C C . ASN B 1 74 ? 13.609 3.664 1.191 1 98.81 74 ASN B C 1
ATOM 2573 O O . ASN B 1 74 ? 13.492 4.859 1.468 1 98.81 74 ASN B O 1
ATOM 2577 N N . GLY B 1 75 ? 13.164 2.678 2.014 1 98.62 75 GLY B N 1
ATOM 2578 C CA . GLY B 1 75 ? 12.57 2.979 3.307 1 98.62 75 GLY B CA 1
ATOM 2579 C C . GLY B 1 75 ? 13.5 3.752 4.223 1 98.62 75 GLY B C 1
ATOM 2580 O O . GLY B 1 75 ? 13.07 4.684 4.906 1 98.62 75 GLY B O 1
ATOM 2581 N N . GLU B 1 76 ? 14.758 3.385 4.207 1 98.12 76 GLU B N 1
ATOM 2582 C CA . GLU B 1 76 ? 15.758 4.105 4.992 1 98.12 76 GLU B CA 1
ATOM 2583 C C . GLU B 1 76 ? 15.93 5.535 4.496 1 98.12 76 GLU B C 1
ATOM 2585 O O . GLU B 1 76 ? 15.93 6.48 5.289 1 98.12 76 GLU B O 1
ATOM 2590 N N . ALA B 1 77 ? 16.047 5.672 3.244 1 98.5 77 ALA B N 1
ATOM 2591 C CA . ALA B 1 77 ? 16.312 6.98 2.656 1 98.5 77 ALA B CA 1
ATOM 2592 C C . ALA B 1 77 ? 15.164 7.949 2.938 1 98.5 77 ALA B C 1
ATOM 2594 O O . ALA B 1 77 ? 15.398 9.117 3.262 1 98.5 77 ALA B O 1
ATOM 2595 N N . ILE B 1 78 ? 13.914 7.5 2.826 1 97.94 78 ILE B N 1
ATOM 2596 C CA . ILE B 1 78 ? 12.789 8.414 3.01 1 97.94 78 ILE B CA 1
ATOM 2597 C C . ILE B 1 78 ? 12.625 8.742 4.492 1 97.94 78 ILE B C 1
ATOM 2599 O O . ILE B 1 78 ? 12.008 9.75 4.848 1 97.94 78 ILE B O 1
ATOM 2603 N N . SER B 1 79 ? 13.203 7.93 5.363 1 97.5 79 SER B N 1
ATOM 2604 C CA . SER B 1 79 ? 13.086 8.148 6.805 1 97.5 79 SER B CA 1
ATOM 2605 C C . SER B 1 79 ? 14.156 9.117 7.297 1 97.5 79 SER B C 1
ATOM 2607 O O . SER B 1 79 ? 14.086 9.609 8.43 1 97.5 79 SER B O 1
ATOM 2609 N N . PHE B 1 80 ? 15.125 9.43 6.48 1 96.5 80 PHE B N 1
ATOM 2610 C CA . PHE B 1 80 ? 16.281 10.219 6.898 1 96.5 80 PHE B CA 1
ATOM 2611 C C . PHE B 1 80 ? 15.844 11.602 7.371 1 96.5 80 PHE B C 1
ATOM 2613 O O . PHE B 1 80 ? 16.406 12.133 8.336 1 96.5 80 PHE B O 1
ATOM 2620 N N . PHE B 1 81 ? 14.859 12.156 6.758 1 94.44 81 PHE B N 1
ATOM 2621 C CA . PHE B 1 81 ? 14.453 13.523 7.074 1 94.44 81 PHE B CA 1
ATOM 2622 C C . PHE B 1 81 ? 13.789 13.586 8.445 1 94.44 81 PHE B C 1
ATOM 2624 O O . PHE B 1 81 ? 13.672 14.664 9.031 1 94.44 81 PHE B O 1
ATOM 2631 N N . ARG B 1 82 ? 13.344 12.375 8.898 1 93.5 82 ARG B N 1
ATOM 2632 C CA . ARG B 1 82 ? 12.727 12.32 10.219 1 93.5 82 ARG B CA 1
ATOM 2633 C C . ARG B 1 82 ? 13.727 11.844 11.266 1 93.5 82 ARG B C 1
ATOM 2635 O O . ARG B 1 82 ? 13.719 12.32 12.406 1 93.5 82 ARG B O 1
ATOM 2642 N N . ILE B 1 83 ? 14.562 10.984 10.875 1 92.81 83 ILE B N 1
ATOM 2643 C CA . ILE B 1 83 ? 15.508 10.375 11.805 1 92.81 83 ILE B CA 1
ATOM 2644 C C . ILE B 1 83 ? 16.641 11.359 12.109 1 92.81 83 ILE B C 1
ATOM 2646 O O . ILE B 1 83 ? 17.047 11.5 13.266 1 92.81 83 ILE B O 1
ATOM 2650 N N . PHE B 1 84 ? 17.141 12.078 11.156 1 92.31 84 PHE B N 1
ATOM 2651 C CA . PHE B 1 84 ? 18.219 13.039 11.32 1 92.31 84 PHE B CA 1
ATOM 2652 C C . PHE B 1 84 ? 17.672 14.469 11.289 1 92.31 84 PHE B C 1
ATOM 2654 O O . PHE B 1 84 ? 18.266 15.344 10.648 1 92.31 84 PHE B O 1
ATOM 2661 N N . ARG B 1 85 ? 16.594 14.664 11.984 1 88.25 85 ARG B N 1
ATOM 2662 C CA . ARG B 1 85 ? 15.844 15.914 11.922 1 88.25 85 ARG B CA 1
ATOM 2663 C C . ARG B 1 85 ? 16.641 17.062 12.547 1 88.25 85 ARG B C 1
ATOM 2665 O O . ARG B 1 85 ? 16.297 18.234 12.359 1 88.25 85 ARG B O 1
ATOM 2672 N N . HIS B 1 86 ? 17.734 16.797 13.219 1 89 86 HIS B N 1
ATOM 2673 C CA . HIS B 1 86 ? 18.531 17.844 13.828 1 89 86 HIS B CA 1
ATOM 2674 C C . HIS B 1 86 ? 19.812 18.094 13.039 1 89 86 HIS B C 1
ATOM 2676 O O . HIS B 1 86 ? 20.609 18.969 13.391 1 89 86 HIS B O 1
ATOM 2682 N N . SER B 1 87 ? 20 17.406 11.945 1 89.38 87 SER B N 1
ATOM 2683 C CA . SER B 1 87 ? 21.156 17.578 11.062 1 89.38 87 SER B CA 1
ATOM 2684 C C . SER B 1 87 ? 20.875 18.625 9.984 1 89.38 87 SER B C 1
ATOM 2686 O O . SER B 1 87 ? 19.719 19.031 9.789 1 89.38 87 SER B O 1
ATOM 2688 N N . SER B 1 88 ? 21.922 19.109 9.383 1 92.19 88 SER B N 1
ATOM 2689 C CA . SER B 1 88 ? 21.766 20.078 8.289 1 92.19 88 SER B CA 1
ATOM 2690 C C . SER B 1 88 ? 20.891 19.5 7.18 1 92.19 88 SER B C 1
ATOM 2692 O O . SER B 1 88 ? 21.062 18.359 6.77 1 92.19 88 SER B O 1
ATOM 2694 N N . LYS B 1 89 ? 20.016 20.328 6.746 1 92.06 89 LYS B N 1
ATOM 2695 C CA . LYS B 1 89 ? 19.094 19.906 5.691 1 92.06 89 LYS B CA 1
ATOM 2696 C C . LYS B 1 89 ? 19.859 19.469 4.441 1 92.06 89 LYS B C 1
ATOM 2698 O O . LYS B 1 89 ? 19.484 18.5 3.789 1 92.06 89 LYS B O 1
ATOM 2703 N N . ASN B 1 90 ? 20.859 20.156 4.164 1 92.75 90 ASN B N 1
ATOM 2704 C CA . ASN B 1 90 ? 21.641 19.859 2.971 1 92.75 90 ASN B CA 1
ATOM 2705 C C . ASN B 1 90 ? 22.359 18.516 3.094 1 92.75 90 ASN B C 1
ATOM 2707 O O . ASN B 1 90 ? 22.438 17.766 2.125 1 92.75 90 ASN B O 1
ATOM 2711 N N . THR B 1 91 ? 22.875 18.266 4.219 1 95 91 THR B N 1
ATOM 2712 C CA . THR B 1 91 ? 23.547 16.984 4.445 1 95 91 THR B CA 1
ATOM 2713 C C . THR B 1 91 ? 22.562 15.82 4.309 1 95 91 THR B C 1
ATOM 2715 O O . THR B 1 91 ? 22.859 14.82 3.664 1 95 91 THR B O 1
ATOM 2718 N N . VAL B 1 92 ? 21.391 15.961 4.891 1 96.44 92 VAL B N 1
ATOM 2719 C CA . VAL B 1 92 ? 20.391 14.914 4.836 1 96.44 92 VAL B CA 1
ATOM 2720 C C . VAL B 1 92 ? 19.906 14.719 3.398 1 96.44 92 VAL B C 1
ATOM 2722 O O . VAL B 1 92 ? 19.734 13.586 2.941 1 96.44 92 VAL B O 1
ATOM 2725 N N . LYS B 1 93 ? 19.75 15.812 2.719 1 96.62 93 LYS B N 1
ATOM 2726 C CA . LYS B 1 93 ? 19.344 15.773 1.321 1 96.62 93 LYS B CA 1
ATOM 2727 C C . LYS B 1 93 ? 20.344 15.008 0.468 1 96.62 93 LYS B C 1
ATOM 2729 O O . LYS B 1 93 ? 19.969 14.188 -0.367 1 96.62 93 LYS B O 1
ATOM 2734 N N . LEU B 1 94 ? 21.562 15.273 0.644 1 96.5 94 LEU B N 1
ATOM 2735 C CA . LEU B 1 94 ? 22.609 14.602 -0.119 1 96.5 94 LEU B CA 1
ATOM 2736 C C . LEU B 1 94 ? 22.672 13.117 0.228 1 96.5 94 LEU B C 1
ATOM 2738 O O . LEU B 1 94 ? 22.859 12.281 -0.653 1 96.5 94 LEU B O 1
ATOM 2742 N N . ALA B 1 95 ? 22.578 12.805 1.518 1 97.69 95 ALA B N 1
ATOM 2743 C CA . ALA B 1 95 ? 22.547 11.406 1.936 1 97.69 95 ALA B CA 1
ATOM 2744 C C . ALA B 1 95 ? 21.344 10.68 1.327 1 97.69 95 ALA B C 1
ATOM 2746 O O . ALA B 1 95 ? 21.484 9.562 0.813 1 97.69 95 ALA B O 1
ATOM 2747 N N . HIS B 1 96 ? 20.172 11.32 1.399 1 98.44 96 HIS B N 1
ATOM 2748 C CA . HIS B 1 96 ? 18.953 10.797 0.791 1 98.44 96 HIS B CA 1
ATOM 2749 C C . HIS B 1 96 ? 19.156 10.523 -0.696 1 98.44 96 HIS B C 1
ATOM 2751 O O . HIS B 1 96 ? 18.875 9.422 -1.174 1 98.44 96 HIS B O 1
ATOM 2757 N N . ALA B 1 97 ? 19.688 11.469 -1.411 1 98.38 97 ALA B N 1
ATOM 2758 C CA . ALA B 1 97 ? 19.906 11.336 -2.848 1 98.38 97 ALA B CA 1
ATOM 2759 C C . ALA B 1 97 ? 20.906 10.219 -3.15 1 98.38 97 ALA B C 1
ATOM 2761 O O . ALA B 1 97 ? 20.719 9.461 -4.109 1 98.38 97 ALA B O 1
ATOM 2762 N N . SER B 1 98 ? 21.906 10.125 -2.373 1 98.5 98 SER B N 1
ATOM 2763 C CA . SER B 1 98 ? 22.953 9.141 -2.598 1 98.5 98 SER B CA 1
ATOM 2764 C C . SER B 1 98 ? 22.438 7.723 -2.369 1 98.5 98 SER B C 1
ATOM 2766 O O . SER B 1 98 ? 22.719 6.824 -3.166 1 98.5 98 SER B O 1
ATOM 2768 N N . ILE B 1 99 ? 21.734 7.516 -1.266 1 98.75 99 ILE B N 1
ATOM 2769 C CA . ILE B 1 99 ? 21.172 6.195 -0.987 1 98.75 99 ILE B CA 1
ATOM 2770 C C . ILE B 1 99 ? 20.188 5.805 -2.084 1 98.75 99 ILE B C 1
ATOM 2772 O O . ILE B 1 99 ? 20.156 4.648 -2.516 1 98.75 99 ILE B O 1
ATOM 2776 N N . GLN B 1 100 ? 19.438 6.797 -2.562 1 98.88 100 GLN B N 1
ATOM 2777 C CA . GLN B 1 100 ? 18.484 6.516 -3.633 1 98.88 100 GLN B CA 1
ATOM 2778 C C . GLN B 1 100 ? 19.203 6.141 -4.926 1 98.88 100 GLN B C 1
ATOM 2780 O O . GLN B 1 100 ? 18.703 5.34 -5.715 1 98.88 100 GLN B O 1
ATOM 2785 N N . LEU B 1 101 ? 20.344 6.684 -5.16 1 98.56 101 LEU B N 1
ATOM 2786 C CA . LEU B 1 101 ? 21.141 6.301 -6.324 1 98.56 101 LEU B CA 1
ATOM 2787 C C . LEU B 1 101 ? 21.578 4.844 -6.234 1 98.56 101 LEU B C 1
ATOM 2789 O O . LEU B 1 101 ? 21.516 4.109 -7.219 1 98.56 101 LEU B O 1
ATOM 2793 N N . VAL B 1 102 ? 22.047 4.469 -5.082 1 98.81 102 VAL B N 1
ATOM 2794 C CA . VAL B 1 102 ? 22.438 3.078 -4.859 1 98.81 102 VAL B CA 1
ATOM 2795 C C . VAL B 1 102 ? 21.219 2.172 -5.066 1 98.81 102 VAL B C 1
ATOM 2797 O O . VAL B 1 102 ? 21.312 1.134 -5.723 1 98.81 102 VAL B O 1
ATOM 2800 N N . ALA B 1 103 ? 20.094 2.602 -4.48 1 98.81 103 ALA B N 1
ATOM 2801 C CA . ALA B 1 103 ? 18.859 1.835 -4.641 1 98.81 103 ALA B CA 1
ATOM 2802 C C . ALA B 1 103 ? 18.5 1.696 -6.113 1 98.81 103 ALA B C 1
ATOM 2804 O O . ALA B 1 103 ? 18.125 0.609 -6.57 1 98.81 103 ALA B O 1
ATOM 2805 N N . PHE B 1 104 ? 18.609 2.762 -6.828 1 98.62 104 PHE B N 1
ATOM 2806 C CA . PHE B 1 104 ? 18.281 2.754 -8.25 1 98.62 104 PHE B CA 1
ATOM 2807 C C . PHE B 1 104 ? 19.188 1.795 -9.008 1 98.62 104 PHE B C 1
ATOM 2809 O O . PHE B 1 104 ? 18.734 1.038 -9.859 1 98.62 104 PHE B O 1
ATOM 2816 N N . THR B 1 105 ? 20.422 1.809 -8.742 1 98.69 105 THR B N 1
ATOM 2817 C CA . THR B 1 105 ? 21.391 0.94 -9.391 1 98.69 105 THR B CA 1
ATOM 2818 C C . THR B 1 105 ? 21.094 -0.526 -9.094 1 98.69 105 THR B C 1
ATOM 2820 O O . THR B 1 105 ? 21.094 -1.36 -10 1 98.69 105 THR B O 1
ATOM 2823 N N . LEU B 1 106 ? 20.844 -0.826 -7.859 1 98.81 106 LEU B N 1
ATOM 2824 C CA . LEU B 1 106 ? 20.516 -2.193 -7.465 1 98.81 106 LEU B CA 1
ATOM 2825 C C . LEU B 1 106 ? 19.219 -2.66 -8.133 1 98.81 106 LEU B C 1
ATOM 2827 O O . LEU B 1 106 ? 19.109 -3.82 -8.531 1 98.81 106 LEU B O 1
ATOM 2831 N N . ALA B 1 107 ? 18.25 -1.788 -8.195 1 98.81 107 ALA B N 1
ATOM 2832 C CA . ALA B 1 107 ? 17 -2.125 -8.875 1 98.81 107 ALA B CA 1
ATOM 2833 C C . ALA B 1 107 ? 17.266 -2.486 -10.336 1 98.81 107 ALA B C 1
ATOM 2835 O O . ALA B 1 107 ? 16.641 -3.412 -10.867 1 98.81 107 ALA B O 1
ATOM 2836 N N . THR B 1 108 ? 18.141 -1.75 -10.961 1 98.69 108 THR B N 1
ATOM 2837 C CA . THR B 1 108 ? 18.484 -2.018 -12.352 1 98.69 108 THR B CA 1
ATOM 2838 C C . THR B 1 108 ? 19.125 -3.396 -12.492 1 98.69 108 THR B C 1
ATOM 2840 O O . THR B 1 108 ? 18.828 -4.125 -13.445 1 98.69 108 THR B O 1
ATOM 2843 N N . VAL B 1 109 ? 19.953 -3.74 -11.578 1 98.75 109 VAL B N 1
ATOM 2844 C CA . VAL B 1 109 ? 20.578 -5.059 -11.578 1 98.75 109 VAL B CA 1
ATOM 2845 C C . VAL B 1 109 ? 19.5 -6.137 -11.422 1 98.75 109 VAL B C 1
ATOM 2847 O O . VAL B 1 109 ? 19.5 -7.125 -12.156 1 98.75 109 VAL B O 1
ATOM 2850 N N . GLY B 1 110 ? 18.625 -5.957 -10.469 1 98.75 110 GLY B N 1
ATOM 2851 C CA . GLY B 1 110 ? 17.547 -6.914 -10.266 1 98.75 110 GLY B CA 1
ATOM 2852 C C . GLY B 1 110 ? 16.656 -7.082 -11.484 1 98.75 110 GLY B C 1
ATOM 2853 O O . GLY B 1 110 ? 16.266 -8.203 -11.828 1 98.75 110 GLY B O 1
ATOM 2854 N N . LEU B 1 111 ? 16.375 -6.012 -12.133 1 98.69 111 LEU B N 1
ATOM 2855 C CA . LEU B 1 111 ? 15.547 -6.059 -13.328 1 98.69 111 LEU B CA 1
ATOM 2856 C C . LEU B 1 111 ? 16.266 -6.773 -14.469 1 98.69 111 LEU B C 1
ATOM 2858 O O . LEU B 1 111 ? 15.672 -7.578 -15.188 1 98.69 111 LEU B O 1
ATOM 2862 N N . SER B 1 112 ? 17.516 -6.426 -14.641 1 98.56 112 SER B N 1
ATOM 2863 C CA . SER B 1 112 ? 18.297 -7.09 -15.672 1 98.56 112 SER B CA 1
ATOM 2864 C C . SER B 1 112 ? 18.312 -8.602 -15.469 1 98.56 112 SER B C 1
ATOM 2866 O O . SER B 1 112 ? 18.203 -9.367 -16.438 1 98.56 112 SER B O 1
ATOM 2868 N N . ALA B 1 113 ? 18.406 -9.016 -14.258 1 98.62 113 ALA B N 1
ATOM 2869 C CA . ALA B 1 113 ? 18.469 -10.438 -13.938 1 98.62 113 ALA B CA 1
ATOM 2870 C C . ALA B 1 113 ? 17.188 -11.148 -14.352 1 98.62 113 ALA B C 1
ATOM 2872 O O . ALA B 1 113 ? 17.234 -12.211 -14.984 1 98.62 113 ALA B O 1
ATOM 2873 N N . VAL B 1 114 ? 16.078 -10.594 -14.062 1 98.06 114 VAL B N 1
ATOM 2874 C CA . VAL B 1 114 ? 14.82 -11.289 -14.328 1 98.06 114 VAL B CA 1
ATOM 2875 C C . VAL B 1 114 ? 14.523 -11.281 -15.828 1 98.06 114 VAL B C 1
ATOM 2877 O O . VAL B 1 114 ? 14.023 -12.258 -16.375 1 98.06 114 VAL B O 1
ATOM 2880 N N . PHE B 1 115 ? 14.82 -10.195 -16.531 1 98 115 PHE B N 1
ATOM 2881 C CA . PHE B 1 115 ? 14.586 -10.141 -17.969 1 98 115 PHE B CA 1
ATOM 2882 C C . PHE B 1 115 ? 15.492 -11.133 -18.703 1 98 115 PHE B C 1
ATOM 2884 O O . PHE B 1 115 ? 15.055 -11.828 -19.609 1 98 115 PHE B O 1
ATOM 2891 N N . GLN B 1 116 ? 16.719 -11.148 -18.297 1 98.19 116 GLN B N 1
ATOM 2892 C CA . GLN B 1 116 ? 17.625 -12.109 -18.922 1 98.19 116 GLN B CA 1
ATOM 2893 C C . GLN B 1 116 ? 17.188 -13.547 -18.625 1 98.19 116 GLN B C 1
ATOM 2895 O O . GLN B 1 116 ? 17.266 -14.406 -19.5 1 98.19 116 GLN B O 1
ATOM 2900 N N . PHE B 1 117 ? 16.797 -13.828 -17.406 1 97.56 117 PHE B N 1
ATOM 2901 C CA . PHE B 1 117 ? 16.297 -15.148 -17.047 1 97.56 117 PHE B CA 1
ATOM 2902 C C . PHE B 1 117 ? 15.125 -15.539 -17.938 1 97.56 117 PHE B C 1
ATOM 2904 O O . PHE B 1 117 ? 15.094 -16.641 -18.484 1 97.56 117 PHE B O 1
ATOM 2911 N N . HIS B 1 118 ? 14.141 -14.648 -18.109 1 96.69 118 HIS B N 1
ATOM 2912 C CA . HIS B 1 118 ? 12.969 -14.906 -18.938 1 96.69 118 HIS B CA 1
ATOM 2913 C C . HIS B 1 118 ? 13.375 -15.172 -20.391 1 96.69 118 HIS B C 1
ATOM 2915 O O . HIS B 1 118 ? 12.883 -16.125 -21 1 96.69 118 HIS B O 1
ATOM 2921 N N . ASP B 1 119 ? 14.266 -14.367 -20.859 1 97.25 119 ASP B N 1
ATOM 2922 C CA . ASP B 1 119 ? 14.727 -14.508 -22.234 1 97.25 119 ASP B CA 1
ATOM 2923 C C . ASP B 1 119 ? 15.422 -15.852 -22.438 1 97.25 119 ASP B C 1
ATOM 2925 O O . ASP B 1 119 ? 15.18 -16.531 -23.438 1 97.25 119 ASP B O 1
ATOM 2929 N N . ASN B 1 120 ? 16.188 -16.219 -21.531 1 97.25 120 ASN B N 1
ATOM 2930 C CA . ASN B 1 120 ? 16.938 -17.469 -21.625 1 97.25 120 ASN B CA 1
ATOM 2931 C C . ASN B 1 120 ? 16 -18.672 -21.562 1 97.25 120 ASN B C 1
ATOM 2933 O O . ASN B 1 120 ? 16.25 -19.688 -22.219 1 97.25 120 ASN B O 1
ATOM 2937 N N . LYS B 1 121 ? 14.961 -18.547 -20.812 1 95.88 121 LYS B N 1
ATOM 2938 C CA . LYS B 1 121 ? 14.062 -19.672 -20.625 1 95.88 121 LYS B CA 1
ATOM 2939 C C . LYS B 1 121 ? 12.906 -19.641 -21.625 1 95.88 121 LYS B C 1
ATOM 2941 O O . LYS B 1 121 ? 12.094 -20.562 -21.672 1 95.88 121 LYS B O 1
ATOM 2946 N N . GLY B 1 122 ? 12.797 -18.516 -22.328 1 95 122 GLY B N 1
ATOM 2947 C CA . GLY B 1 122 ? 11.727 -18.359 -23.297 1 95 122 GLY B CA 1
ATOM 2948 C C . GLY B 1 122 ? 10.391 -18 -22.656 1 95 122 GLY B C 1
ATOM 2949 O O . GLY B 1 122 ? 9.336 -18.328 -23.203 1 95 122 GLY B O 1
ATOM 2950 N N . TYR B 1 123 ? 10.375 -17.562 -21.438 1 92 123 TYR B N 1
ATOM 2951 C CA . TYR B 1 123 ? 9.164 -17.109 -20.766 1 92 123 TYR B CA 1
ATOM 2952 C C . TYR B 1 123 ? 8.773 -15.703 -21.219 1 92 123 TYR B C 1
ATOM 2954 O O . TYR B 1 123 ? 9.633 -14.852 -21.438 1 92 123 TYR B O 1
ATOM 2962 N N . PRO B 1 124 ? 7.5 -15.484 -21.391 1 92.69 124 PRO B N 1
ATOM 2963 C CA . PRO B 1 124 ? 7.094 -14.117 -21.703 1 92.69 124 PRO B CA 1
ATOM 2964 C C . PRO B 1 124 ? 7.41 -13.133 -20.578 1 92.69 124 PRO B C 1
ATOM 2966 O O . PRO B 1 124 ? 7.305 -13.477 -19.406 1 92.69 124 PRO B O 1
ATOM 2969 N N . ASN B 1 125 ? 7.742 -11.93 -21.062 1 91.62 125 ASN B N 1
ATOM 2970 C CA . ASN B 1 125 ? 7.992 -10.875 -20.094 1 91.62 125 ASN B CA 1
ATOM 2971 C C . ASN B 1 125 ? 6.734 -10.062 -19.812 1 91.62 125 ASN B C 1
ATOM 2973 O O . ASN B 1 125 ? 5.875 -9.922 -20.688 1 91.62 125 ASN B O 1
ATOM 2977 N N . ALA B 1 126 ? 6.578 -9.531 -18.609 1 92.62 126 ALA B N 1
ATOM 2978 C CA . ALA B 1 126 ? 5.656 -8.469 -18.219 1 92.62 126 ALA B CA 1
ATOM 2979 C C . ALA B 1 126 ? 4.211 -8.852 -18.531 1 92.62 126 ALA B C 1
ATOM 2981 O O . ALA B 1 126 ? 3.475 -8.07 -19.141 1 92.62 126 ALA B O 1
ATOM 2982 N N . TYR B 1 127 ? 3.824 -10.031 -18.125 1 94.69 127 TYR B N 1
ATOM 2983 C CA . TYR B 1 127 ? 2.455 -10.461 -18.391 1 94.69 127 TYR B CA 1
ATOM 2984 C C . TYR B 1 127 ? 1.626 -10.469 -17.109 1 94.69 127 TYR B C 1
ATOM 2986 O O . TYR B 1 127 ? 0.403 -10.312 -17.156 1 94.69 127 TYR B O 1
ATOM 2994 N N . SER B 1 128 ? 2.297 -10.672 -16.047 1 97.25 128 SER B N 1
ATOM 2995 C CA . SER B 1 128 ? 1.581 -10.93 -14.797 1 97.25 128 SER B CA 1
ATOM 2996 C C . SER B 1 128 ? 1.287 -9.641 -14.047 1 97.25 128 SER B C 1
ATOM 2998 O O . SER B 1 128 ? 1.857 -8.586 -14.359 1 97.25 128 SER B O 1
ATOM 3000 N N . MET B 1 129 ? 0.357 -9.711 -13.086 1 98.25 129 MET B N 1
ATOM 3001 C CA . MET B 1 129 ? 0.067 -8.586 -12.203 1 98.25 129 MET B CA 1
ATOM 3002 C C . MET B 1 129 ? 1.337 -8.086 -11.523 1 98.25 129 MET B C 1
ATOM 3004 O O . MET B 1 129 ? 1.546 -6.875 -11.398 1 98.25 129 MET B O 1
ATOM 3008 N N . HIS B 1 130 ? 2.215 -8.953 -11.102 1 98.56 130 HIS B N 1
ATOM 3009 C CA . HIS B 1 130 ? 3.486 -8.586 -10.492 1 98.56 130 HIS B CA 1
ATOM 3010 C C . HIS B 1 130 ? 4.328 -7.734 -11.438 1 98.56 130 HIS B C 1
ATOM 3012 O O . HIS B 1 130 ? 4.832 -6.676 -11.047 1 98.56 130 HIS B O 1
ATOM 3018 N N . SER B 1 131 ? 4.438 -8.195 -12.625 1 98.19 131 SER B N 1
ATOM 3019 C CA . SER B 1 131 ? 5.301 -7.488 -13.562 1 98.19 131 SER B CA 1
ATOM 3020 C C . SER B 1 131 ? 4.727 -6.121 -13.93 1 98.19 131 SER B C 1
ATOM 3022 O O . SER B 1 131 ? 5.473 -5.152 -14.102 1 98.19 131 SER B O 1
ATOM 3024 N N . TRP B 1 132 ? 3.391 -6.027 -14.07 1 98.31 132 TRP B N 1
ATOM 3025 C CA . TRP B 1 132 ? 2.773 -4.734 -14.352 1 98.31 132 TRP B CA 1
ATOM 3026 C C . TRP B 1 132 ? 2.994 -3.768 -13.188 1 98.31 132 TRP B C 1
ATOM 3028 O O . TRP B 1 132 ? 3.402 -2.623 -13.398 1 98.31 132 TRP B O 1
ATOM 3038 N N . CYS B 1 133 ? 2.721 -4.234 -12.016 1 98.69 133 CYS B N 1
ATOM 3039 C CA . CYS B 1 133 ? 2.945 -3.408 -10.836 1 98.69 133 CYS B CA 1
ATOM 3040 C C . CYS B 1 133 ? 4.422 -3.059 -10.688 1 98.69 133 CYS B C 1
ATOM 3042 O O . CYS B 1 133 ? 4.762 -1.925 -10.352 1 98.69 133 CYS B O 1
ATOM 3044 N N . GLY B 1 134 ? 5.242 -4.047 -10.945 1 98.69 134 GLY B N 1
ATOM 3045 C CA . GLY B 1 134 ? 6.676 -3.832 -10.828 1 98.69 134 GLY B CA 1
ATOM 3046 C C . GLY B 1 134 ? 7.203 -2.777 -11.781 1 98.69 134 GLY B C 1
ATOM 3047 O O . GLY B 1 134 ? 7.934 -1.872 -11.375 1 98.69 134 GLY B O 1
ATOM 3048 N N . LEU B 1 135 ? 6.828 -2.9 -12.977 1 98.44 135 LEU B N 1
ATOM 3049 C CA . LEU B 1 135 ? 7.289 -1.942 -13.977 1 98.44 135 LEU B CA 1
ATOM 3050 C C . LEU B 1 135 ? 6.758 -0.544 -13.672 1 98.44 135 LEU B C 1
ATOM 3052 O O . LEU B 1 135 ? 7.48 0.443 -13.828 1 98.44 135 LEU B O 1
ATOM 3056 N N . LEU B 1 136 ? 5.535 -0.503 -13.258 1 98.56 136 LEU B N 1
ATOM 3057 C CA . LEU B 1 136 ? 4.969 0.784 -12.867 1 98.56 136 LEU B CA 1
ATOM 3058 C C . LEU B 1 136 ? 5.738 1.386 -11.695 1 98.56 136 LEU B C 1
ATOM 3060 O O . LEU B 1 136 ? 6.113 2.559 -11.734 1 98.56 136 LEU B O 1
ATOM 3064 N N . THR B 1 137 ? 5.984 0.625 -10.719 1 98.81 137 THR B N 1
ATOM 3065 C CA . THR B 1 137 ? 6.629 1.082 -9.492 1 98.81 137 THR B CA 1
ATOM 3066 C C . THR B 1 137 ? 8.055 1.557 -9.773 1 98.81 137 THR B C 1
ATOM 3068 O O . THR B 1 137 ? 8.445 2.646 -9.352 1 98.81 137 THR B O 1
ATOM 3071 N N . VAL B 1 138 ? 8.836 0.777 -10.523 1 98.69 138 VAL B N 1
ATOM 3072 C CA . VAL B 1 138 ? 10.234 1.121 -10.766 1 98.69 138 VAL B CA 1
ATOM 3073 C C . VAL B 1 138 ? 10.312 2.34 -11.688 1 98.69 138 VAL B C 1
ATOM 3075 O O . VAL B 1 138 ? 11.203 3.18 -11.539 1 98.69 138 VAL B O 1
ATOM 3078 N N . SER B 1 139 ? 9.398 2.422 -12.617 1 98.69 139 SER B N 1
ATOM 3079 C CA . SER B 1 139 ? 9.375 3.596 -13.484 1 98.69 139 SER B CA 1
ATOM 3080 C C . SER B 1 139 ? 9.07 4.863 -12.688 1 98.69 139 SER B C 1
ATOM 3082 O O . SER B 1 139 ? 9.742 5.883 -12.859 1 98.69 139 SER B O 1
ATOM 3084 N N . LEU B 1 140 ? 8.094 4.797 -11.828 1 98.81 140 LEU B N 1
ATOM 3085 C CA . LEU B 1 140 ? 7.773 5.938 -10.977 1 98.81 140 LEU B CA 1
ATOM 3086 C C . LEU B 1 140 ? 8.953 6.289 -10.07 1 98.81 140 LEU B C 1
ATOM 3088 O O . LEU B 1 140 ? 9.234 7.465 -9.844 1 98.81 140 LEU B O 1
ATOM 3092 N N . PHE B 1 141 ? 9.586 5.281 -9.578 1 98.88 141 PHE B N 1
ATOM 3093 C CA . PHE B 1 141 ? 10.758 5.488 -8.734 1 98.88 141 PHE B CA 1
ATOM 3094 C C . PHE B 1 141 ? 11.859 6.211 -9.508 1 98.88 141 PHE B C 1
ATOM 3096 O O . PHE B 1 141 ? 12.469 7.156 -8.992 1 98.88 141 PHE B O 1
ATOM 3103 N N . GLY B 1 142 ? 12.125 5.723 -10.703 1 98.69 142 GLY B N 1
ATOM 3104 C CA . GLY B 1 142 ? 13.125 6.371 -11.539 1 98.69 142 GLY B CA 1
ATOM 3105 C C . GLY B 1 142 ? 12.797 7.824 -11.836 1 98.69 142 GLY B C 1
ATOM 3106 O O . GLY B 1 142 ? 13.664 8.695 -11.734 1 98.69 142 GLY B O 1
ATOM 3107 N N . LEU B 1 143 ? 11.562 8.094 -12.211 1 98.62 143 LEU B N 1
ATOM 3108 C CA . LEU B 1 143 ? 11.125 9.461 -12.469 1 98.62 143 LEU B CA 1
ATOM 3109 C C . LEU B 1 143 ? 11.242 10.312 -11.211 1 98.62 143 LEU B C 1
ATOM 3111 O O . LEU B 1 143 ? 11.688 11.461 -11.273 1 98.62 143 LEU B O 1
ATOM 3115 N N . GLN B 1 144 ? 10.805 9.75 -10.102 1 98.5 144 GLN B N 1
ATOM 3116 C CA . GLN B 1 144 ? 10.93 10.43 -8.812 1 98.5 144 GLN B CA 1
ATOM 3117 C C . GLN B 1 144 ? 12.375 10.82 -8.539 1 98.5 144 GLN B C 1
ATOM 3119 O O . GLN B 1 144 ? 12.641 11.914 -8.031 1 98.5 144 GLN B O 1
ATOM 3124 N N . TYR B 1 145 ? 13.273 9.906 -8.773 1 98.38 145 TYR B N 1
ATOM 3125 C CA . TYR B 1 145 ? 14.688 10.164 -8.516 1 98.38 145 TYR B CA 1
ATOM 3126 C C . TYR B 1 145 ? 15.211 11.289 -9.398 1 98.38 145 TYR B C 1
ATOM 3128 O O . TYR B 1 145 ? 15.852 12.219 -8.914 1 98.38 145 TYR B O 1
ATOM 3136 N N . VAL B 1 146 ? 14.945 11.25 -10.688 1 98 146 VAL B N 1
ATOM 3137 C CA . VAL B 1 146 ? 15.445 12.227 -11.648 1 98 146 VAL B CA 1
ATOM 3138 C C . VAL B 1 146 ? 14.867 13.602 -11.336 1 98 146 VAL B C 1
ATOM 3140 O O . VAL B 1 146 ? 15.602 14.594 -11.25 1 98 146 VAL B O 1
ATOM 3143 N N . PHE B 1 147 ? 13.562 13.688 -11.117 1 98.06 147 PHE B N 1
ATOM 3144 C CA . PHE B 1 147 ? 12.945 14.969 -10.812 1 98.06 147 PHE B CA 1
ATOM 3145 C C . PHE B 1 147 ? 13.438 15.5 -9.469 1 98.06 147 PHE B C 1
ATOM 3147 O O . PHE B 1 147 ? 13.594 16.703 -9.289 1 98.06 147 PHE B O 1
ATOM 3154 N N . GLY B 1 148 ? 13.602 14.562 -8.562 1 97.69 148 GLY B N 1
ATOM 3155 C CA . GLY B 1 148 ? 14.18 14.992 -7.305 1 97.69 148 GLY B CA 1
ATOM 3156 C C . GLY B 1 148 ? 15.562 15.594 -7.461 1 97.69 148 GLY B C 1
ATOM 3157 O O . GLY B 1 148 ? 15.867 16.625 -6.867 1 97.69 148 GLY B O 1
ATOM 3158 N N . LEU B 1 149 ? 16.422 15.031 -8.281 1 97.44 149 LEU B N 1
ATOM 3159 C CA . LEU B 1 149 ? 17.766 15.547 -8.547 1 97.44 149 LEU B CA 1
ATOM 3160 C C . LEU B 1 149 ? 17.703 16.922 -9.203 1 97.44 149 LEU B C 1
ATOM 3162 O O . LEU B 1 149 ? 18.406 17.844 -8.789 1 97.44 149 LEU B O 1
ATOM 3166 N N . VAL B 1 150 ? 16.844 17.094 -10.148 1 97.06 150 VAL B N 1
ATOM 3167 C CA . VAL B 1 150 ? 16.734 18.312 -10.945 1 97.06 150 VAL B CA 1
ATOM 3168 C C . VAL B 1 150 ? 16.188 19.453 -10.078 1 97.06 150 VAL B C 1
ATOM 3170 O O . VAL B 1 150 ? 16.688 20.578 -10.141 1 97.06 150 VAL B O 1
ATOM 3173 N N . PHE B 1 151 ? 15.266 19.188 -9.227 1 96.56 151 PHE B N 1
ATOM 3174 C CA . PHE B 1 151 ? 14.586 20.234 -8.461 1 96.56 151 PHE B CA 1
ATOM 3175 C C . PHE B 1 151 ? 15.383 20.594 -7.215 1 96.56 151 PHE B C 1
ATOM 3177 O O . PHE B 1 151 ? 15.43 21.766 -6.824 1 96.56 151 PHE B O 1
ATOM 3184 N N . PHE B 1 152 ? 16.031 19.594 -6.629 1 96.06 152 PHE B N 1
ATOM 3185 C CA . PHE B 1 152 ? 16.469 19.859 -5.262 1 96.06 152 PHE B CA 1
ATOM 3186 C C . PHE B 1 152 ? 17.984 19.812 -5.156 1 96.06 152 PHE B C 1
ATOM 3188 O O . PHE B 1 152 ? 18.562 20.406 -4.242 1 96.06 152 PHE B O 1
ATOM 3195 N N . VAL B 1 153 ? 18.641 19.094 -5.992 1 94.44 153 VAL B N 1
ATOM 3196 C CA . VAL B 1 153 ? 20.094 19.047 -5.957 1 94.44 153 VAL B CA 1
ATOM 3197 C C . VAL B 1 153 ? 20.672 20.031 -6.973 1 94.44 153 VAL B C 1
ATOM 3199 O O . VAL B 1 153 ? 21.531 20.859 -6.629 1 94.44 153 VAL B O 1
ATOM 3202 N N . LEU B 1 154 ? 20.141 20.031 -8.172 1 94.69 154 LEU B N 1
ATOM 3203 C CA . LEU B 1 154 ? 20.641 20.922 -9.211 1 94.69 154 LEU B CA 1
ATOM 3204 C C . LEU B 1 154 ? 19.938 22.281 -9.125 1 94.69 154 LEU B C 1
ATOM 3206 O O . LEU B 1 154 ? 20.422 23.266 -9.688 1 94.69 154 LEU B O 1
ATOM 3210 N N . ARG B 1 155 ? 18.797 22.375 -8.516 1 94.62 155 ARG B N 1
ATOM 3211 C CA . ARG B 1 155 ? 18.062 23.609 -8.266 1 94.62 155 ARG B CA 1
ATOM 3212 C C . ARG B 1 155 ? 17.812 24.375 -9.562 1 94.62 155 ARG B C 1
ATOM 3214 O O . ARG B 1 155 ? 18.047 25.578 -9.641 1 94.62 155 ARG B O 1
ATOM 3221 N N . PHE B 1 156 ? 17.344 23.625 -10.562 1 94.88 156 PHE B N 1
ATOM 3222 C CA . PHE B 1 156 ? 17.109 24.188 -11.891 1 94.88 156 PHE B CA 1
ATOM 3223 C C . PHE B 1 156 ? 15.883 25.094 -11.898 1 94.88 156 PHE B C 1
ATOM 3225 O O . PHE B 1 156 ? 15.703 25.891 -12.82 1 94.88 156 PHE B O 1
ATOM 3232 N N . PHE B 1 157 ? 15.062 25.109 -10.859 1 94.31 157 PHE B N 1
ATOM 3233 C CA . PHE B 1 157 ? 13.797 25.828 -10.844 1 94.31 157 PHE B CA 1
ATOM 3234 C C . PHE B 1 157 ? 13.758 26.828 -9.695 1 94.31 157 PHE B C 1
ATOM 3236 O O . PHE B 1 157 ? 14.531 26.719 -8.734 1 94.31 157 PHE B O 1
ATOM 3243 N N . HIS B 1 158 ? 12.812 27.797 -9.828 1 93.69 158 HIS B N 1
ATOM 3244 C CA . HIS B 1 158 ? 12.664 28.828 -8.812 1 93.69 158 HIS B CA 1
ATOM 3245 C C . HIS B 1 158 ? 12.094 28.266 -7.52 1 93.69 158 HIS B C 1
ATOM 3247 O O . HIS B 1 158 ? 11.477 27.188 -7.527 1 93.69 158 HIS B O 1
ATOM 3253 N N . GLU B 1 159 ? 12.281 29 -6.484 1 92.62 159 GLU B N 1
ATOM 3254 C CA . GLU B 1 159 ? 11.953 28.547 -5.133 1 92.62 159 GLU B CA 1
ATOM 3255 C C . GLU B 1 159 ? 10.469 28.219 -5.004 1 92.62 159 GLU B C 1
ATOM 3257 O O . GLU B 1 159 ? 10.102 27.234 -4.355 1 92.62 159 GLU B O 1
ATOM 3262 N N . ASN B 1 160 ? 9.641 28.984 -5.559 1 91.12 160 ASN B N 1
ATOM 3263 C CA . ASN B 1 160 ? 8.211 28.734 -5.465 1 91.12 160 ASN B CA 1
ATOM 3264 C C . ASN B 1 160 ? 7.816 27.406 -6.098 1 91.12 160 ASN B C 1
ATOM 3266 O O . ASN B 1 160 ? 7.027 26.656 -5.527 1 91.12 160 ASN B O 1
ATOM 3270 N N . LEU B 1 161 ? 8.422 27.141 -7.285 1 93.44 161 LEU B N 1
ATOM 3271 C CA . LEU B 1 161 ? 8.148 25.875 -7.965 1 93.44 161 LEU B CA 1
ATOM 3272 C C . LEU B 1 161 ? 8.711 24.703 -7.172 1 93.44 161 LEU B C 1
ATOM 3274 O O . LEU B 1 161 ? 8.109 23.625 -7.137 1 93.44 161 LEU B O 1
ATOM 3278 N N . ARG B 1 162 ? 9.82 24.891 -6.555 1 95.19 162 ARG B N 1
ATOM 3279 C CA . ARG B 1 162 ? 10.438 23.828 -5.746 1 95.19 162 ARG B CA 1
ATOM 3280 C C . ARG B 1 162 ? 9.57 23.5 -4.539 1 95.19 162 ARG B C 1
ATOM 3282 O O . ARG B 1 162 ? 9.414 22.328 -4.184 1 95.19 162 ARG B O 1
ATOM 3289 N N . GLN B 1 163 ? 8.992 24.484 -3.947 1 92.75 163 GLN B N 1
ATOM 3290 C CA . GLN B 1 163 ? 8.125 24.266 -2.789 1 92.75 163 GLN B CA 1
ATOM 3291 C C . GLN B 1 163 ? 6.863 23.516 -3.18 1 92.75 163 GLN B C 1
ATOM 3293 O O . GLN B 1 163 ? 6.414 22.625 -2.451 1 92.75 163 GLN B O 1
ATOM 3298 N N . ASP B 1 164 ? 6.363 23.875 -4.297 1 91.62 164 ASP B N 1
ATOM 3299 C CA . ASP B 1 164 ? 5.176 23.172 -4.785 1 91.62 164 ASP B CA 1
ATOM 3300 C C . ASP B 1 164 ? 5.496 21.719 -5.133 1 91.62 164 ASP B C 1
ATOM 3302 O O . ASP B 1 164 ? 4.73 20.812 -4.801 1 91.62 164 ASP B O 1
ATOM 3306 N N . TYR B 1 165 ? 6.621 21.578 -5.809 1 96.06 165 TYR B N 1
ATOM 3307 C CA . TYR B 1 165 ? 6.984 20.234 -6.223 1 96.06 165 TYR B CA 1
ATOM 3308 C C . TYR B 1 165 ? 7.367 19.375 -5.023 1 96.06 165 TYR B C 1
ATOM 3310 O O . TYR B 1 165 ? 7.246 18.141 -5.062 1 96.06 165 TYR B O 1
ATOM 3318 N N . LEU B 1 166 ? 7.875 19.969 -3.969 1 96.31 166 LEU B N 1
ATOM 3319 C CA . LEU B 1 166 ? 8.25 19.234 -2.766 1 96.31 166 LEU B CA 1
ATOM 3320 C C . LEU B 1 166 ? 7.055 18.453 -2.219 1 96.31 166 LEU B C 1
ATOM 3322 O O . LEU B 1 166 ? 7.195 17.281 -1.835 1 96.31 166 LEU B O 1
ATOM 3326 N N . LYS B 1 167 ? 5.895 19.047 -2.229 1 94.44 167 LYS B N 1
ATOM 3327 C CA . LYS B 1 167 ? 4.684 18.375 -1.747 1 94.44 167 LYS B CA 1
ATOM 3328 C C . LYS B 1 167 ? 4.359 17.156 -2.588 1 94.44 167 LYS B C 1
ATOM 3330 O O . LYS B 1 167 ? 4.008 16.094 -2.049 1 94.44 167 LYS B O 1
ATOM 3335 N N . LEU B 1 168 ? 4.484 17.312 -3.898 1 96.25 168 LEU B N 1
ATOM 3336 C CA . LEU B 1 168 ? 4.234 16.203 -4.809 1 96.25 168 LEU B CA 1
ATOM 3337 C C . LEU B 1 168 ? 5.293 15.109 -4.652 1 96.25 168 LEU B C 1
ATOM 3339 O O . LEU B 1 168 ? 4.973 13.922 -4.645 1 96.25 168 LEU B O 1
ATOM 3343 N N . HIS B 1 169 ? 6.566 15.562 -4.535 1 98.12 169 HIS B N 1
ATOM 3344 C CA . HIS B 1 169 ? 7.676 14.641 -4.352 1 98.12 169 HIS B CA 1
ATOM 3345 C C . HIS B 1 169 ? 7.488 13.797 -3.096 1 98.12 169 HIS B C 1
ATOM 3347 O O . HIS B 1 169 ? 7.684 12.578 -3.125 1 98.12 169 HIS B O 1
ATOM 3353 N N . GLN B 1 170 ? 7.062 14.438 -2.029 1 97.31 170 GLN B N 1
ATOM 3354 C CA . GLN B 1 170 ? 6.852 13.727 -0.771 1 97.31 170 GLN B CA 1
ATOM 3355 C C . GLN B 1 170 ? 5.672 12.766 -0.875 1 97.31 170 GLN B C 1
ATOM 3357 O O . GLN B 1 170 ? 5.723 11.648 -0.343 1 97.31 170 GLN B O 1
ATOM 3362 N N . PHE B 1 171 ? 4.648 13.219 -1.53 1 97.62 171 PHE B N 1
ATOM 3363 C CA . PHE B 1 171 ? 3.473 12.375 -1.71 1 97.62 171 PHE B CA 1
ATOM 3364 C C . PHE B 1 171 ? 3.82 11.117 -2.506 1 97.62 171 PHE B C 1
ATOM 3366 O O . PHE B 1 171 ? 3.551 10 -2.064 1 97.62 171 PHE B O 1
ATOM 3373 N N . PHE B 1 172 ? 4.449 11.219 -3.605 1 98.5 172 PHE B N 1
ATOM 3374 C CA . PHE B 1 172 ? 4.734 10.094 -4.484 1 98.5 172 PHE B CA 1
ATOM 3375 C C . PHE B 1 172 ? 5.824 9.211 -3.893 1 98.5 172 PHE B C 1
ATOM 3377 O O . PHE B 1 172 ? 5.871 8.008 -4.16 1 98.5 172 PHE B O 1
ATOM 3384 N N . GLY B 1 173 ? 6.73 9.812 -3.139 1 98.5 173 GLY B N 1
ATOM 3385 C CA . GLY B 1 173 ? 7.676 8.977 -2.418 1 98.5 173 GLY B CA 1
ATOM 3386 C C . GLY B 1 173 ? 7 7.926 -1.551 1 98.5 173 GLY B C 1
ATOM 3387 O O . GLY B 1 173 ? 7.402 6.762 -1.55 1 98.5 173 GLY B O 1
ATOM 3388 N N . LYS B 1 174 ? 5.957 8.352 -0.795 1 98.5 174 LYS B N 1
ATOM 3389 C CA . LYS B 1 174 ? 5.211 7.438 0.067 1 98.5 174 LYS B CA 1
ATOM 3390 C C . LYS B 1 174 ? 4.445 6.406 -0.755 1 98.5 174 LYS B C 1
ATOM 3392 O O . LYS B 1 174 ? 4.402 5.227 -0.397 1 98.5 174 LYS B O 1
ATOM 3397 N N . ILE B 1 175 ? 3.859 6.84 -1.857 1 98.81 175 ILE B N 1
ATOM 3398 C CA . ILE B 1 175 ? 3.078 5.965 -2.723 1 98.81 175 ILE B CA 1
ATOM 3399 C C . ILE B 1 175 ? 3.986 4.891 -3.322 1 98.81 175 ILE B C 1
ATOM 3401 O O . ILE B 1 175 ? 3.645 3.707 -3.316 1 98.81 175 ILE B O 1
ATOM 3405 N N . ILE B 1 176 ? 5.113 5.332 -3.822 1 98.88 176 ILE B N 1
ATOM 3406 C CA . ILE B 1 176 ? 6.055 4.414 -4.453 1 98.88 176 ILE B CA 1
ATOM 3407 C C . ILE B 1 176 ? 6.527 3.379 -3.434 1 98.88 176 ILE B C 1
ATOM 3409 O O . ILE B 1 176 ? 6.66 2.195 -3.756 1 98.88 176 ILE B O 1
ATOM 3413 N N . PHE B 1 177 ? 6.836 3.826 -2.236 1 98.88 177 PHE B N 1
ATOM 3414 C CA . PHE B 1 177 ? 7.258 2.924 -1.173 1 98.88 177 PHE B CA 1
ATOM 3415 C C . PHE B 1 177 ? 6.188 1.876 -0.892 1 98.88 177 PHE B C 1
ATOM 3417 O O . PHE B 1 177 ? 6.488 0.682 -0.812 1 98.88 177 PHE B O 1
ATOM 3424 N N . ALA B 1 178 ? 4.926 2.264 -0.776 1 98.88 178 ALA B N 1
ATOM 3425 C CA . ALA B 1 178 ? 3.812 1.345 -0.553 1 98.88 178 ALA B CA 1
ATOM 3426 C C . ALA B 1 178 ? 3.65 0.384 -1.728 1 98.88 178 ALA B C 1
ATOM 3428 O O . ALA B 1 178 ? 3.412 -0.81 -1.533 1 98.88 178 ALA B O 1
ATOM 3429 N N . MET B 1 179 ? 3.77 0.903 -2.875 1 98.94 179 MET B N 1
ATOM 3430 C CA . MET B 1 179 ? 3.648 0.081 -4.074 1 98.94 179 MET B CA 1
ATOM 3431 C C . MET B 1 179 ? 4.762 -0.961 -4.137 1 98.94 179 MET B C 1
ATOM 3433 O O . MET B 1 179 ? 4.543 -2.082 -4.602 1 98.94 179 MET B O 1
ATOM 3437 N N . ALA B 1 180 ? 5.945 -0.567 -3.748 1 98.94 180 ALA B N 1
ATOM 3438 C CA . ALA B 1 180 ? 7.062 -1.508 -3.742 1 98.94 180 ALA B CA 1
ATOM 3439 C C . ALA B 1 180 ? 6.777 -2.691 -2.822 1 98.94 180 ALA B C 1
ATOM 3441 O O . ALA B 1 180 ? 7.039 -3.842 -3.18 1 98.94 180 ALA B O 1
ATOM 3442 N N . ILE B 1 181 ? 6.27 -2.422 -1.679 1 98.94 181 ILE B N 1
ATOM 3443 C CA . ILE B 1 181 ? 5.938 -3.486 -0.738 1 98.94 181 ILE B CA 1
ATOM 3444 C C . ILE B 1 181 ? 4.844 -4.375 -1.327 1 98.94 181 ILE B C 1
ATOM 3446 O O . ILE B 1 181 ? 4.969 -5.602 -1.344 1 98.94 181 ILE B O 1
ATOM 3450 N N . ALA B 1 182 ? 3.781 -3.76 -1.855 1 98.94 182 ALA B N 1
ATOM 3451 C CA . ALA B 1 182 ? 2.693 -4.52 -2.467 1 98.94 182 ALA B CA 1
ATOM 3452 C C . ALA B 1 182 ? 3.211 -5.398 -3.602 1 98.94 182 ALA B C 1
ATOM 3454 O O . ALA B 1 182 ? 2.844 -6.57 -3.703 1 98.94 182 ALA B O 1
ATOM 3455 N N . THR B 1 183 ? 4.027 -4.785 -4.434 1 98.94 183 THR B N 1
ATOM 3456 C CA . THR B 1 183 ? 4.59 -5.512 -5.566 1 98.94 183 THR B CA 1
ATOM 3457 C C . THR B 1 183 ? 5.402 -6.711 -5.086 1 98.94 183 THR B C 1
ATOM 3459 O O . THR B 1 183 ? 5.336 -7.789 -5.68 1 98.94 183 THR B O 1
ATOM 3462 N N . SER B 1 184 ? 6.184 -6.523 -4.062 1 98.94 184 SER B N 1
ATOM 3463 C CA . SER B 1 184 ? 6.996 -7.605 -3.514 1 98.94 184 SER B CA 1
ATOM 3464 C C . SER B 1 184 ? 6.125 -8.727 -2.963 1 98.94 184 SER B C 1
ATOM 3466 O O . SER B 1 184 ? 6.453 -9.906 -3.109 1 98.94 184 SER B O 1
ATOM 3468 N N . LEU B 1 185 ? 5.031 -8.367 -2.33 1 98.94 185 LEU B N 1
ATOM 3469 C CA . LEU B 1 185 ? 4.109 -9.375 -1.813 1 98.94 185 LEU B CA 1
ATOM 3470 C C . LEU B 1 185 ? 3.506 -10.195 -2.949 1 98.94 185 LEU B C 1
ATOM 3472 O O . LEU B 1 185 ? 3.369 -11.414 -2.838 1 98.94 185 LEU B O 1
ATOM 3476 N N . ILE B 1 186 ? 3.146 -9.516 -4.031 1 98.88 186 ILE B N 1
ATOM 3477 C CA . ILE B 1 186 ? 2.645 -10.219 -5.207 1 98.88 186 ILE B CA 1
ATOM 3478 C C . ILE B 1 186 ? 3.711 -11.172 -5.734 1 98.88 186 ILE B C 1
ATOM 3480 O O . ILE B 1 186 ? 3.412 -12.32 -6.066 1 98.88 186 ILE B O 1
ATOM 3484 N N . GLY B 1 187 ? 4.926 -10.711 -5.82 1 98.5 187 GLY B N 1
ATOM 3485 C CA . GLY B 1 187 ? 6.016 -11.523 -6.32 1 98.5 187 GLY B CA 1
ATOM 3486 C C . GLY B 1 187 ? 6.281 -12.758 -5.473 1 98.5 187 GLY B C 1
ATOM 3487 O O . GLY B 1 187 ? 6.523 -13.844 -6 1 98.5 187 GLY B O 1
ATOM 3488 N N . ILE B 1 188 ? 6.285 -12.594 -4.168 1 98.44 188 ILE B N 1
ATOM 3489 C CA . ILE B 1 188 ? 6.477 -13.719 -3.26 1 98.44 188 ILE B CA 1
ATOM 3490 C C . ILE B 1 188 ? 5.367 -14.742 -3.465 1 98.44 188 ILE B C 1
ATOM 3492 O O . ILE B 1 188 ? 5.633 -15.945 -3.555 1 98.44 188 ILE B O 1
ATOM 3496 N N . ASP B 1 189 ? 4.16 -14.281 -3.562 1 98.25 189 ASP B N 1
ATOM 3497 C CA . ASP B 1 189 ? 3.02 -15.164 -3.785 1 98.25 189 ASP B CA 1
ATOM 3498 C C . ASP B 1 189 ? 3.17 -15.938 -5.09 1 98.25 189 ASP B C 1
ATOM 3500 O O . ASP B 1 189 ? 2.926 -17.156 -5.133 1 98.25 189 ASP B O 1
ATOM 3504 N N . GLU B 1 190 ? 3.549 -15.211 -6.133 1 96.38 190 GLU B N 1
ATOM 3505 C CA . GLU B 1 190 ? 3.717 -15.828 -7.445 1 96.38 190 GLU B CA 1
ATOM 3506 C C . GLU B 1 190 ? 4.805 -16.891 -7.418 1 96.38 190 GLU B C 1
ATOM 3508 O O . GLU B 1 190 ? 4.621 -18 -7.949 1 96.38 190 GLU B O 1
ATOM 3513 N N . GLU B 1 191 ? 5.969 -16.547 -6.809 1 95.75 191 GLU B N 1
ATOM 3514 C CA . GLU B 1 191 ? 7.082 -17.484 -6.699 1 95.75 191 GLU B CA 1
ATOM 3515 C C . GLU B 1 191 ? 6.648 -18.781 -6.004 1 95.75 191 GLU B C 1
ATOM 3517 O O . GLU B 1 191 ? 6.969 -19.875 -6.469 1 95.75 191 GLU B O 1
ATOM 3522 N N . LEU B 1 192 ? 5.887 -18.656 -4.973 1 96.38 192 LEU B N 1
ATOM 3523 C CA . LEU B 1 192 ? 5.5 -19.797 -4.16 1 96.38 192 LEU B CA 1
ATOM 3524 C C . LEU B 1 192 ? 4.375 -20.578 -4.828 1 96.38 192 LEU B C 1
ATOM 3526 O O . LEU B 1 192 ? 4.293 -21.797 -4.688 1 96.38 192 LEU B O 1
ATOM 3530 N N . THR B 1 193 ? 3.551 -19.891 -5.586 1 93.69 193 THR B N 1
ATOM 3531 C CA . THR B 1 193 ? 2.494 -20.562 -6.336 1 93.69 193 THR B CA 1
ATOM 3532 C C . THR B 1 193 ? 3.078 -21.375 -7.484 1 93.69 193 THR B C 1
ATOM 3534 O O . THR B 1 193 ? 2.693 -22.531 -7.695 1 93.69 193 THR B O 1
ATOM 3537 N N . PHE B 1 194 ? 4.031 -20.859 -8.18 1 89.88 194 PHE B N 1
ATOM 3538 C CA . PHE B 1 194 ? 4.656 -21.531 -9.312 1 89.88 194 PHE B CA 1
ATOM 3539 C C . PHE B 1 194 ? 5.441 -22.75 -8.859 1 89.88 194 PHE B C 1
ATOM 3541 O O . PHE B 1 194 ? 5.531 -23.75 -9.586 1 89.88 194 PHE B O 1
ATOM 3548 N N . ALA B 1 195 ? 6.023 -22.703 -7.68 1 88.5 195 ALA B N 1
ATOM 3549 C CA . ALA B 1 195 ? 6.84 -23.797 -7.156 1 88.5 195 ALA B CA 1
ATOM 3550 C C . ALA B 1 195 ? 5.98 -25.016 -6.84 1 88.5 195 ALA B C 1
ATOM 3552 O O . ALA B 1 195 ? 6.496 -26.125 -6.73 1 88.5 195 ALA B O 1
ATOM 3553 N N . GLY B 1 196 ? 4.734 -24.766 -6.684 1 87.56 196 GLY B N 1
ATOM 3554 C CA . GLY B 1 196 ? 3.854 -25.875 -6.371 1 87.56 196 GLY B CA 1
ATOM 3555 C C . GLY B 1 196 ? 3.875 -26.266 -4.902 1 87.56 196 GLY B C 1
ATOM 3556 O O . GLY B 1 196 ? 4.723 -25.797 -4.145 1 87.56 196 GLY B O 1
ATOM 3557 N N . LYS B 1 197 ? 2.902 -26.859 -4.395 1 91.75 197 LYS B N 1
ATOM 3558 C CA . LYS B 1 197 ? 2.77 -27.422 -3.051 1 91.75 197 LYS B CA 1
ATOM 3559 C C . LYS B 1 197 ? 2.562 -26.312 -2.02 1 91.75 197 LYS B C 1
ATOM 3561 O O . LYS B 1 197 ? 2.811 -26.516 -0.829 1 91.75 197 LYS B O 1
ATOM 3566 N N . TYR B 1 198 ? 2.268 -25.203 -2.516 1 94.75 198 TYR B N 1
ATOM 3567 C CA . TYR B 1 198 ? 2.07 -24.062 -1.617 1 94.75 198 TYR B CA 1
ATOM 3568 C C . TYR B 1 198 ? 1.106 -24.422 -0.492 1 94.75 198 TYR B C 1
ATOM 3570 O O . TYR B 1 198 ? 1.335 -24.062 0.667 1 94.75 198 TYR B O 1
ATOM 3578 N N . GLY B 1 199 ? 0.116 -25.172 -0.766 1 93.38 199 GLY B N 1
ATOM 3579 C CA . GLY B 1 199 ? -0.922 -25.531 0.187 1 93.38 199 GLY B CA 1
ATOM 3580 C C . GLY B 1 199 ? -0.406 -26.359 1.343 1 93.38 199 GLY B C 1
ATOM 3581 O O . GLY B 1 199 ? -1.02 -26.406 2.412 1 93.38 199 GLY B O 1
ATOM 3582 N N . GLN B 1 200 ? 0.719 -27 1.108 1 94.88 200 GLN B N 1
ATOM 3583 C CA . GLN B 1 200 ? 1.317 -27.828 2.154 1 94.88 200 GLN B CA 1
ATOM 3584 C C . GLN B 1 200 ? 2.191 -26.984 3.082 1 94.88 200 GLN B C 1
ATOM 3586 O O . GLN B 1 200 ? 2.66 -27.484 4.113 1 94.88 200 GLN B O 1
ATOM 3591 N N . LEU B 1 201 ? 2.41 -25.781 2.691 1 94.88 201 LEU B N 1
ATOM 3592 C CA . LEU B 1 201 ? 3.172 -24.812 3.473 1 94.88 201 LEU B CA 1
ATOM 3593 C C . LEU B 1 201 ? 4.531 -25.391 3.867 1 94.88 201 LEU B C 1
ATOM 3595 O O . LEU B 1 201 ? 4.883 -25.406 5.051 1 94.88 201 LEU B O 1
ATOM 3599 N N . PRO B 1 202 ? 5.293 -25.781 2.918 1 96.25 202 PRO B N 1
ATOM 3600 C CA . PRO B 1 202 ? 6.664 -26.188 3.238 1 96.25 202 PRO B CA 1
ATOM 3601 C C . PRO B 1 202 ? 7.492 -25.062 3.83 1 96.25 202 PRO B C 1
ATOM 3603 O O . PRO B 1 202 ? 7.07 -23.891 3.801 1 96.25 202 PRO B O 1
ATOM 3606 N N . PRO B 1 203 ? 8.641 -25.312 4.355 1 97.06 203 PRO B N 1
ATOM 3607 C CA . PRO B 1 203 ? 9.445 -24.281 5.008 1 97.06 203 PRO B CA 1
ATOM 3608 C C . PRO B 1 203 ? 9.734 -23.094 4.094 1 97.06 203 PRO B C 1
ATOM 3610 O O . PRO B 1 203 ? 9.711 -21.938 4.543 1 97.06 203 PRO B O 1
ATOM 3613 N N . VAL B 1 204 ? 10.008 -23.312 2.852 1 97.44 204 VAL B N 1
ATOM 3614 C CA . VAL B 1 204 ? 10.273 -22.234 1.906 1 97.44 204 VAL B CA 1
ATOM 3615 C C . VAL B 1 204 ? 9.062 -21.312 1.817 1 97.44 204 VAL B C 1
ATOM 3617 O O . VAL B 1 204 ? 9.211 -20.078 1.735 1 97.44 204 VAL B O 1
ATOM 3620 N N . ALA B 1 205 ? 7.867 -21.859 1.806 1 97.81 205 ALA B N 1
ATOM 3621 C CA . ALA B 1 205 ? 6.633 -21.094 1.72 1 97.81 205 ALA B CA 1
ATOM 3622 C C . ALA B 1 205 ? 6.355 -20.344 3.025 1 97.81 205 ALA B C 1
ATOM 3624 O O . ALA B 1 205 ? 5.977 -19.172 3.016 1 97.81 205 ALA B O 1
ATOM 3625 N N . SER B 1 206 ? 6.539 -21.078 4.137 1 97.5 206 SER B N 1
ATOM 3626 C CA . SER B 1 206 ? 6.328 -20.453 5.434 1 97.5 206 SER B CA 1
ATOM 3627 C C . SER B 1 206 ? 7.273 -19.266 5.637 1 97.5 206 SER B C 1
ATOM 3629 O O . SER B 1 206 ? 6.863 -18.203 6.113 1 97.5 206 SER B O 1
ATOM 3631 N N . LEU B 1 207 ? 8.492 -19.469 5.301 1 98.38 207 LEU B N 1
ATOM 3632 C CA . LEU B 1 207 ? 9.469 -18.406 5.449 1 98.38 207 LEU B CA 1
ATOM 3633 C C . LEU B 1 207 ? 9.141 -17.234 4.52 1 98.38 207 LEU B C 1
ATOM 3635 O O . LEU B 1 207 ? 9.273 -16.078 4.91 1 98.38 207 LEU B O 1
ATOM 3639 N N . GLY B 1 208 ? 8.773 -17.531 3.273 1 98.5 208 GLY B N 1
ATOM 3640 C CA . GLY B 1 208 ? 8.344 -16.484 2.369 1 98.5 208 GLY B CA 1
ATOM 3641 C C . GLY B 1 208 ? 7.172 -15.68 2.91 1 98.5 208 GLY B C 1
ATOM 3642 O O . GLY B 1 208 ? 7.172 -14.453 2.83 1 98.5 208 GLY B O 1
ATOM 3643 N N . ASN B 1 209 ? 6.188 -16.359 3.496 1 98.56 209 ASN B N 1
ATOM 3644 C CA . ASN B 1 209 ? 5.039 -15.703 4.102 1 98.56 209 ASN B CA 1
ATOM 3645 C C . ASN B 1 209 ? 5.457 -14.805 5.27 1 98.56 209 ASN B C 1
ATOM 3647 O O . ASN B 1 209 ? 4.984 -13.672 5.391 1 98.56 209 ASN B O 1
ATOM 3651 N N . VAL B 1 210 ? 6.309 -15.297 6.078 1 98.75 210 VAL B N 1
ATOM 3652 C CA . VAL B 1 210 ? 6.777 -14.539 7.234 1 98.75 210 VAL B CA 1
ATOM 3653 C C . VAL B 1 210 ? 7.555 -13.312 6.766 1 98.75 210 VAL B C 1
ATOM 3655 O O . VAL B 1 210 ? 7.395 -12.219 7.316 1 98.75 210 VAL B O 1
ATOM 3658 N N . LEU B 1 211 ? 8.422 -13.531 5.777 1 98.88 211 LEU B N 1
ATOM 3659 C CA . LEU B 1 211 ? 9.133 -12.398 5.191 1 98.88 211 LEU B CA 1
ATOM 3660 C C . LEU B 1 211 ? 8.164 -11.32 4.738 1 98.88 211 LEU B C 1
ATOM 3662 O O . LEU B 1 211 ? 8.352 -10.141 5.035 1 98.88 211 LEU B O 1
ATOM 3666 N N . GLY B 1 212 ? 7.094 -11.742 3.996 1 98.88 212 GLY B N 1
ATOM 3667 C CA . GLY B 1 212 ? 6.078 -10.797 3.574 1 98.88 212 GLY B CA 1
ATOM 3668 C C . GLY B 1 212 ? 5.461 -10.031 4.73 1 98.88 212 GLY B C 1
ATOM 3669 O O . GLY B 1 212 ? 5.293 -8.812 4.652 1 98.88 212 GLY B O 1
ATOM 3670 N N . LEU B 1 213 ? 5.152 -10.703 5.805 1 98.81 213 LEU B N 1
ATOM 3671 C CA . LEU B 1 213 ? 4.566 -10.055 6.973 1 98.81 213 LEU B CA 1
ATOM 3672 C C . LEU B 1 213 ? 5.547 -9.07 7.598 1 98.81 213 LEU B C 1
ATOM 3674 O O . LEU B 1 213 ? 5.148 -7.984 8.031 1 98.81 213 LEU B O 1
ATOM 3678 N N . VAL B 1 214 ? 6.789 -9.422 7.66 1 98.88 214 VAL B N 1
ATOM 3679 C CA . VAL B 1 214 ? 7.816 -8.555 8.227 1 98.88 214 VAL B CA 1
ATOM 3680 C C . VAL B 1 214 ? 7.961 -7.301 7.367 1 98.88 214 VAL B C 1
ATOM 3682 O O . VAL B 1 214 ? 8.141 -6.199 7.895 1 98.88 214 VAL B O 1
ATOM 3685 N N . LEU B 1 215 ? 7.895 -7.449 6.07 1 98.94 215 LEU B N 1
ATOM 3686 C CA . LEU B 1 215 ? 7.953 -6.297 5.18 1 98.94 215 LEU B CA 1
ATOM 3687 C C . LEU B 1 215 ? 6.773 -5.363 5.422 1 98.94 215 LEU B C 1
ATOM 3689 O O . LEU B 1 215 ? 6.926 -4.141 5.391 1 98.94 215 LEU B O 1
ATOM 3693 N N . ILE B 1 216 ? 5.59 -5.934 5.66 1 98.94 216 ILE B N 1
ATOM 3694 C CA . ILE B 1 216 ? 4.406 -5.137 5.949 1 98.94 216 ILE B CA 1
ATOM 3695 C C . ILE B 1 216 ? 4.613 -4.355 7.246 1 98.94 216 ILE B C 1
ATOM 3697 O O . ILE B 1 216 ? 4.367 -3.146 7.293 1 98.94 216 ILE B O 1
ATOM 3701 N N . ILE B 1 217 ? 5.074 -5.012 8.25 1 98.81 217 ILE B N 1
ATOM 3702 C CA . ILE B 1 217 ? 5.281 -4.375 9.547 1 98.81 217 ILE B CA 1
ATOM 3703 C C . ILE B 1 217 ? 6.332 -3.273 9.414 1 98.81 217 ILE B C 1
ATOM 3705 O O . ILE B 1 217 ? 6.137 -2.16 9.914 1 98.81 217 ILE B O 1
ATOM 3709 N N . PHE B 1 218 ? 7.48 -3.59 8.781 1 98.88 218 PHE B N 1
ATOM 3710 C CA . PHE B 1 218 ? 8.508 -2.594 8.5 1 98.88 218 PHE B CA 1
ATOM 3711 C C . PHE B 1 218 ? 7.906 -1.381 7.797 1 98.88 218 PHE B C 1
ATOM 3713 O O . PHE B 1 218 ? 8.164 -0.241 8.188 1 98.88 218 PHE B O 1
ATOM 3720 N N . GLY B 1 219 ? 7.082 -1.658 6.754 1 98.81 219 GLY B N 1
ATOM 3721 C CA . GLY B 1 219 ? 6.445 -0.583 6.008 1 98.81 219 GLY B CA 1
ATOM 3722 C C . GLY B 1 219 ? 5.531 0.275 6.863 1 98.81 219 GLY B C 1
ATOM 3723 O O . GLY B 1 219 ? 5.512 1.5 6.723 1 98.81 219 GLY B O 1
ATOM 3724 N N . ILE B 1 220 ? 4.766 -0.324 7.719 1 98.75 220 ILE B N 1
ATOM 3725 C CA . ILE B 1 220 ? 3.828 0.391 8.578 1 98.75 220 ILE B CA 1
ATOM 3726 C C . ILE B 1 220 ? 4.598 1.284 9.547 1 98.75 220 ILE B C 1
ATOM 3728 O O . ILE B 1 220 ? 4.215 2.434 9.781 1 98.75 220 ILE B O 1
ATOM 3732 N N . ILE B 1 221 ? 5.676 0.786 10.117 1 98.44 221 ILE B N 1
ATOM 3733 C CA . ILE B 1 221 ? 6.492 1.559 11.047 1 98.44 221 ILE B CA 1
ATOM 3734 C C . ILE B 1 221 ? 7.094 2.764 10.328 1 98.44 221 ILE B C 1
ATOM 3736 O O . ILE B 1 221 ? 7.039 3.889 10.836 1 98.44 221 ILE B O 1
ATOM 3740 N N . VAL B 1 222 ? 7.648 2.516 9.172 1 98.44 222 VAL B N 1
ATOM 3741 C CA . VAL B 1 222 ? 8.242 3.592 8.391 1 98.44 222 VAL B CA 1
ATOM 3742 C C . VAL B 1 222 ? 7.172 4.629 8.047 1 98.44 222 VAL B C 1
ATOM 3744 O O . VAL B 1 222 ? 7.395 5.832 8.195 1 98.44 222 VAL B O 1
ATOM 3747 N N . ALA B 1 223 ? 6 4.133 7.594 1 98.31 223 ALA B N 1
ATOM 3748 C CA . ALA B 1 223 ? 4.898 5.035 7.273 1 98.31 223 ALA B CA 1
ATOM 3749 C C . ALA B 1 223 ? 4.512 5.887 8.477 1 98.31 223 ALA B C 1
ATOM 3751 O O . ALA B 1 223 ? 4.254 7.086 8.344 1 98.31 223 ALA B O 1
ATOM 3752 N N . TYR B 1 224 ? 4.469 5.309 9.594 1 97.38 224 TYR B N 1
ATOM 3753 C CA . TYR B 1 224 ? 4.133 6.047 10.805 1 97.38 224 TYR B CA 1
ATOM 3754 C C . TYR B 1 224 ? 5.148 7.152 11.07 1 97.38 224 TYR B C 1
ATOM 3756 O O . TYR B 1 224 ? 4.773 8.289 11.367 1 97.38 224 TYR B O 1
ATOM 3764 N N . ILE B 1 225 ? 6.371 6.84 10.922 1 96.44 225 ILE B N 1
ATOM 3765 C CA . ILE B 1 225 ? 7.461 7.777 11.18 1 96.44 225 ILE B CA 1
ATOM 3766 C C . ILE B 1 225 ? 7.375 8.953 10.211 1 96.44 225 ILE B C 1
ATOM 3768 O O . ILE B 1 225 ? 7.484 10.109 10.617 1 96.44 225 ILE B O 1
ATOM 3772 N N . ILE B 1 226 ? 7.062 8.695 8.961 1 96.25 226 ILE B N 1
ATOM 3773 C CA . ILE B 1 226 ? 7.25 9.734 7.945 1 96.25 226 ILE B CA 1
ATOM 3774 C C . ILE B 1 226 ? 5.957 10.523 7.77 1 96.25 226 ILE B C 1
ATOM 3776 O O . ILE B 1 226 ? 5.938 11.555 7.09 1 96.25 226 ILE B O 1
ATOM 3780 N N . THR B 1 227 ? 4.859 10.102 8.438 1 94.62 227 THR B N 1
ATOM 3781 C CA . THR B 1 227 ? 3.604 10.812 8.219 1 94.62 227 THR B CA 1
ATOM 3782 C C . THR B 1 227 ? 3.199 11.594 9.469 1 94.62 227 THR B C 1
ATOM 3784 O O . THR B 1 227 ? 2.285 12.422 9.414 1 94.62 227 THR B O 1
ATOM 3787 N N . HIS B 1 228 ? 3.848 11.383 10.57 1 90.94 228 HIS B N 1
ATOM 3788 C CA . HIS B 1 228 ? 3.494 12.125 11.781 1 90.94 228 HIS B CA 1
ATOM 3789 C C . HIS B 1 228 ? 4.273 13.438 11.867 1 90.94 228 HIS B C 1
ATOM 3791 O O . HIS B 1 228 ? 5.508 13.43 11.898 1 90.94 228 HIS B O 1
ATOM 3797 N N . THR B 1 229 ? 3.568 14.461 12.055 1 86.69 229 THR B N 1
ATOM 3798 C CA . THR B 1 229 ? 4.137 15.805 11.984 1 86.69 229 THR B CA 1
ATOM 3799 C C . THR B 1 229 ? 5.004 16.094 13.203 1 86.69 229 THR B C 1
ATOM 3801 O O . THR B 1 229 ? 5.887 16.953 13.156 1 86.69 229 THR B O 1
ATOM 3804 N N . GLU B 1 230 ? 4.762 15.367 14.258 1 85.12 230 GLU B N 1
ATOM 3805 C CA . GLU B 1 230 ? 5.543 15.555 15.477 1 85.12 230 GLU B CA 1
ATOM 3806 C C . GLU B 1 230 ? 7.016 15.234 15.242 1 85.12 230 GLU B C 1
ATOM 3808 O O . GLU B 1 230 ? 7.879 15.672 16.016 1 85.12 230 GLU B O 1
ATOM 3813 N N . PHE B 1 231 ? 7.215 14.523 14.148 1 87.19 231 PHE B N 1
ATOM 3814 C CA . PHE B 1 231 ? 8.586 14.094 13.891 1 87.19 231 PHE B CA 1
ATOM 3815 C C . PHE B 1 231 ? 9.234 14.961 12.82 1 87.19 231 PHE B C 1
ATOM 3817 O O . PHE B 1 231 ? 10.352 14.688 12.383 1 87.19 231 PHE B O 1
ATOM 3824 N N . GLU B 1 232 ? 8.594 15.984 12.477 1 87.81 232 GLU B N 1
ATOM 3825 C CA . GLU B 1 232 ? 9.148 16.875 11.453 1 87.81 232 GLU B CA 1
ATOM 3826 C C . GLU B 1 232 ? 10.328 17.672 12 1 87.81 232 GLU B C 1
ATOM 3828 O O . GLU B 1 232 ? 10.398 17.938 13.203 1 87.81 232 GLU B O 1
ATOM 3833 N N . ARG B 1 233 ? 11.125 18.031 11.086 1 84.12 233 ARG B N 1
ATOM 3834 C CA . ARG B 1 233 ? 12.258 18.891 11.422 1 84.12 233 ARG B CA 1
ATOM 3835 C C . ARG B 1 233 ? 11.781 20.25 11.914 1 84.12 233 ARG B C 1
ATOM 3837 O O . ARG B 1 233 ? 10.906 20.875 11.305 1 84.12 233 ARG B O 1
ATOM 3844 N N . PRO B 1 234 ? 12.367 20.656 13.039 1 79.31 234 PRO B N 1
ATOM 3845 C CA . PRO B 1 234 ? 12.023 22 13.5 1 79.31 234 PRO B CA 1
ATOM 3846 C C . PRO B 1 234 ? 12.516 23.094 12.555 1 79.31 234 PRO B C 1
ATOM 3848 O O . PRO B 1 234 ? 13.516 22.906 11.867 1 79.31 234 PRO B O 1
ATOM 3851 N N . PRO B 1 235 ? 11.656 24.062 12.43 1 73.62 235 PRO B N 1
ATOM 3852 C CA . PRO B 1 235 ? 12.094 25.172 11.57 1 73.62 235 PRO B CA 1
ATOM 3853 C C . PRO B 1 235 ? 13.453 25.734 11.969 1 73.62 235 PRO B C 1
ATOM 3855 O O . PRO B 1 235 ? 13.797 25.75 13.156 1 73.62 235 PRO B O 1
ATOM 3858 N N . SER B 1 236 ? 14.289 25.938 10.977 1 65 236 SER B N 1
ATOM 3859 C CA . SER B 1 236 ? 15.586 26.547 11.242 1 65 236 SER B CA 1
ATOM 3860 C C . SER B 1 236 ? 15.438 27.969 11.789 1 65 236 SER B C 1
ATOM 3862 O O . SER B 1 236 ? 14.398 28.594 11.609 1 65 236 SER B O 1
ATOM 3864 N N . ASP B 1 237 ? 16.453 28.359 12.547 1 57.81 237 ASP B N 1
ATOM 3865 C CA . ASP B 1 237 ? 16.5 29.719 13.094 1 57.81 237 ASP B CA 1
ATOM 3866 C C . ASP B 1 237 ? 16.203 30.75 12.016 1 57.81 237 ASP B C 1
ATOM 3868 O O . ASP B 1 237 ? 15.484 31.734 12.266 1 57.81 237 ASP B O 1
ATOM 3872 N N . ASP B 1 238 ? 16.75 30.531 10.797 1 54.25 238 ASP B N 1
ATOM 3873 C CA . ASP B 1 238 ? 16.531 31.484 9.719 1 54.25 238 ASP B CA 1
ATOM 3874 C C . ASP B 1 238 ? 15.07 31.484 9.273 1 54.25 238 ASP B C 1
ATOM 3876 O O . ASP B 1 238 ? 14.508 32.531 8.977 1 54.25 238 ASP B O 1
ATOM 3880 N N . GLU B 1 239 ? 14.531 30.359 9.25 1 58.12 239 GLU B N 1
ATOM 3881 C CA . GLU B 1 239 ? 13.117 30.266 8.883 1 58.12 239 GLU B CA 1
ATOM 3882 C C . GLU B 1 239 ? 12.227 30.859 9.969 1 58.12 239 GLU B C 1
ATOM 3884 O O . GLU B 1 239 ? 11.203 31.484 9.672 1 58.12 239 GLU B O 1
ATOM 3889 N N . PHE B 1 240 ? 12.641 30.641 11.156 1 52.78 240 PHE B N 1
ATOM 3890 C CA . PHE B 1 240 ? 11.953 31.234 12.297 1 52.78 240 PHE B CA 1
ATOM 3891 C C . PHE B 1 240 ? 12.016 32.75 12.234 1 52.78 240 PHE B C 1
ATOM 3893 O O . PHE B 1 240 ? 11.023 33.438 12.516 1 52.78 240 PHE B O 1
ATOM 3900 N N . LYS B 1 241 ? 13.164 33.406 11.922 1 55.44 241 LYS B N 1
ATOM 3901 C CA . LYS B 1 241 ? 13.328 34.844 11.812 1 55.44 241 LYS B CA 1
ATOM 3902 C C . LYS B 1 241 ? 12.453 35.406 10.703 1 55.44 241 LYS B C 1
ATOM 3904 O O . LYS B 1 241 ? 11.859 36.469 10.859 1 55.44 241 LYS B O 1
ATOM 3909 N N . ALA B 1 242 ? 12.422 34.688 9.656 1 55.34 242 ALA B N 1
ATOM 3910 C CA . ALA B 1 242 ? 11.625 35.156 8.523 1 55.34 242 ALA B CA 1
ATOM 3911 C C . ALA B 1 242 ? 10.133 35.125 8.859 1 55.34 242 ALA B C 1
ATOM 3913 O O . ALA B 1 242 ? 9.398 36.062 8.5 1 55.34 242 ALA B O 1
ATOM 3914 N N . ILE B 1 243 ? 9.797 34.219 9.57 1 54.69 243 ILE B N 1
ATOM 3915 C CA . ILE B 1 243 ? 8.406 34.125 10 1 54.69 243 ILE B CA 1
ATOM 3916 C C . ILE B 1 243 ? 8.109 35.188 11.031 1 54.69 243 ILE B C 1
ATOM 3918 O O . ILE B 1 243 ? 7.055 35.844 10.984 1 54.69 243 ILE B O 1
ATOM 3922 N N . SER B 1 244 ? 9.086 35.438 11.922 1 56.22 244 SER B N 1
ATOM 3923 C CA . SER B 1 244 ? 8.945 36.469 12.945 1 56.22 244 SER B CA 1
ATOM 3924 C C . SER B 1 244 ? 8.969 37.875 12.336 1 56.22 244 SER B C 1
ATOM 3926 O O . SER B 1 244 ? 8.227 38.75 12.766 1 56.22 244 SER B O 1
ATOM 3928 N N . GLU B 1 245 ? 9.789 38.125 11.359 1 54.34 245 GLU B N 1
ATOM 3929 C CA . GLU B 1 245 ? 9.867 39.438 10.688 1 54.34 245 GLU B CA 1
ATOM 3930 C C . GLU B 1 245 ? 8.609 39.688 9.852 1 54.34 245 GLU B C 1
ATOM 3932 O O . GLU B 1 245 ? 8.141 40.844 9.766 1 54.34 245 GLU B O 1
ATOM 3937 N N . THR B 1 246 ? 8.18 38.719 9.297 1 53.53 246 THR B N 1
ATOM 3938 C CA . THR B 1 246 ? 6.953 38.875 8.523 1 53.53 246 THR B CA 1
ATOM 3939 C C . THR B 1 246 ? 5.758 39.094 9.438 1 53.53 246 THR B C 1
ATOM 3941 O O . THR B 1 246 ? 4.785 39.75 9.039 1 53.53 246 THR B O 1
ATOM 3944 N N . GLU B 1 247 ? 5.852 38.656 10.633 1 51.09 247 GLU B N 1
ATOM 3945 C CA . GLU B 1 247 ? 4.809 38.938 11.617 1 51.09 247 GLU B CA 1
ATOM 3946 C C . GLU B 1 247 ? 4.973 40.312 12.242 1 51.09 247 GLU B C 1
ATOM 3948 O O . GLU B 1 247 ? 4.004 40.906 12.734 1 51.09 247 GLU B O 1
ATOM 3953 N N . ASN B 1 248 ? 6.133 40.906 12.258 1 51.66 248 ASN B N 1
ATOM 3954 C CA . ASN B 1 248 ? 6.391 42.219 12.828 1 51.66 248 ASN B CA 1
ATOM 3955 C C . ASN B 1 248 ? 6.238 43.312 11.789 1 51.66 248 ASN B C 1
ATOM 3957 O O . ASN B 1 248 ? 6.289 44.5 12.125 1 51.66 248 ASN B O 1
ATOM 3961 N N . ASP B 1 249 ? 6.227 42.969 10.562 1 42.03 249 ASP B N 1
ATOM 3962 C CA . ASP B 1 249 ? 5.953 44.031 9.586 1 42.03 249 ASP B CA 1
ATOM 3963 C C . ASP B 1 249 ? 4.465 44.094 9.258 1 42.03 249 ASP B C 1
ATOM 3965 O O . ASP B 1 249 ? 3.906 45.188 9.086 1 42.03 249 ASP B O 1
#